Protein AF-A0A9D9U4K0-F1 (afdb_monomer)

Radius of gyration: 32.58 Å; Cα contacts (8 Å, |Δi|>4): 1599; chains: 1; bounding box: 82×49×99 Å

pLDDT: mean 84.3, std 14.45, range [33.25, 98.81]

Solvent-accessible surface area (backbone atoms only — not comparable to full-atom values): 36966 Å² total; per-residue (Å²): 84,36,39,35,40,36,36,92,40,39,92,92,46,39,75,82,34,37,63,43,92,69,39,65,29,32,57,49,49,62,43,44,45,64,38,47,51,74,68,27,52,71,44,82,45,90,53,48,62,76,44,41,47,59,52,28,51,53,31,48,76,71,76,38,56,48,37,35,39,34,28,43,56,54,60,68,57,70,72,58,90,73,36,50,47,34,42,38,36,78,42,38,44,64,47,65,57,79,52,68,55,94,90,38,60,42,53,11,31,57,63,44,48,70,76,28,69,37,39,38,18,41,15,66,48,28,35,50,15,47,27,72,74,69,34,84,83,52,52,64,44,57,48,52,69,39,49,41,70,78,46,44,67,54,38,63,55,56,82,69,65,78,93,83,87,72,54,57,31,60,36,34,34,18,45,37,45,53,84,44,34,52,80,37,79,76,35,75,46,67,79,50,75,71,58,42,51,72,37,49,55,55,86,64,60,77,47,76,32,40,34,28,50,90,47,93,57,49,54,42,66,42,45,40,49,79,49,35,85,73,16,23,41,25,47,40,41,50,33,38,38,40,49,85,35,36,36,55,48,56,36,26,35,39,35,35,33,28,17,38,76,86,25,40,63,33,76,30,38,39,28,45,59,90,33,62,41,74,38,69,37,47,70,51,86,43,81,45,82,47,77,45,65,36,92,57,70,28,34,48,38,32,44,35,70,41,51,18,68,54,56,89,89,50,94,57,76,61,39,38,15,47,32,39,31,38,39,36,39,37,63,44,74,88,73,81,73,98,62,68,50,74,38,56,24,44,70,34,82,36,87,66,40,37,76,43,51,46,47,80,47,36,82,71,16,28,36,19,52,33,39,66,25,38,34,36,43,63,56,64,49,54,43,39,32,40,38,37,36,31,37,27,18,35,70,80,26,36,78,31,70,29,36,37,31,47,57,96,43,74,50,77,44,66,35,39,83,54,83,42,81,44,79,48,79,47,75,31,94,56,74,26,37,48,45,33,39,37,68,40,42,53,61,67,58,88,91,55,92,63,91,63,41,50,12,48,32,40,31,33,43,33,38,41,71,65,68,79,80,82,72,69,84,66,81,81,68,66,54,70,77,68,48,76,41,82,44,76,65,58,63,53,24,36,33,37,74,44,42,76,82,45,74,44,48,31,60,68,58,51,52,54,25,51,45,64,53,33,28,90,32,70,57,33,26,42,38,36,38,41,46,48,66,55,65,81,74,39,54,55,60,52,50,55,49,60,33,71,39,72,71,54,50,38,37,48,33,39,41,38,59,54,59,55,74,66,32,44,37,40,47,52,69,65,36,58,30,37,50,48,57,49,28,46,35,22,63,58,66,66,59,53,56,35,16,47,56,33,24,26,36,41,29,47,75,50,48,26,44,48,80,78,55,47,83,60,24,33,44,68,22,51,63,44,82,41,81,29,50,56,96,85,47,88,82,64,54,75,73,28,40,38,35,48,62,39,58,68,38,42,22,50,36,51,48,48,51,52,45,34,54,76,76,34,53,68,60,42,52,50,19,11,52,42,19,22,54,47,30,50,71,64,18,22,47,69,61,42,31,52,53,52,52,58,49,48,55,68,58,54,62,78,90,85,127

Structure (mmCIF, N/CA/C/O backbone):
data_AF-A0A9D9U4K0-F1
#
_entry.id   AF-A0A9D9U4K0-F1
#
loop_
_atom_site.group_PDB
_atom_site.id
_atom_site.type_symbol
_atom_site.label_atom_id
_atom_site.label_alt_id
_atom_site.label_comp_id
_atom_site.label_asym_id
_atom_site.label_entity_id
_atom_site.label_seq_id
_atom_site.pdbx_PDB_ins_code
_atom_site.Cartn_x
_atom_site.Cartn_y
_atom_site.Cartn_z
_atom_site.occupancy
_atom_site.B_iso_or_equiv
_atom_site.auth_seq_id
_atom_site.auth_comp_id
_atom_site.auth_asym_id
_atom_site.auth_atom_id
_atom_site.pdbx_PDB_model_num
ATOM 1 N N . MET A 1 1 ? -25.470 13.778 26.438 1.00 91.50 1 MET A N 1
ATOM 2 C CA . MET A 1 1 ? -24.058 13.347 26.522 1.00 91.50 1 MET A CA 1
ATOM 3 C C . MET A 1 1 ? -23.257 14.219 25.570 1.00 91.50 1 MET A C 1
ATOM 5 O O . MET A 1 1 ? -23.738 14.447 24.466 1.00 91.50 1 MET A O 1
ATOM 9 N N . ASN A 1 2 ? -22.098 14.721 25.988 1.00 96.44 2 ASN A N 1
ATOM 10 C CA . ASN A 1 2 ? -21.166 15.462 25.140 1.00 96.44 2 ASN A CA 1
ATOM 11 C C . ASN A 1 2 ? -19.949 14.585 24.834 1.00 96.44 2 ASN A C 1
ATOM 13 O O . ASN A 1 2 ? -19.337 14.027 25.746 1.00 96.44 2 ASN A O 1
ATOM 17 N N . PHE A 1 3 ? -19.596 14.481 23.559 1.00 97.88 3 PHE A N 1
ATOM 18 C CA . PHE A 1 3 ? -18.462 13.709 23.071 1.00 97.88 3 PHE A CA 1
ATOM 19 C C . PHE A 1 3 ? -17.417 14.657 22.499 1.00 97.88 3 PHE A C 1
ATOM 21 O O . PHE A 1 3 ? -17.654 15.340 21.501 1.00 97.88 3 PHE A O 1
ATOM 28 N N . LEU A 1 4 ? -16.248 14.687 23.123 1.00 97.94 4 LEU A N 1
ATOM 29 C CA . LEU A 1 4 ? -15.068 15.332 22.570 1.00 97.94 4 LEU A CA 1
ATOM 30 C C . LEU A 1 4 ? -14.355 14.291 21.709 1.00 97.94 4 LEU A C 1
ATOM 32 O O . LEU A 1 4 ? -13.981 13.246 22.229 1.00 97.94 4 LEU A O 1
ATOM 36 N N . LEU A 1 5 ? -14.198 14.518 20.406 1.00 97.88 5 LEU A N 1
ATOM 37 C CA . LEU A 1 5 ? -13.488 13.584 19.528 1.00 97.88 5 LEU A CA 1
ATOM 38 C C . LEU A 1 5 ? -12.106 14.136 19.198 1.00 97.88 5 LEU A C 1
ATOM 40 O O . LEU A 1 5 ? -11.974 15.292 18.792 1.00 97.88 5 LEU A O 1
ATOM 44 N N . TYR A 1 6 ? -11.092 13.287 19.332 1.00 96.56 6 TYR A N 1
ATOM 45 C CA . TYR A 1 6 ? -9.705 13.643 19.062 1.00 96.56 6 TYR A CA 1
ATOM 46 C C . TYR A 1 6 ? -9.009 12.592 18.202 1.00 96.56 6 TYR A C 1
ATOM 48 O O . TYR A 1 6 ? -9.080 11.396 18.486 1.00 96.56 6 TYR A O 1
ATOM 56 N N . SER A 1 7 ? -8.265 13.057 17.203 1.00 94.75 7 SER A N 1
ATOM 57 C CA . SER A 1 7 ? -7.220 12.298 16.522 1.00 94.75 7 SER A CA 1
ATOM 58 C C . SER A 1 7 ? -6.035 13.225 16.260 1.00 94.75 7 SER A C 1
ATOM 60 O O . SER A 1 7 ? -6.212 14.372 15.855 1.00 94.75 7 SER A O 1
ATOM 62 N N . ARG A 1 8 ? -4.809 12.728 16.459 1.00 86.75 8 ARG A N 1
ATOM 63 C CA . ARG A 1 8 ? -3.581 13.518 16.248 1.00 86.75 8 ARG A CA 1
ATOM 64 C C . ARG A 1 8 ? -3.444 14.025 14.808 1.00 86.75 8 ARG A C 1
ATOM 66 O O . ARG A 1 8 ? -3.023 15.155 14.569 1.00 86.75 8 ARG A O 1
ATOM 73 N N . ILE A 1 9 ? -3.785 13.169 13.846 1.00 80.56 9 ILE A N 1
ATOM 74 C CA . ILE A 1 9 ? -3.898 13.540 12.433 1.00 80.56 9 ILE A CA 1
ATOM 75 C C . ILE A 1 9 ? -5.333 14.002 12.188 1.00 80.56 9 ILE A C 1
ATOM 77 O O . ILE A 1 9 ? -6.277 13.357 12.641 1.00 80.56 9 ILE A O 1
ATOM 81 N N . ASN A 1 10 ? -5.495 15.126 11.498 1.00 80.00 10 ASN A N 1
ATOM 82 C CA . ASN A 1 10 ? -6.767 15.803 11.274 1.00 80.00 10 ASN A CA 1
ATOM 83 C C . ASN A 1 10 ? -6.839 16.389 9.851 1.00 80.00 10 ASN A C 1
ATOM 85 O O . ASN A 1 10 ? -5.918 16.238 9.044 1.00 80.00 10 ASN A O 1
ATOM 89 N N . ALA A 1 11 ? -7.942 17.071 9.533 1.00 71.62 11 ALA A N 1
ATOM 90 C CA . ALA A 1 11 ? -8.172 17.632 8.201 1.00 71.62 11 ALA A CA 1
ATOM 91 C C . ALA A 1 11 ? -7.074 18.619 7.748 1.00 71.62 11 ALA A C 1
ATOM 93 O O . ALA A 1 11 ? -6.804 18.714 6.554 1.00 71.62 11 ALA A O 1
ATOM 94 N N . GLY A 1 12 ? -6.421 19.321 8.682 1.00 65.50 12 GLY A N 1
ATOM 95 C CA . GLY A 1 12 ? -5.375 20.299 8.385 1.00 65.50 12 GLY A CA 1
ATOM 96 C C . GLY A 1 12 ? -4.014 19.689 8.039 1.00 65.50 12 GLY A C 1
ATOM 97 O O . GLY A 1 12 ? -3.220 20.344 7.370 1.00 65.50 12 GLY A O 1
ATOM 98 N N . ASN A 1 13 ? -3.728 18.447 8.455 1.00 68.62 13 ASN A N 1
ATOM 99 C CA . ASN A 1 13 ? -2.410 17.821 8.265 1.00 68.62 13 ASN A CA 1
ATOM 100 C C . ASN A 1 13 ? -2.427 16.476 7.509 1.00 68.62 13 ASN A C 1
ATOM 102 O O . ASN A 1 13 ? -1.367 16.008 7.086 1.00 68.62 13 ASN A O 1
ATOM 106 N N . ILE A 1 14 ? -3.599 15.882 7.248 1.00 70.62 14 ILE A N 1
ATOM 107 C CA . ILE A 1 14 ? -3.718 14.574 6.578 1.00 70.62 14 ILE A CA 1
ATOM 108 C C . ILE A 1 14 ? -3.026 14.523 5.209 1.00 70.62 14 ILE A C 1
ATOM 110 O O . ILE A 1 14 ? -2.451 13.493 4.866 1.00 70.62 14 ILE A O 1
ATOM 114 N N . GLY A 1 15 ? -3.009 15.623 4.448 1.00 58.28 15 GLY A N 1
ATOM 115 C CA . GLY A 1 15 ? -2.344 15.674 3.139 1.00 58.28 15 GLY A CA 1
ATOM 116 C C . GLY A 1 15 ? -0.846 15.351 3.217 1.00 58.28 15 GLY A C 1
ATOM 117 O O . GLY A 1 15 ? -0.330 14.582 2.408 1.00 58.28 15 GLY A O 1
ATOM 118 N N . CYS A 1 16 ? -0.160 15.863 4.244 1.00 62.12 16 CYS A N 1
ATOM 119 C CA . CYS A 1 16 ? 1.264 15.608 4.476 1.00 62.12 16 CYS A CA 1
ATOM 120 C C . CYS A 1 16 ? 1.520 14.341 5.305 1.00 62.12 16 CYS A C 1
ATOM 122 O O . CYS A 1 16 ? 2.622 13.800 5.259 1.00 62.12 16 CYS A O 1
ATOM 124 N N . SER A 1 17 ? 0.526 13.862 6.057 1.00 64.00 17 SER A N 1
ATOM 125 C CA . SER A 1 17 ? 0.644 12.700 6.948 1.00 64.00 17 SER A CA 1
ATOM 126 C C . SER A 1 17 ? 0.092 11.395 6.359 1.00 64.00 17 SER A C 1
ATOM 128 O O . SER A 1 17 ? 0.147 10.360 7.024 1.00 64.00 17 SER A O 1
ATOM 130 N N . LEU A 1 18 ? -0.431 11.398 5.126 1.00 67.19 18 LEU A N 1
ATOM 131 C CA . LEU A 1 18 ? -0.964 10.197 4.481 1.00 67.19 18 LEU A CA 1
ATOM 132 C C . LEU A 1 18 ? 0.121 9.117 4.338 1.00 67.19 18 LEU A C 1
ATOM 134 O O . LEU A 1 18 ? 1.091 9.285 3.598 1.00 67.19 18 LEU A O 1
ATOM 138 N N . GLY A 1 19 ? -0.082 7.988 5.019 1.00 59.59 19 GLY A N 1
ATOM 139 C CA . GLY A 1 19 ? 0.857 6.866 5.064 1.00 59.59 19 GLY A CA 1
ATOM 140 C C . GLY A 1 19 ? 1.815 6.872 6.265 1.00 59.59 19 GLY A C 1
ATOM 141 O O . GLY A 1 19 ? 2.506 5.874 6.473 1.00 59.59 19 GLY A O 1
ATOM 142 N N . ALA A 1 20 ? 1.835 7.938 7.075 1.00 64.81 20 ALA A N 1
ATOM 143 C CA . ALA A 1 20 ? 2.587 7.999 8.333 1.00 64.81 20 ALA A CA 1
ATOM 144 C C . ALA A 1 20 ? 1.912 7.158 9.437 1.00 64.81 20 ALA A C 1
ATOM 146 O O . ALA A 1 20 ? 0.714 6.902 9.347 1.00 64.81 20 ALA A O 1
ATOM 147 N N . PRO A 1 21 ? 2.615 6.746 10.508 1.00 74.12 21 PRO A N 1
ATOM 148 C CA . PRO A 1 21 ? 1.977 6.066 11.637 1.00 74.12 21 PRO A CA 1
ATOM 149 C C . PRO A 1 21 ? 0.749 6.831 12.161 1.00 74.12 21 PRO A C 1
ATOM 151 O O . PRO A 1 21 ? 0.771 8.055 12.243 1.00 74.12 21 PRO A O 1
ATOM 154 N N . GLU A 1 22 ? -0.314 6.103 12.520 1.00 80.25 22 GLU A N 1
ATOM 155 C CA . GLU A 1 22 ? -1.591 6.628 13.046 1.00 80.25 22 GLU A CA 1
ATOM 156 C C . GLU A 1 22 ? -2.483 7.431 12.082 1.00 80.25 22 GLU A C 1
ATOM 158 O O . GLU A 1 22 ? -3.582 7.821 12.473 1.00 80.25 22 GLU A O 1
ATOM 163 N N . TYR A 1 23 ? -2.108 7.618 10.811 1.00 78.56 23 TYR A N 1
ATOM 164 C CA . TYR A 1 23 ? -2.949 8.354 9.847 1.00 78.56 23 TYR A CA 1
ATOM 165 C C . TYR A 1 23 ? -4.354 7.760 9.666 1.00 78.56 23 TYR A C 1
ATOM 167 O O . TYR A 1 23 ? -5.314 8.483 9.407 1.00 78.56 23 TYR A O 1
ATOM 175 N N . SER A 1 24 ? -4.490 6.445 9.844 1.00 84.06 24 SER A N 1
ATOM 176 C CA . SER A 1 24 ? -5.761 5.728 9.756 1.00 84.06 24 SER A CA 1
ATOM 177 C C . SER A 1 24 ? -6.768 6.149 10.828 1.00 84.06 24 SER A C 1
ATOM 179 O O . SER A 1 24 ? -7.968 6.038 10.590 1.00 84.06 24 SER A O 1
ATOM 181 N N . TYR A 1 25 ? -6.320 6.668 11.978 1.00 92.31 25 TYR A N 1
ATOM 182 C CA . TYR A 1 25 ? -7.220 7.127 13.041 1.00 92.31 25 TYR A CA 1
ATOM 183 C C . TYR A 1 25 ? -8.054 8.342 12.641 1.00 92.31 25 TYR A C 1
ATOM 185 O O . TYR A 1 25 ? -9.188 8.461 13.095 1.00 92.31 25 TYR A O 1
ATOM 193 N N . TYR A 1 26 ? -7.550 9.193 11.743 1.00 89.81 26 TYR A N 1
ATOM 194 C CA . TYR A 1 26 ? -8.344 10.286 11.181 1.00 89.81 26 TYR A CA 1
ATOM 195 C C . TYR A 1 26 ? -9.562 9.760 10.407 1.00 89.81 26 TYR A C 1
ATOM 197 O O . TYR A 1 26 ? -10.680 10.241 10.588 1.00 89.81 26 TYR A O 1
ATOM 205 N N . PHE A 1 27 ? -9.355 8.732 9.577 1.00 89.31 27 PHE A N 1
ATOM 206 C CA . PHE A 1 27 ? -10.440 8.097 8.833 1.00 89.31 27 PHE A CA 1
ATOM 207 C C . PHE A 1 27 ? -11.416 7.386 9.773 1.00 89.31 27 PHE A C 1
ATOM 209 O O . PHE A 1 27 ? -12.619 7.526 9.596 1.00 89.31 27 PHE A O 1
ATOM 216 N N . LEU A 1 28 ? -10.924 6.709 10.817 1.00 93.44 28 LEU A N 1
ATOM 217 C CA . LEU A 1 28 ? -11.788 6.123 11.848 1.00 93.44 28 LEU A CA 1
ATOM 218 C C . LEU A 1 28 ? -12.664 7.185 12.521 1.00 93.44 28 LEU A C 1
ATOM 220 O O . LEU A 1 28 ? -13.878 7.015 12.574 1.00 93.44 28 LEU A O 1
ATOM 224 N N . LEU A 1 29 ? -12.075 8.294 12.979 1.00 95.44 29 LEU A N 1
ATOM 225 C CA . LEU A 1 29 ? -12.822 9.388 13.599 1.00 95.44 29 LEU A CA 1
ATOM 226 C C . LEU A 1 29 ? -13.917 9.907 12.665 1.00 95.44 29 LEU A C 1
ATOM 228 O O . LEU A 1 29 ? -15.054 10.078 13.105 1.00 95.44 29 LEU A O 1
ATOM 232 N N . LYS A 1 30 ? -13.597 10.124 11.380 1.00 91.56 30 LYS A N 1
ATOM 233 C CA . LYS A 1 30 ? -14.561 10.604 10.379 1.00 91.56 30 LYS A CA 1
ATOM 234 C C . LYS A 1 30 ? -15.784 9.689 10.282 1.00 91.56 30 LYS A C 1
ATOM 236 O O . LYS A 1 30 ? -16.901 10.196 10.273 1.00 91.56 30 LYS A O 1
ATOM 241 N N . GLU A 1 31 ? -15.580 8.376 10.249 1.00 92.00 31 GLU A N 1
ATOM 242 C CA . GLU A 1 31 ? -16.681 7.413 10.144 1.00 92.00 31 GLU A CA 1
ATOM 243 C C . GLU A 1 31 ? -17.473 7.290 11.456 1.00 92.00 31 GLU A C 1
ATOM 245 O O . GLU A 1 31 ? -18.701 7.335 11.461 1.00 92.00 31 GLU A O 1
ATOM 250 N N . PHE A 1 32 ? -16.791 7.208 12.602 1.00 96.12 32 PHE A N 1
ATOM 251 C CA . PHE A 1 32 ? -17.458 7.094 13.904 1.00 96.12 32 PHE A CA 1
ATOM 252 C C . PHE A 1 32 ? -18.201 8.363 14.327 1.00 96.12 32 PHE A C 1
ATOM 254 O O . PHE A 1 32 ? -19.108 8.287 15.158 1.00 96.12 32 PHE A O 1
ATOM 261 N N . ARG A 1 33 ? -17.857 9.525 13.760 1.00 95.56 33 ARG A N 1
ATOM 262 C CA . ARG A 1 33 ? -18.508 10.802 14.066 1.00 95.56 33 ARG A CA 1
ATOM 263 C C . ARG A 1 33 ? -20.031 10.711 13.955 1.00 95.56 33 ARG A C 1
ATOM 265 O O . ARG A 1 33 ? -20.716 11.109 14.892 1.00 95.56 33 ARG A O 1
ATOM 272 N N . ALA A 1 34 ? -20.545 10.126 12.872 1.00 93.19 34 ALA A N 1
ATOM 273 C CA . ALA A 1 34 ? -21.985 9.988 12.658 1.00 93.19 34 ALA A CA 1
ATOM 274 C C . ALA A 1 34 ? -22.660 9.125 13.742 1.00 93.19 34 ALA A C 1
ATOM 276 O O . ALA A 1 34 ? -23.788 9.401 14.150 1.00 93.19 34 ALA A O 1
ATOM 277 N N . ALA A 1 35 ? -21.966 8.099 14.248 1.00 95.94 35 ALA A N 1
ATOM 278 C CA . ALA A 1 35 ? -22.483 7.266 15.328 1.00 95.94 35 ALA A CA 1
ATOM 279 C C . ALA A 1 35 ? -22.539 8.021 16.666 1.00 95.94 35 ALA A C 1
ATOM 281 O O . ALA A 1 35 ? -23.523 7.876 17.392 1.00 95.94 35 ALA A O 1
ATOM 282 N N . PHE A 1 36 ? -21.537 8.851 16.978 1.00 97.31 36 PHE A N 1
ATOM 283 C CA . PHE A 1 36 ? -21.532 9.682 18.188 1.00 97.31 36 PHE A CA 1
ATOM 284 C C . PHE A 1 36 ? -22.534 10.842 18.121 1.00 97.31 36 PHE A C 1
ATOM 286 O O . PHE A 1 36 ? -23.182 11.128 19.125 1.00 97.31 36 PHE A O 1
ATOM 293 N N . GLU A 1 37 ? -22.736 11.454 16.950 1.00 96.88 37 GLU A N 1
ATOM 294 C CA . GLU A 1 37 ? -23.748 12.506 16.739 1.00 96.88 37 GLU A CA 1
ATOM 295 C C . GLU A 1 37 ? -25.180 11.999 16.987 1.00 96.88 37 GLU A C 1
ATOM 297 O O . GLU A 1 37 ? -26.045 12.758 17.419 1.00 96.88 37 GLU A O 1
ATOM 302 N N . ARG A 1 38 ? -25.436 10.700 16.784 1.00 96.25 38 ARG A N 1
ATOM 303 C CA . ARG A 1 38 ? -26.718 10.067 17.144 1.00 96.25 38 ARG A CA 1
ATOM 304 C C . ARG A 1 38 ? -26.892 9.841 18.648 1.00 96.25 38 ARG A C 1
ATOM 306 O O . ARG A 1 38 ? -28.024 9.723 19.106 1.00 96.25 38 ARG A O 1
ATOM 313 N N . LEU A 1 39 ? -25.798 9.767 19.407 1.00 96.31 39 LEU A N 1
ATOM 314 C CA . LEU A 1 39 ? -25.814 9.569 20.862 1.00 96.31 39 LEU A CA 1
ATOM 315 C C . LEU A 1 39 ? -25.817 10.893 21.639 1.00 96.31 39 LEU A C 1
ATOM 317 O O . LEU A 1 39 ? -26.170 10.918 22.821 1.00 96.31 39 LEU A O 1
ATOM 321 N N . GLY A 1 40 ? -25.391 11.994 21.020 1.00 96.25 40 GLY A N 1
ATOM 322 C CA . GLY A 1 40 ? -25.307 13.289 21.682 1.00 96.25 40 GLY A CA 1
ATOM 323 C C . GLY A 1 40 ? -24.519 14.334 20.901 1.00 96.25 40 GLY A C 1
ATOM 324 O O . GLY A 1 40 ? -24.244 14.188 19.714 1.00 96.25 40 GLY A O 1
ATOM 325 N N . THR A 1 41 ? -24.151 15.411 21.589 1.00 97.31 41 THR A N 1
ATOM 326 C CA . THR A 1 41 ? -23.421 16.533 20.991 1.00 97.31 41 THR A CA 1
ATOM 327 C C . THR A 1 41 ? -21.961 16.152 20.768 1.00 97.31 41 THR A C 1
ATOM 329 O O . THR A 1 41 ? -21.310 15.650 21.684 1.00 97.31 41 THR A O 1
ATOM 332 N N . VAL A 1 42 ? -21.432 16.425 19.575 1.00 98.12 42 VAL A N 1
ATOM 333 C CA . VAL A 1 42 ? -20.036 16.150 19.208 1.00 98.12 42 VAL A CA 1
ATOM 334 C C . VAL A 1 42 ? -19.252 17.449 19.043 1.00 98.12 42 VAL A C 1
ATOM 336 O O . VAL A 1 42 ? -19.668 18.344 18.309 1.00 98.12 42 VAL A O 1
ATOM 339 N N . THR A 1 43 ? -18.075 17.507 19.665 1.00 97.38 43 THR A N 1
ATOM 340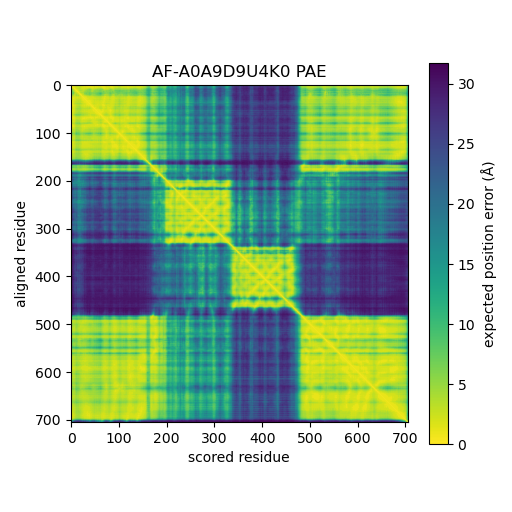 C CA . THR A 1 43 ? -17.092 18.586 19.513 1.00 97.38 43 THR A CA 1
ATOM 341 C C . THR A 1 43 ? -15.758 17.984 19.083 1.00 97.38 43 THR A C 1
ATOM 343 O O . THR A 1 43 ? -15.248 17.080 19.741 1.00 97.38 43 THR A O 1
ATOM 346 N N . LEU A 1 44 ? -15.178 18.473 17.986 1.00 96.25 44 LEU A N 1
ATOM 347 C CA . LEU A 1 44 ? -13.816 18.101 17.592 1.00 96.25 44 LEU A CA 1
ATOM 348 C C . LEU A 1 44 ? -12.814 18.921 18.404 1.00 96.25 44 LEU A C 1
ATOM 350 O O . LEU A 1 44 ? -12.995 20.128 18.546 1.00 96.25 44 LEU A O 1
ATOM 354 N N . VAL A 1 45 ? -11.780 18.264 18.921 1.00 94.88 45 VAL A N 1
ATOM 355 C CA . VAL A 1 45 ? -10.728 18.896 19.727 1.00 94.88 45 VAL A CA 1
ATOM 356 C C . VAL A 1 45 ? -9.389 18.739 19.017 1.00 94.88 45 VAL A C 1
ATOM 358 O O . VAL A 1 45 ? -9.089 17.658 18.503 1.00 94.88 45 VAL A O 1
ATOM 361 N N . GLU A 1 46 ? -8.586 19.802 18.983 1.00 90.56 46 GLU A N 1
ATOM 362 C CA . GLU A 1 46 ? -7.275 19.800 18.324 1.00 90.56 46 GLU A CA 1
ATOM 363 C C . GLU A 1 46 ? -6.147 19.528 19.323 1.00 90.56 46 GLU A C 1
ATOM 365 O O . GLU A 1 46 ? -5.277 18.697 19.052 1.00 90.56 46 GLU A O 1
ATOM 370 N N . ASP A 1 47 ? -6.200 20.164 20.496 1.00 92.12 47 ASP A N 1
ATOM 371 C CA . ASP A 1 47 ? -5.265 19.976 21.603 1.00 92.12 47 ASP A CA 1
ATOM 372 C C . ASP A 1 47 ? -6.003 19.567 22.894 1.00 92.12 47 ASP A C 1
ATOM 374 O O . ASP A 1 47 ? -6.283 20.383 23.780 1.00 92.12 47 ASP A O 1
ATOM 378 N N . PRO A 1 48 ? -6.317 18.272 23.059 1.00 93.88 48 PRO A N 1
ATOM 379 C CA . PRO A 1 48 ? -7.039 17.784 24.231 1.00 93.88 48 PRO A CA 1
ATOM 380 C C . PRO A 1 48 ? -6.317 18.044 25.556 1.00 93.88 48 PRO A C 1
ATOM 382 O O . PRO A 1 48 ? -6.992 18.124 26.581 1.00 93.88 48 PRO A O 1
ATOM 385 N N . ALA A 1 49 ? -4.989 18.210 25.565 1.00 91.50 49 ALA A N 1
ATOM 386 C CA . ALA A 1 49 ? -4.247 18.490 26.793 1.00 91.50 49 ALA A CA 1
ATOM 387 C C . ALA A 1 49 ? -4.580 19.878 27.373 1.00 91.50 49 ALA A C 1
ATOM 389 O O . ALA A 1 49 ? -4.556 20.054 28.592 1.00 91.50 49 ALA A O 1
ATOM 390 N N . SER A 1 50 ? -4.925 20.853 26.524 1.00 92.38 50 SER A N 1
ATOM 391 C CA . SER A 1 50 ? -5.332 22.195 26.955 1.00 92.38 50 SER A CA 1
ATOM 392 C C . SER A 1 50 ? -6.851 22.405 26.950 1.00 92.38 50 SER A C 1
ATOM 394 O O . SER A 1 50 ? -7.368 23.172 27.765 1.00 92.38 50 SER A O 1
ATOM 396 N N . GLU A 1 51 ? -7.588 21.705 26.084 1.00 96.31 51 GLU A N 1
ATOM 397 C CA . GLU A 1 51 ? -9.013 21.965 25.847 1.00 96.31 51 GLU A CA 1
ATOM 398 C C . GLU A 1 51 ? -9.967 21.037 26.617 1.00 96.31 51 GLU A C 1
ATOM 400 O O . GLU A 1 51 ? -11.023 21.485 27.082 1.00 96.31 51 GLU A O 1
ATOM 405 N N . ALA A 1 52 ? -9.632 19.747 26.757 1.00 96.00 52 ALA A N 1
ATOM 406 C CA . ALA A 1 52 ? -10.604 18.723 27.158 1.00 96.00 52 ALA A CA 1
ATOM 407 C C . ALA A 1 52 ? -11.144 18.949 28.575 1.00 96.00 52 ALA A C 1
ATOM 409 O O . ALA A 1 52 ? -12.352 18.896 28.805 1.00 96.00 52 ALA A O 1
ATOM 410 N N . ASP A 1 53 ? -10.260 19.274 29.516 1.00 96.25 53 ASP A N 1
ATOM 411 C CA . ASP A 1 53 ? -10.624 19.530 30.908 1.00 96.25 53 ASP A CA 1
ATOM 412 C C . ASP A 1 53 ? -11.483 20.800 31.066 1.00 96.25 53 ASP A C 1
ATOM 414 O O . ASP A 1 53 ? -12.403 20.826 31.882 1.00 96.25 53 ASP A O 1
ATOM 418 N N . ALA A 1 54 ? -11.236 21.842 30.265 1.00 95.62 54 ALA A N 1
ATOM 419 C CA . ALA A 1 54 ? -12.041 23.066 30.284 1.00 95.62 54 ALA A CA 1
ATOM 420 C C . ALA A 1 54 ? -13.440 22.846 29.680 1.00 95.62 54 ALA A C 1
ATOM 422 O O . ALA A 1 54 ? -14.439 23.377 30.170 1.00 95.62 54 ALA A O 1
ATOM 423 N N . LEU A 1 55 ? -13.533 22.049 28.613 1.00 96.25 55 LEU A N 1
ATOM 424 C CA . LEU A 1 55 ? -14.805 21.625 28.023 1.00 96.25 55 LEU A CA 1
ATOM 425 C C . LEU A 1 55 ? -15.603 20.739 28.983 1.00 96.25 55 LEU A C 1
ATOM 427 O O . LEU A 1 55 ? -16.807 20.944 29.148 1.00 96.25 55 LEU A O 1
ATOM 431 N N . PHE A 1 56 ? -14.929 19.803 29.646 1.00 96.12 56 PHE A N 1
ATOM 432 C CA . PHE A 1 56 ? -15.521 18.935 30.654 1.00 96.12 56 PHE A CA 1
ATOM 433 C C . PHE A 1 56 ? -16.113 19.729 31.822 1.00 96.12 56 PHE A C 1
ATOM 435 O O . PHE A 1 56 ? -17.273 19.515 32.170 1.00 96.12 56 PHE A O 1
ATOM 442 N N . ASP A 1 57 ? -15.371 20.696 32.370 1.00 95.12 57 ASP A N 1
ATOM 443 C CA . ASP A 1 57 ? -15.868 21.561 33.446 1.00 95.12 57 ASP A CA 1
ATOM 444 C C . ASP A 1 57 ? -17.120 22.340 33.045 1.00 95.12 57 ASP A C 1
ATOM 446 O O . ASP A 1 57 ? -18.053 22.459 33.839 1.00 95.12 57 ASP A O 1
ATOM 450 N N . ARG A 1 58 ? -17.156 22.862 31.810 1.00 95.62 58 ARG A N 1
ATOM 451 C CA . ARG A 1 58 ? -18.321 23.593 31.292 1.00 95.62 58 ARG A CA 1
ATOM 452 C C . ARG A 1 58 ? -19.555 22.702 31.211 1.00 95.62 58 ARG A C 1
ATOM 454 O O . ARG A 1 58 ? -20.604 23.101 31.707 1.00 95.62 58 ARG A O 1
ATOM 461 N N . CYS A 1 59 ? -19.414 21.500 30.654 1.00 94.62 59 CYS A N 1
ATOM 462 C CA . CYS A 1 59 ? -20.514 20.536 30.573 1.00 94.62 59 CYS A CA 1
ATOM 463 C C . CYS A 1 59 ? -20.994 20.141 31.976 1.00 94.62 59 CYS A C 1
ATOM 465 O O . CYS A 1 59 ? -22.190 20.158 32.263 1.00 94.62 59 CYS A O 1
ATOM 467 N N . ARG A 1 60 ? -20.056 19.874 32.894 1.00 92.88 60 ARG A N 1
ATOM 468 C CA . ARG A 1 60 ? -20.372 19.517 34.280 1.00 92.88 60 ARG A CA 1
ATOM 469 C C . ARG A 1 60 ? -21.113 20.639 35.008 1.00 92.88 60 ARG A C 1
ATOM 471 O O . ARG A 1 60 ? -22.070 20.358 35.724 1.00 92.88 60 ARG A O 1
ATOM 478 N N . ALA A 1 61 ? -20.723 21.898 34.805 1.00 94.00 61 ALA A N 1
ATOM 479 C CA . ALA A 1 61 ? -21.422 23.058 35.364 1.00 94.00 61 ALA A CA 1
ATOM 480 C C . ALA A 1 61 ? -22.866 23.203 34.843 1.00 94.00 61 ALA A C 1
ATOM 482 O O . ALA A 1 61 ? -23.692 23.834 35.499 1.00 94.00 61 ALA A O 1
ATOM 483 N N . GLN A 1 62 ? -23.175 22.605 33.690 1.00 93.56 62 GLN A N 1
ATOM 484 C CA . GLN A 1 62 ? -24.508 22.560 33.083 1.00 93.56 62 GLN A CA 1
ATOM 485 C C . GLN A 1 62 ? -25.294 21.284 33.442 1.00 93.56 62 GLN A C 1
ATOM 487 O O . GLN A 1 62 ? -26.423 21.120 32.990 1.00 93.56 62 GLN A O 1
ATOM 492 N N . GLY A 1 63 ? -24.732 20.386 34.263 1.00 92.25 63 GLY A N 1
ATOM 493 C CA . GLY A 1 63 ? -25.348 19.095 34.592 1.00 92.25 63 GLY A CA 1
ATOM 494 C C . GLY A 1 63 ? -25.259 18.062 33.463 1.00 92.25 63 GLY A C 1
ATOM 495 O O . GLY A 1 63 ? -25.985 17.071 33.468 1.00 92.25 63 GLY A O 1
ATOM 496 N N . GLU A 1 64 ? -24.381 18.274 32.483 1.00 92.69 64 GLU A N 1
ATOM 497 C CA . GLU A 1 64 ? -24.234 17.409 31.319 1.00 92.69 64 GLU A CA 1
ATOM 498 C C . GLU A 1 64 ? -23.003 16.499 31.444 1.00 92.69 64 GLU A C 1
ATOM 500 O O . GLU A 1 64 ? -21.905 16.935 31.796 1.00 92.69 64 GLU A O 1
ATOM 505 N N . ARG A 1 65 ? -23.159 15.216 31.093 1.00 92.81 65 ARG A N 1
ATOM 506 C CA . ARG A 1 65 ? -22.032 14.271 30.990 1.00 92.81 65 ARG A CA 1
ATOM 507 C C . ARG A 1 65 ? -21.139 14.635 29.799 1.00 92.81 65 ARG A C 1
ATOM 509 O O . ARG A 1 65 ? -21.651 14.989 28.735 1.00 92.81 65 ARG A O 1
ATOM 516 N N . CYS A 1 66 ? -19.824 14.502 29.966 1.00 95.25 66 CYS A N 1
ATOM 517 C CA . CYS A 1 66 ? -18.824 14.785 28.937 1.00 95.25 66 CYS A CA 1
ATOM 518 C C . CYS A 1 66 ? -17.697 13.743 28.972 1.00 95.25 66 CYS A C 1
ATOM 520 O O . CYS A 1 66 ? -17.227 13.388 30.054 1.00 95.25 66 CYS A O 1
ATOM 522 N N . VAL A 1 67 ? -17.288 13.251 27.802 1.00 96.50 67 VAL A N 1
ATOM 523 C CA . VAL A 1 67 ? -16.232 12.241 27.631 1.00 96.50 67 VAL A CA 1
ATOM 524 C C . VAL A 1 67 ? -15.346 12.587 26.436 1.00 96.50 67 VAL A C 1
ATOM 526 O O . VAL A 1 67 ? -15.841 13.062 25.412 1.00 96.50 67 VAL A O 1
ATOM 529 N N . LEU A 1 68 ? -14.047 12.311 26.547 1.00 97.50 68 LEU A N 1
ATOM 530 C CA . LEU A 1 68 ? -13.095 12.371 25.443 1.00 97.50 68 LEU A CA 1
ATOM 531 C C . LEU A 1 68 ? -12.951 10.997 24.787 1.00 97.50 68 LEU A C 1
ATOM 533 O O . LEU A 1 68 ? -12.444 10.060 25.396 1.00 97.50 68 LEU A O 1
ATOM 537 N N . ILE A 1 69 ? -13.344 10.894 23.522 1.00 97.94 69 ILE A N 1
ATOM 538 C CA . ILE A 1 69 ? -13.095 9.736 22.667 1.00 97.94 69 ILE A CA 1
ATOM 539 C C . ILE A 1 69 ? -11.807 9.988 21.876 1.00 97.94 69 ILE A C 1
ATOM 541 O O . ILE A 1 69 ? -11.758 10.843 20.985 1.00 97.94 69 ILE A O 1
ATOM 545 N N . ALA A 1 70 ? -10.753 9.247 22.208 1.00 97.31 70 ALA A N 1
ATOM 546 C CA . ALA A 1 70 ? -9.425 9.440 21.634 1.00 97.31 70 ALA A CA 1
ATOM 547 C C . ALA A 1 70 ? -9.100 8.345 20.607 1.00 97.31 70 ALA A C 1
ATOM 549 O O . ALA A 1 70 ? -8.843 7.197 20.965 1.00 97.31 70 ALA A O 1
ATOM 550 N N . PHE A 1 71 ? -9.066 8.709 19.327 1.00 97.12 71 PHE A N 1
ATOM 551 C CA . PHE A 1 71 ? -8.637 7.851 18.222 1.00 97.12 71 PHE A CA 1
ATOM 552 C C . PHE A 1 71 ? -7.115 7.927 18.093 1.00 97.12 71 PHE A C 1
ATOM 554 O O . PHE A 1 71 ? -6.570 8.744 17.346 1.00 97.12 71 PHE A O 1
ATOM 561 N N . THR A 1 72 ? -6.420 7.126 18.895 1.00 94.62 72 THR A N 1
ATOM 562 C CA . THR A 1 72 ? -4.956 7.126 18.983 1.00 94.62 72 THR A CA 1
ATOM 563 C C . THR A 1 72 ? -4.466 5.848 19.658 1.00 94.62 72 THR A C 1
ATOM 565 O O . THR A 1 72 ? -5.213 5.207 20.401 1.00 94.62 72 THR A O 1
ATOM 568 N N . ALA A 1 73 ? -3.212 5.460 19.429 1.00 92.94 73 ALA A N 1
ATOM 569 C CA . ALA A 1 73 ? -2.619 4.348 20.158 1.00 92.94 73 ALA A CA 1
ATOM 570 C C . ALA A 1 73 ? -2.393 4.722 21.646 1.00 92.94 73 ALA A C 1
ATOM 572 O O . ALA A 1 73 ? -2.088 5.882 21.941 1.00 92.94 73 ALA A O 1
ATOM 573 N N . PRO A 1 74 ? -2.508 3.780 22.606 1.00 94.75 74 PRO A N 1
ATOM 574 C CA . PRO A 1 74 ? -2.425 4.068 24.043 1.00 94.75 74 PRO A CA 1
ATOM 575 C C . PRO A 1 74 ? -1.184 4.849 24.490 1.00 94.75 74 PRO A C 1
ATOM 577 O O . PRO A 1 74 ? -1.294 5.769 25.302 1.00 94.75 74 PRO A O 1
ATOM 580 N N . GLN A 1 75 ? -0.012 4.570 23.916 1.00 92.06 75 GLN A N 1
ATOM 581 C CA . GLN A 1 75 ? 1.218 5.304 24.223 1.00 92.06 75 GLN A CA 1
ATOM 582 C C . GLN A 1 75 ? 1.132 6.798 23.872 1.00 92.06 75 GLN A C 1
ATOM 584 O O . GLN A 1 75 ? 1.846 7.603 24.464 1.00 92.06 75 GLN A O 1
ATOM 589 N N . ASN A 1 76 ? 0.207 7.191 22.994 1.00 92.56 76 ASN A N 1
ATOM 590 C CA . ASN A 1 76 ? -0.019 8.560 22.532 1.00 92.56 76 ASN A CA 1
ATOM 591 C C . ASN A 1 76 ? -1.289 9.202 23.118 1.00 92.56 76 ASN A C 1
ATOM 593 O O . ASN A 1 76 ? -1.704 10.258 22.643 1.00 92.56 76 ASN A O 1
ATOM 597 N N . LEU A 1 77 ? -1.932 8.591 24.123 1.00 93.94 77 LEU A N 1
ATOM 598 C CA . LEU A 1 77 ? -3.103 9.198 24.762 1.00 93.94 77 LEU A CA 1
ATOM 599 C C . LEU A 1 77 ? -2.783 10.572 25.370 1.00 93.94 77 LEU A C 1
ATOM 601 O O . LEU A 1 77 ? -1.744 10.724 26.019 1.00 93.94 77 LEU A O 1
ATOM 605 N N . PRO A 1 78 ? -3.657 11.572 25.199 1.00 92.12 78 PRO A N 1
ATOM 606 C CA . PRO A 1 78 ? -3.390 12.905 25.711 1.00 92.12 78 PRO A CA 1
ATOM 607 C C . PRO A 1 78 ? -3.378 12.930 27.241 1.00 92.12 78 PRO A C 1
ATOM 609 O O . PRO A 1 78 ? -4.079 12.162 27.901 1.00 92.12 78 PRO A O 1
ATOM 612 N N . GLU A 1 79 ? -2.574 13.825 27.811 1.00 90.06 79 GLU A N 1
ATOM 613 C CA . GLU A 1 79 ? -2.517 14.029 29.258 1.00 90.06 79 GLU A CA 1
ATOM 614 C C . GLU A 1 79 ? -3.712 14.866 29.717 1.00 90.06 79 GLU A C 1
ATOM 616 O O . GLU A 1 79 ? -3.674 16.093 29.732 1.00 90.06 79 GLU A O 1
ATOM 621 N N . VAL A 1 80 ? -4.789 14.178 30.084 1.00 91.69 80 VAL A N 1
ATOM 622 C CA . VAL A 1 80 ? -6.056 14.769 30.526 1.00 91.69 80 VAL A CA 1
ATOM 623 C C . VAL A 1 80 ? -6.309 14.339 31.966 1.00 91.69 80 VAL A C 1
ATOM 625 O O . VAL A 1 80 ? -6.153 13.164 32.294 1.00 91.69 80 VAL A O 1
ATOM 628 N N . ARG A 1 81 ? -6.639 15.286 32.856 1.00 89.19 81 ARG A N 1
ATOM 629 C CA . ARG A 1 81 ? -6.683 15.013 34.305 1.00 89.19 81 ARG A CA 1
ATOM 630 C C . ARG A 1 81 ? -8.085 14.749 34.832 1.00 89.19 81 ARG A C 1
ATOM 632 O O . ARG A 1 81 ? -8.216 14.036 35.823 1.00 89.19 81 ARG A O 1
ATOM 639 N N . ARG A 1 82 ? -9.112 15.372 34.249 1.00 91.38 82 ARG A N 1
ATOM 640 C CA . ARG A 1 82 ? -10.478 15.372 34.797 1.00 91.38 82 ARG A CA 1
ATOM 641 C C . ARG A 1 82 ? -11.502 14.800 33.834 1.00 91.38 82 ARG A C 1
ATOM 643 O O . ARG A 1 82 ? -12.371 14.057 34.278 1.00 91.38 82 ARG A O 1
ATOM 650 N N . CYS A 1 83 ? -11.418 15.140 32.550 1.00 94.38 83 CYS A N 1
ATOM 651 C CA . CYS A 1 83 ? -12.308 14.569 31.544 1.00 94.38 83 CYS A CA 1
ATOM 652 C C . CYS A 1 83 ? -12.024 13.060 31.389 1.00 94.38 83 CYS A C 1
ATOM 654 O O . CYS A 1 83 ? -10.875 12.695 31.130 1.00 94.38 83 CYS A O 1
ATOM 656 N N . PRO A 1 84 ? -13.030 12.174 31.528 1.00 95.12 84 PRO A N 1
ATOM 657 C CA . PRO A 1 84 ? -12.854 10.750 31.271 1.00 95.12 84 PRO A CA 1
ATOM 658 C C . PRO A 1 84 ? -12.404 10.504 29.829 1.00 95.12 84 PRO A C 1
ATOM 660 O O . PRO A 1 84 ? -12.987 11.057 28.895 1.00 95.12 84 PRO A O 1
ATOM 663 N N . VAL A 1 85 ? -11.395 9.651 29.651 1.00 96.00 85 VAL A N 1
ATOM 664 C CA . VAL A 1 85 ? -10.844 9.306 28.336 1.00 96.00 85 VAL A CA 1
ATOM 665 C C . VAL A 1 85 ? -11.231 7.877 27.971 1.00 96.00 85 VAL A C 1
ATOM 667 O O . VAL A 1 85 ? -10.987 6.944 28.737 1.00 96.00 85 VAL A O 1
ATOM 670 N N . VAL A 1 86 ? -11.814 7.708 26.786 1.00 97.50 86 VAL A N 1
ATOM 671 C CA . VAL A 1 86 ? -12.116 6.413 26.172 1.00 97.50 86 VAL A CA 1
ATOM 672 C C . VAL A 1 86 ? -11.300 6.292 24.886 1.00 97.50 86 VAL A C 1
ATOM 674 O O . VAL A 1 86 ? -11.634 6.918 23.875 1.00 97.50 86 VAL A O 1
ATOM 677 N N . PRO A 1 87 ? -10.205 5.518 24.896 1.00 97.44 87 PRO A N 1
ATOM 678 C CA . PRO A 1 87 ? -9.451 5.253 23.685 1.00 97.44 87 PRO A CA 1
ATOM 679 C C . PRO A 1 87 ? -10.256 4.390 22.704 1.00 97.44 87 PRO A C 1
ATOM 681 O O . PRO A 1 87 ? -10.900 3.415 23.095 1.00 97.44 87 PRO A O 1
ATOM 684 N N . VAL A 1 88 ? -10.171 4.724 21.418 1.00 97.69 88 VAL A N 1
ATOM 685 C CA . VAL A 1 88 ? -10.557 3.856 20.299 1.00 97.69 88 VAL A CA 1
ATOM 686 C C . VAL A 1 88 ? -9.266 3.378 19.654 1.00 97.69 88 VAL A C 1
ATOM 688 O O . VAL A 1 88 ? -8.541 4.189 19.080 1.00 97.69 88 VAL A O 1
ATOM 691 N N . ILE A 1 89 ? -8.968 2.081 19.751 1.00 95.38 89 ILE A N 1
ATOM 692 C CA . ILE A 1 89 ? -7.686 1.521 19.304 1.00 95.38 89 ILE A CA 1
ATOM 693 C C . ILE A 1 89 ? -7.853 0.515 18.164 1.00 95.38 89 ILE A C 1
ATOM 695 O O . ILE A 1 89 ? -8.716 -0.367 18.186 1.00 95.38 89 ILE A O 1
ATOM 699 N N . ALA A 1 90 ? -6.969 0.625 17.178 1.00 92.69 90 ALA A N 1
ATOM 700 C CA . ALA A 1 90 ? -6.739 -0.390 16.163 1.00 92.69 90 ALA A CA 1
ATOM 701 C C . ALA A 1 90 ? -5.547 -1.254 16.593 1.00 92.69 90 ALA A C 1
ATOM 703 O O . ALA A 1 90 ? -4.473 -0.727 16.891 1.00 92.69 90 ALA A O 1
ATOM 704 N N . TRP A 1 91 ? -5.746 -2.572 16.649 1.00 95.38 91 TRP A N 1
ATOM 705 C CA . TRP A 1 91 ? -4.688 -3.515 16.993 1.00 95.38 91 TRP A CA 1
ATOM 706 C C . TRP A 1 91 ? -4.856 -4.839 16.254 1.00 95.38 91 TRP A C 1
ATOM 708 O O . TRP A 1 91 ? -5.955 -5.384 16.171 1.00 95.38 91 TRP A O 1
ATOM 718 N N . GLU A 1 92 ? -3.754 -5.362 15.734 1.00 94.56 92 GLU A N 1
ATOM 719 C CA . GLU A 1 92 ? -3.749 -6.500 14.816 1.00 94.56 92 GLU A CA 1
ATOM 720 C C . GLU A 1 92 ? -2.883 -7.674 15.275 1.00 94.56 92 GLU A C 1
ATOM 722 O O . GLU A 1 92 ? -2.829 -8.695 14.594 1.00 94.56 92 GLU A O 1
ATOM 727 N N . PHE A 1 93 ? -2.226 -7.556 16.429 1.00 95.81 93 PHE A N 1
ATOM 728 C CA . PHE A 1 93 ? -1.304 -8.573 16.929 1.00 95.81 93 PHE A CA 1
ATOM 729 C C . PHE A 1 93 ? -1.846 -9.295 18.158 1.00 95.81 93 PHE A C 1
ATOM 731 O O . PHE A 1 93 ? -2.701 -8.803 18.889 1.00 95.81 93 PHE A O 1
ATOM 738 N N . GLU A 1 94 ? -1.295 -10.470 18.416 1.00 95.44 94 GLU A N 1
ATOM 739 C CA . GLU A 1 94 ? -1.772 -11.388 19.450 1.00 95.44 94 GLU A CA 1
ATOM 740 C C . GLU A 1 94 ? -1.718 -10.824 20.886 1.00 95.44 94 GLU A C 1
ATOM 742 O O . GLU A 1 94 ? -2.557 -11.149 21.728 1.00 95.44 94 GLU A O 1
ATOM 747 N N . ARG A 1 95 ? -0.731 -9.971 21.175 1.00 94.69 95 ARG A N 1
ATOM 748 C CA . ARG A 1 95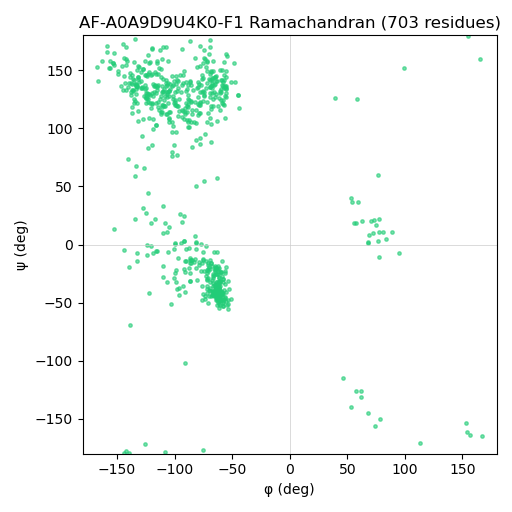 ? -0.551 -9.266 22.453 1.00 94.69 95 ARG A CA 1
ATOM 749 C C . ARG A 1 95 ? -0.271 -7.794 22.224 1.00 94.69 95 ARG A C 1
ATOM 751 O O . ARG A 1 95 ? 0.569 -7.485 21.379 1.00 94.69 95 ARG A O 1
ATOM 758 N N . ILE A 1 96 ? -0.909 -6.928 23.009 1.00 96.56 96 ILE A N 1
ATOM 759 C CA . ILE A 1 96 ? -0.535 -5.512 23.116 1.00 96.56 96 ILE A CA 1
ATOM 760 C C . ILE A 1 96 ? 0.787 -5.358 23.896 1.00 96.56 96 ILE A C 1
ATOM 762 O O . ILE A 1 96 ? 1.122 -6.259 24.670 1.00 96.56 96 ILE A O 1
ATOM 766 N N . PRO A 1 97 ? 1.527 -4.251 23.714 1.00 96.56 97 PRO A N 1
ATOM 767 C CA . PRO A 1 97 ? 2.722 -3.946 24.495 1.00 96.56 97 PRO A CA 1
ATOM 768 C C . PRO A 1 97 ? 2.479 -3.938 26.002 1.00 96.56 97 PRO A C 1
ATOM 770 O O . PRO A 1 97 ? 1.595 -3.238 26.494 1.00 96.56 97 PRO A O 1
ATOM 773 N N . ASP A 1 98 ? 3.292 -4.698 26.730 1.00 95.31 98 ASP A N 1
ATOM 774 C CA . ASP A 1 98 ? 3.213 -4.861 28.185 1.00 95.31 98 ASP A CA 1
ATOM 775 C C . ASP A 1 98 ? 4.585 -4.750 28.876 1.00 95.31 98 ASP A C 1
ATOM 777 O O . ASP A 1 98 ? 4.785 -5.224 29.997 1.00 95.31 98 ASP A O 1
ATOM 781 N N . GLU A 1 99 ? 5.539 -4.094 28.215 1.00 94.00 99 GLU A N 1
ATOM 782 C CA . GLU A 1 99 ? 6.878 -3.824 28.732 1.00 94.00 99 GLU A CA 1
ATOM 783 C C . GLU A 1 99 ? 7.250 -2.352 28.542 1.00 94.00 99 GLU A C 1
ATOM 785 O O . GLU A 1 99 ? 6.825 -1.696 27.597 1.00 94.00 99 GLU A O 1
ATOM 790 N N . THR A 1 100 ? 8.120 -1.842 29.410 1.00 93.00 100 THR A N 1
ATOM 791 C CA . THR A 1 100 ? 8.749 -0.529 29.235 1.00 93.00 100 THR A CA 1
ATOM 792 C C . THR A 1 100 ? 10.061 -0.666 28.461 1.00 93.00 100 THR A C 1
ATOM 794 O O . THR A 1 100 ? 10.861 -1.565 28.723 1.00 93.00 100 THR A O 1
ATOM 797 N N . TRP A 1 101 ? 10.332 0.273 27.553 1.00 91.94 101 TRP A N 1
ATOM 798 C CA . TRP A 1 101 ? 11.634 0.432 26.899 1.00 91.94 101 TRP A CA 1
ATOM 799 C C . TRP A 1 101 ? 11.980 1.905 26.691 1.00 91.94 101 TRP A C 1
ATOM 801 O O . TRP A 1 101 ? 11.106 2.769 26.751 1.00 91.94 101 TRP A O 1
ATOM 811 N N . GLY A 1 102 ? 13.272 2.203 26.508 1.00 85.50 102 GLY A N 1
ATOM 812 C CA . GLY A 1 102 ? 13.760 3.572 26.293 1.00 85.50 102 GLY A CA 1
ATOM 813 C C . GLY A 1 102 ? 13.513 4.532 27.465 1.00 85.50 102 GLY A C 1
ATOM 814 O O . GLY A 1 102 ? 13.480 5.738 27.263 1.00 85.50 102 GLY A O 1
ATOM 815 N N . GLY A 1 103 ? 13.276 4.015 28.679 1.00 88.19 103 GLY A N 1
ATOM 816 C CA . GLY A 1 103 ? 12.908 4.831 29.844 1.00 88.19 103 GLY A CA 1
ATOM 817 C C . GLY A 1 103 ? 11.512 5.463 29.766 1.00 88.19 103 GLY A C 1
ATOM 818 O O . GLY A 1 103 ? 11.171 6.268 30.627 1.00 88.19 103 GLY A O 1
ATOM 819 N N . ASN A 1 104 ? 10.700 5.104 28.765 1.00 90.38 104 ASN A N 1
ATOM 820 C CA . ASN A 1 104 ? 9.363 5.652 28.570 1.00 90.38 104 ASN A CA 1
ATOM 821 C C . ASN A 1 104 ? 8.290 4.650 29.046 1.00 90.38 104 ASN A C 1
ATOM 823 O O . ASN A 1 104 ? 8.026 3.674 28.339 1.00 90.38 104 ASN A O 1
ATOM 827 N N . PRO A 1 105 ? 7.633 4.878 30.201 1.00 91.88 105 PRO A N 1
ATOM 828 C CA . PRO A 1 105 ? 6.624 3.961 30.735 1.00 91.88 105 PRO A CA 1
ATOM 829 C C . PRO A 1 105 ? 5.379 3.848 29.846 1.00 91.88 105 PRO A C 1
ATOM 831 O O . PRO A 1 105 ? 4.670 2.853 29.925 1.00 91.88 105 PRO A O 1
ATOM 834 N N . ARG A 1 106 ? 5.124 4.822 28.962 1.00 90.69 106 ARG A N 1
ATOM 835 C CA . ARG A 1 106 ? 3.960 4.820 28.060 1.00 90.69 106 ARG A CA 1
ATOM 836 C C . ARG A 1 106 ? 4.038 3.737 26.982 1.00 90.69 106 ARG A C 1
ATOM 838 O O . ARG A 1 106 ? 3.026 3.419 26.369 1.00 90.69 106 ARG A O 1
ATOM 845 N N . ASN A 1 107 ? 5.224 3.171 26.769 1.00 92.19 107 ASN A N 1
ATOM 846 C CA . ASN A 1 107 ? 5.428 2.015 25.903 1.00 92.19 107 ASN A CA 1
ATOM 847 C C . ASN A 1 107 ? 4.766 0.741 26.457 1.00 92.19 107 ASN A C 1
ATOM 849 O O . ASN A 1 107 ? 4.337 -0.108 25.680 1.00 92.19 107 ASN A O 1
ATOM 853 N N . ASP A 1 108 ? 4.603 0.641 27.779 1.00 95.12 108 ASP A N 1
ATOM 854 C CA . ASP A 1 108 ? 3.742 -0.364 28.395 1.00 95.12 108 ASP A CA 1
ATOM 855 C C . ASP A 1 108 ? 2.295 0.136 28.332 1.00 95.12 108 ASP A C 1
ATOM 857 O O . ASP A 1 108 ? 1.890 1.028 29.085 1.00 95.12 108 ASP A O 1
ATOM 861 N N . TRP A 1 109 ? 1.491 -0.427 27.429 1.00 96.25 109 TRP A N 1
ATOM 862 C CA . TRP A 1 109 ? 0.126 0.055 27.208 1.00 96.25 109 TRP A CA 1
ATOM 863 C C . TRP A 1 109 ? -0.769 -0.145 28.429 1.00 96.25 109 TRP A C 1
ATOM 865 O O . TRP A 1 109 ? -1.776 0.554 28.553 1.00 96.25 109 TRP A O 1
ATOM 875 N N . ARG A 1 110 ? -0.397 -1.023 29.372 1.00 95.69 110 ARG A N 1
ATOM 876 C CA . ARG A 1 110 ? -1.131 -1.174 30.635 1.00 95.69 110 ARG A CA 1
ATOM 877 C C . ARG A 1 110 ? -1.130 0.110 31.440 1.00 95.69 110 ARG A C 1
ATOM 879 O O . ARG A 1 110 ? -2.143 0.431 32.047 1.00 95.69 110 ARG A O 1
ATOM 886 N N . PHE A 1 111 ? -0.026 0.854 31.422 1.00 93.56 111 PHE A N 1
ATOM 887 C CA . PHE A 1 111 ? 0.081 2.116 32.147 1.00 93.56 111 PHE A CA 1
ATOM 888 C C . PHE A 1 111 ? -0.936 3.138 31.629 1.00 93.56 111 PHE A C 1
ATOM 890 O O . PHE A 1 111 ? -1.659 3.751 32.409 1.00 93.56 111 PHE A O 1
ATOM 897 N N . ALA A 1 112 ? -1.031 3.273 30.305 1.00 92.44 112 ALA A N 1
ATOM 898 C CA . ALA A 1 112 ? -1.964 4.191 29.664 1.00 92.44 112 ALA A CA 1
ATOM 899 C C . ALA A 1 112 ? -3.430 3.751 29.847 1.00 92.44 112 ALA A C 1
ATOM 901 O O . ALA A 1 112 ? -4.291 4.561 30.189 1.00 92.44 112 ALA A O 1
ATOM 902 N N . LEU A 1 113 ? -3.714 2.457 29.668 1.00 95.69 113 LEU A N 1
ATOM 903 C CA . LEU A 1 113 ? -5.070 1.914 29.775 1.00 95.69 113 LEU A CA 1
ATOM 904 C C . LEU A 1 113 ? -5.580 1.840 31.220 1.00 95.69 113 LEU A C 1
ATOM 906 O O . LEU A 1 113 ? -6.782 1.951 31.423 1.00 95.69 113 LEU A O 1
ATOM 910 N N . ALA A 1 114 ? -4.706 1.709 32.223 1.00 92.50 114 ALA A N 1
ATOM 911 C CA . ALA A 1 114 ? -5.105 1.716 33.634 1.00 92.50 114 ALA A CA 1
ATOM 912 C C . ALA A 1 114 ? -5.731 3.051 34.078 1.00 92.50 114 ALA A C 1
ATOM 914 O O . ALA A 1 114 ? -6.515 3.071 35.023 1.00 92.50 114 ALA A O 1
ATOM 915 N N . GLY A 1 115 ? -5.403 4.156 33.398 1.00 88.75 115 GLY A N 1
ATOM 916 C CA . GLY A 1 115 ? -6.035 5.462 33.612 1.00 88.75 115 GLY A CA 1
ATOM 917 C C . GLY A 1 115 ? -7.378 5.640 32.893 1.00 88.75 115 GLY A C 1
ATOM 918 O O . GLY A 1 115 ? -8.016 6.676 33.059 1.00 88.75 115 GLY A O 1
ATOM 919 N N . CYS A 1 116 ? -7.807 4.663 32.091 1.00 93.12 116 CYS A N 1
ATOM 920 C CA . CYS A 1 116 ? -9.046 4.708 31.321 1.00 93.12 116 CYS A CA 1
ATOM 921 C C . CYS A 1 116 ? -10.097 3.789 31.962 1.00 93.12 116 CYS A C 1
ATOM 923 O O . CYS A 1 116 ? -9.791 2.665 32.354 1.00 93.12 116 CYS A O 1
ATOM 925 N N . ALA A 1 117 ? -11.354 4.235 32.025 1.00 87.06 117 ALA A N 1
ATOM 926 C CA . ALA A 1 117 ? -12.447 3.413 32.560 1.00 87.06 117 ALA A CA 1
ATOM 927 C C . ALA A 1 117 ? -12.792 2.228 31.642 1.00 87.06 117 ALA A C 1
ATOM 929 O O . ALA A 1 117 ? -13.211 1.166 32.096 1.00 87.06 117 ALA A O 1
ATOM 930 N N . CYS A 1 118 ? -12.624 2.420 30.336 1.00 96.19 118 CYS A N 1
ATOM 931 C CA . CYS A 1 118 ? -12.912 1.426 29.320 1.00 96.19 118 CYS A CA 1
ATOM 932 C C . CYS A 1 118 ? -12.148 1.731 28.030 1.00 96.19 118 CYS A C 1
ATOM 934 O O . CYS A 1 118 ? -11.557 2.801 27.887 1.00 96.19 118 CYS A O 1
ATOM 936 N N . VAL A 1 119 ? -12.168 0.797 27.081 1.00 98.12 119 VAL A N 1
ATOM 937 C CA . VAL A 1 119 ? -11.588 0.975 25.742 1.00 98.12 119 VAL A CA 1
ATOM 938 C C . VAL A 1 119 ? -12.512 0.412 24.672 1.00 98.12 119 VAL A C 1
ATOM 940 O O . VAL A 1 119 ? -13.185 -0.603 24.868 1.00 98.12 119 VAL A O 1
ATOM 943 N N . ILE A 1 120 ? -12.514 1.062 23.515 1.00 98.38 120 ILE A N 1
ATOM 944 C CA . ILE A 1 120 ? -13.180 0.589 22.309 1.00 98.38 120 ILE A CA 1
ATOM 945 C C . ILE A 1 120 ? -12.108 0.053 21.353 1.00 98.38 120 ILE A C 1
ATOM 947 O O . ILE A 1 120 ? -11.083 0.682 21.105 1.00 98.38 120 ILE A O 1
ATOM 951 N N . THR A 1 121 ? -12.345 -1.131 20.809 1.00 98.00 121 THR A N 1
ATOM 952 C CA . THR A 1 121 ? -11.493 -1.806 19.827 1.00 98.00 121 THR A CA 1
ATOM 953 C C . THR A 1 121 ? -12.286 -2.070 18.552 1.00 98.00 121 THR A C 1
ATOM 955 O O . THR A 1 121 ? -13.513 -2.151 18.58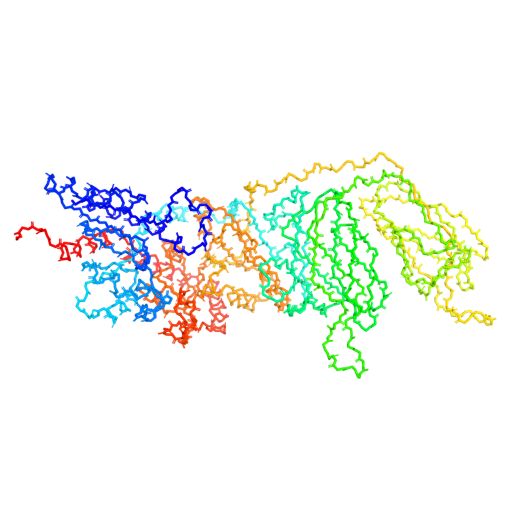1 1.00 98.00 121 THR A O 1
ATOM 958 N N . LEU A 1 122 ? -11.589 -2.239 17.429 1.00 96.81 122 LEU A N 1
ATOM 959 C CA . LEU A 1 122 ? -12.231 -2.417 16.119 1.00 96.81 122 LEU A CA 1
ATOM 960 C C . LEU A 1 122 ? -12.526 -3.875 15.747 1.00 96.81 122 LEU A C 1
ATOM 962 O O . LEU A 1 122 ? -13.095 -4.128 14.691 1.00 96.81 122 LEU A O 1
ATOM 966 N N . SER A 1 123 ? -12.107 -4.832 16.578 1.00 97.12 123 SER A N 1
ATOM 967 C CA . SER A 1 123 ? -12.306 -6.259 16.316 1.00 97.12 123 SER A CA 1
ATOM 968 C C . SER A 1 123 ? -12.283 -7.096 17.586 1.00 97.12 123 SER A C 1
ATOM 970 O O . SER A 1 123 ? -11.694 -6.703 18.600 1.00 97.12 123 SER A O 1
ATOM 972 N N . GLN A 1 124 ? -12.891 -8.280 17.527 1.00 97.19 124 GLN A N 1
ATOM 973 C CA . GLN A 1 124 ? -12.880 -9.223 18.644 1.00 97.19 124 GLN A CA 1
ATOM 974 C C . GLN A 1 124 ? -11.458 -9.705 18.943 1.00 97.19 124 GLN A C 1
ATOM 976 O O . GLN A 1 124 ? -11.101 -9.919 20.102 1.00 97.19 124 GLN A O 1
ATOM 981 N N . TYR A 1 125 ? -10.620 -9.808 17.908 1.00 97.44 125 TYR A N 1
ATOM 982 C CA . TYR A 1 125 ? -9.205 -10.144 18.044 1.00 97.44 125 TYR A CA 1
ATOM 983 C C . TYR A 1 125 ? -8.444 -9.108 18.888 1.00 97.44 125 TYR A C 1
ATOM 985 O O . TYR A 1 125 ? -7.752 -9.471 19.842 1.00 97.44 125 TYR A O 1
ATOM 993 N N . ALA A 1 126 ? -8.626 -7.815 18.598 1.00 97.56 126 ALA A N 1
ATOM 994 C CA . ALA A 1 126 ? -8.049 -6.730 19.389 1.00 97.56 126 ALA A CA 1
ATOM 995 C C . ALA A 1 126 ? -8.592 -6.720 20.827 1.00 97.56 126 ALA A C 1
ATOM 997 O O . ALA A 1 126 ? -7.819 -6.602 21.780 1.00 97.56 126 ALA A O 1
ATOM 998 N N . ALA A 1 127 ? -9.905 -6.912 21.003 1.00 98.06 127 ALA A N 1
ATOM 999 C CA . ALA A 1 127 ? -10.519 -6.988 22.326 1.00 98.06 127 ALA A CA 1
ATOM 1000 C C . ALA A 1 127 ? -9.930 -8.124 23.176 1.00 98.06 127 ALA A C 1
ATOM 1002 O O . ALA A 1 127 ? -9.646 -7.938 24.362 1.00 98.06 127 ALA A O 1
ATOM 1003 N N . ALA A 1 128 ? -9.704 -9.291 22.568 1.00 97.94 128 ALA A N 1
ATOM 1004 C CA . ALA A 1 128 ? -9.075 -10.428 23.225 1.00 97.94 128 ALA A CA 1
ATOM 1005 C C . ALA A 1 128 ? -7.618 -10.134 23.618 1.00 97.94 128 ALA A C 1
ATOM 1007 O O . ALA A 1 128 ? -7.214 -10.488 24.727 1.00 97.94 128 ALA A O 1
ATOM 1008 N N . ALA A 1 129 ? -6.848 -9.458 22.757 1.00 97.62 129 ALA A N 1
ATOM 1009 C CA . ALA A 1 129 ? -5.477 -9.048 23.062 1.00 97.62 129 ALA A CA 1
ATOM 1010 C C . ALA A 1 129 ? -5.424 -8.088 24.264 1.00 97.62 129 ALA A C 1
ATOM 1012 O O . ALA A 1 129 ? -4.615 -8.285 25.169 1.00 97.62 129 ALA A O 1
ATOM 1013 N N . VAL A 1 130 ? -6.333 -7.108 24.328 1.00 98.00 130 VAL A N 1
ATOM 1014 C CA . VAL A 1 130 ? -6.437 -6.195 25.478 1.00 98.00 130 VAL A CA 1
ATOM 1015 C C . VAL A 1 130 ? -6.813 -6.951 26.749 1.00 98.00 130 VAL A C 1
ATOM 1017 O O . VAL A 1 130 ? -6.111 -6.832 27.749 1.00 98.00 130 VAL A O 1
ATOM 1020 N N . LYS A 1 131 ? -7.882 -7.759 26.730 1.00 97.75 131 LYS A N 1
ATOM 1021 C CA . LYS A 1 131 ? -8.340 -8.507 27.918 1.00 97.75 131 LYS A CA 1
ATOM 1022 C C . LYS A 1 131 ? -7.296 -9.492 28.435 1.00 97.75 131 LYS A C 1
ATOM 1024 O O . LYS A 1 131 ? -7.225 -9.740 29.635 1.00 97.75 131 LYS A O 1
ATOM 1029 N N . ARG A 1 132 ? -6.472 -10.054 27.551 1.00 96.69 132 ARG A N 1
ATOM 1030 C CA . ARG A 1 132 ? -5.369 -10.939 27.938 1.00 96.69 132 ARG A CA 1
ATOM 1031 C C . ARG A 1 132 ? -4.315 -10.216 28.772 1.00 96.69 132 ARG A C 1
ATOM 1033 O O . ARG A 1 132 ? -3.787 -10.811 29.705 1.00 96.69 132 ARG A O 1
ATOM 1040 N N . THR A 1 133 ? -4.032 -8.959 28.444 1.00 95.81 133 THR A N 1
ATOM 1041 C CA . THR A 1 133 ? -2.998 -8.158 29.108 1.00 95.81 133 THR A CA 1
ATOM 1042 C C . THR A 1 133 ? -3.542 -7.364 30.304 1.00 95.81 133 THR A C 1
ATOM 1044 O O . THR A 1 133 ? -2.890 -7.310 31.342 1.00 95.81 133 THR A O 1
ATOM 1047 N N . MET A 1 134 ? -4.736 -6.775 30.187 1.00 96.94 134 MET A N 1
ATOM 1048 C CA . MET A 1 134 ? -5.379 -5.959 31.233 1.00 96.94 134 MET A CA 1
ATOM 1049 C C . MET A 1 134 ? -6.190 -6.781 32.245 1.00 96.94 134 MET A C 1
ATOM 1051 O O . MET A 1 134 ? -6.537 -6.282 33.312 1.00 96.94 134 MET A O 1
ATOM 1055 N N . GLY A 1 135 ? -6.499 -8.038 31.921 1.00 95.75 135 GLY A N 1
ATOM 1056 C CA . GLY A 1 135 ? -7.396 -8.894 32.691 1.00 95.75 135 GLY A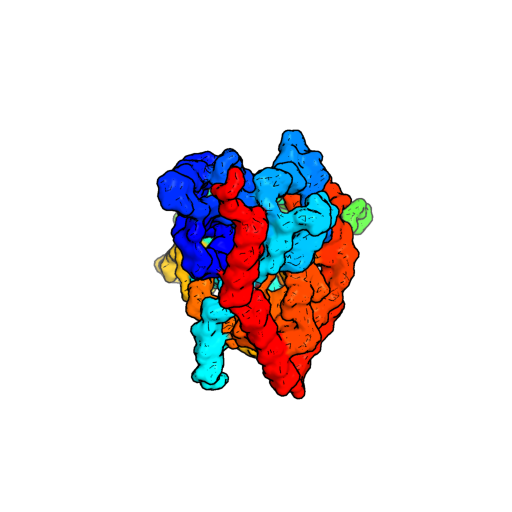 CA 1
ATOM 1057 C C . GLY A 1 135 ? -8.809 -8.948 32.103 1.00 95.75 135 GLY A C 1
ATOM 1058 O O . GLY A 1 135 ? -9.295 -8.015 31.466 1.00 95.75 135 GLY A O 1
ATOM 1059 N N . SER A 1 136 ? -9.494 -10.071 32.333 1.00 94.69 136 SER A N 1
ATOM 1060 C CA . SER A 1 136 ? -10.811 -10.366 31.743 1.00 94.69 136 SER A CA 1
ATOM 1061 C C . SER A 1 136 ? -11.937 -9.422 32.185 1.00 94.69 136 SER A C 1
ATOM 1063 O O . SER A 1 136 ? -12.937 -9.312 31.476 1.00 94.69 136 SER A O 1
ATOM 1065 N N . GLN A 1 137 ? -11.764 -8.748 33.327 1.00 94.50 137 GLN A N 1
ATOM 1066 C CA . GLN A 1 137 ? -12.714 -7.787 33.894 1.00 94.50 137 GLN A CA 1
ATOM 1067 C C . GLN A 1 137 ? -12.553 -6.365 33.343 1.00 94.50 137 GLN A C 1
ATOM 1069 O O . GLN A 1 137 ? -13.439 -5.545 33.561 1.00 94.50 137 GLN A O 1
ATOM 1074 N N . PHE A 1 138 ? -11.455 -6.054 32.644 1.00 96.31 138 PHE A N 1
ATOM 1075 C CA . PHE A 1 138 ? -11.275 -4.724 32.065 1.00 96.31 138 PHE A CA 1
ATOM 1076 C C . PHE A 1 138 ? -12.349 -4.476 30.984 1.00 96.31 138 PHE A C 1
ATOM 1078 O O . PHE A 1 138 ? -12.487 -5.317 30.082 1.00 96.31 138 PHE A O 1
ATOM 1085 N N . PRO A 1 139 ? -13.124 -3.374 31.046 1.00 97.38 139 PRO A N 1
ATOM 1086 C CA . PRO A 1 139 ? -14.199 -3.127 30.089 1.00 97.38 139 PRO A CA 1
ATOM 1087 C C . PRO A 1 139 ? -13.657 -2.837 28.686 1.00 97.38 139 PRO A C 1
ATOM 1089 O O . PRO A 1 139 ? -12.976 -1.839 28.445 1.00 97.38 139 PRO A O 1
ATOM 1092 N N . VAL A 1 140 ? -13.987 -3.717 27.740 1.00 98.19 140 VAL A N 1
ATOM 1093 C CA . VAL A 1 140 ? -13.583 -3.600 26.334 1.00 98.19 140 VAL A CA 1
ATOM 1094 C C . VAL A 1 140 ? -14.786 -3.834 25.434 1.00 98.19 140 VAL A C 1
ATOM 1096 O O . VAL A 1 140 ? -15.366 -4.924 25.465 1.00 98.19 140 VAL A O 1
ATOM 1099 N N . LEU A 1 141 ? -15.110 -2.849 24.598 1.00 98.06 141 LEU A N 1
ATOM 1100 C CA . LEU A 1 141 ? -16.064 -2.994 23.503 1.00 98.06 141 LEU A CA 1
ATOM 1101 C C . LEU A 1 141 ? -15.313 -3.343 22.218 1.00 98.06 141 LEU A C 1
ATOM 1103 O O . LEU A 1 141 ? -14.284 -2.745 21.910 1.00 98.06 141 LEU A O 1
ATOM 1107 N N . SER A 1 142 ? -15.842 -4.289 21.450 1.00 97.44 142 SER A N 1
ATOM 1108 C CA . SER A 1 142 ? -15.472 -4.465 20.048 1.00 97.44 142 SER A CA 1
ATOM 1109 C C . SER A 1 142 ? -16.617 -3.953 19.190 1.00 97.44 142 SER A C 1
ATOM 1111 O O . SER A 1 142 ? -17.744 -4.427 19.330 1.00 97.44 142 SER A O 1
ATOM 1113 N N . VAL A 1 143 ? -16.337 -2.976 18.334 1.00 96.12 143 VAL A N 1
ATOM 1114 C CA . VAL A 1 143 ? -17.328 -2.415 17.418 1.00 96.12 143 VAL A CA 1
ATOM 1115 C C . VAL A 1 143 ? -16.658 -2.044 16.093 1.00 96.12 143 VAL A C 1
ATOM 1117 O O . VAL A 1 143 ? -15.585 -1.433 16.103 1.00 96.12 143 VAL A O 1
ATOM 1120 N N . PRO A 1 144 ? -17.242 -2.419 14.944 1.00 95.00 144 PRO A N 1
ATOM 1121 C CA . PRO A 1 144 ? -16.678 -2.062 13.654 1.00 95.00 144 PRO A CA 1
ATOM 1122 C C . PRO A 1 144 ? -16.977 -0.610 13.289 1.00 95.00 144 PRO A C 1
ATOM 1124 O O . PRO A 1 144 ? -17.779 0.078 13.920 1.00 95.00 144 PRO A O 1
ATOM 1127 N N . VAL A 1 145 ? -16.330 -0.153 12.222 1.00 94.50 145 VAL A N 1
ATOM 1128 C CA . VAL A 1 145 ? -16.569 1.169 11.637 1.00 94.50 145 VAL A CA 1
ATOM 1129 C C . VAL A 1 145 ? -17.955 1.212 10.976 1.00 94.50 145 VAL A C 1
ATOM 1131 O O . VAL A 1 145 ? -18.204 0.361 10.122 1.00 94.50 145 VAL A O 1
ATOM 1134 N N . PRO A 1 146 ? -18.832 2.183 11.302 1.00 95.50 146 PRO A N 1
ATOM 1135 C CA . PRO A 1 146 ? -20.179 2.287 10.736 1.00 95.50 146 PRO A CA 1
ATOM 1136 C C . PRO A 1 146 ? -20.146 2.888 9.322 1.00 95.50 146 PRO A C 1
ATOM 1138 O O . PRO A 1 146 ? -20.265 4.098 9.156 1.00 95.50 146 PRO A O 1
ATOM 1141 N N . LEU A 1 147 ? -19.951 2.052 8.298 1.00 94.44 147 LEU A N 1
ATOM 1142 C CA . LEU A 1 147 ? -19.768 2.510 6.909 1.00 94.44 147 LEU A CA 1
ATOM 1143 C C . LEU A 1 147 ? -20.856 2.060 5.930 1.00 94.44 147 LEU A C 1
ATOM 1145 O O . LEU A 1 147 ? -20.827 2.468 4.767 1.00 94.44 147 LEU A O 1
ATOM 1149 N N . TRP A 1 148 ? -21.802 1.218 6.360 1.00 96.12 148 TRP A N 1
ATOM 1150 C CA . TRP A 1 148 ? -22.806 0.639 5.463 1.00 96.12 148 TRP A CA 1
ATOM 1151 C C . TRP A 1 148 ? -23.620 1.711 4.727 1.00 96.12 148 TRP A C 1
ATOM 1153 O O . TRP A 1 148 ? -23.786 1.632 3.505 1.00 96.12 148 TRP A O 1
ATOM 1163 N N . GLU A 1 149 ? -24.108 2.721 5.445 1.00 94.31 149 GLU A N 1
ATOM 1164 C CA . GLU A 1 149 ? -24.964 3.787 4.917 1.00 94.31 149 GLU A CA 1
ATOM 1165 C C . GLU A 1 149 ? -24.216 4.665 3.913 1.00 94.31 149 GLU A C 1
ATOM 1167 O O . GLU A 1 149 ? -24.759 4.981 2.857 1.00 94.31 149 GLU A O 1
ATOM 1172 N N . ARG A 1 150 ? -22.943 4.977 4.185 1.00 91.88 150 ARG A N 1
ATOM 1173 C CA . ARG A 1 150 ? -22.089 5.779 3.295 1.00 91.88 150 ARG A CA 1
ATOM 1174 C C . ARG A 1 150 ? -21.912 5.126 1.921 1.00 91.88 150 ARG A C 1
ATOM 1176 O O . ARG A 1 150 ? -21.816 5.814 0.915 1.00 91.88 150 ARG A O 1
ATOM 1183 N N . MET A 1 151 ? -21.921 3.794 1.860 1.00 95.00 151 MET A N 1
ATOM 1184 C CA . MET A 1 151 ? -21.805 3.054 0.598 1.00 95.00 151 MET A CA 1
ATOM 1185 C C . MET A 1 151 ? -23.130 2.936 -0.187 1.00 95.00 151 MET A C 1
ATOM 1187 O O . MET A 1 151 ? -23.154 2.288 -1.236 1.00 95.00 151 MET A O 1
ATOM 1191 N N . GLY A 1 152 ? -24.227 3.539 0.295 1.00 93.44 152 GLY A N 1
ATOM 1192 C CA . GLY A 1 152 ? -25.556 3.491 -0.331 1.00 93.44 152 GLY A CA 1
ATOM 1193 C C . GLY A 1 152 ? -25.565 3.944 -1.786 1.00 93.44 152 GLY A C 1
ATOM 1194 O O . GLY A 1 152 ? -25.972 3.178 -2.660 1.00 93.44 152 GLY A O 1
ATOM 1195 N N . ASP A 1 153 ? -25.018 5.126 -2.062 1.00 90.00 153 ASP A N 1
ATOM 1196 C CA . ASP A 1 153 ? -25.008 5.706 -3.409 1.00 90.00 153 ASP A CA 1
ATOM 1197 C C . ASP A 1 153 ? -24.238 4.838 -4.416 1.00 90.00 153 ASP A C 1
ATOM 1199 O O . ASP A 1 153 ? -24.662 4.660 -5.562 1.00 90.00 153 ASP A O 1
ATOM 1203 N N . VAL A 1 154 ? -23.114 4.252 -3.989 1.00 91.62 154 VAL A N 1
ATOM 1204 C CA . VAL A 1 154 ? -22.291 3.376 -4.836 1.00 91.62 154 VAL A CA 1
ATOM 1205 C C . VAL A 1 154 ? -23.038 2.082 -5.167 1.00 91.62 154 VAL A C 1
ATOM 1207 O O . VAL A 1 154 ? -22.993 1.635 -6.318 1.00 91.62 154 VAL A O 1
ATOM 1210 N N . ARG A 1 155 ? -23.764 1.505 -4.193 1.00 91.00 155 ARG A N 1
ATOM 1211 C CA . ARG A 1 155 ? -24.627 0.329 -4.406 1.00 91.00 155 ARG A CA 1
ATOM 1212 C C . ARG A 1 155 ? -25.745 0.626 -5.406 1.00 91.00 155 ARG A C 1
ATOM 1214 O O . ARG A 1 155 ? -25.848 -0.061 -6.417 1.00 91.00 155 ARG A O 1
ATOM 1221 N N . GLU A 1 156 ? -26.536 1.673 -5.169 1.00 84.75 156 GLU A N 1
ATOM 1222 C CA . GLU A 1 156 ? -27.722 1.988 -5.982 1.00 84.75 156 GLU A CA 1
ATOM 1223 C C . GLU A 1 156 ? -27.387 2.318 -7.444 1.00 84.75 156 GLU A C 1
ATOM 1225 O O . GLU A 1 156 ? -28.137 1.979 -8.363 1.00 84.75 156 GLU A O 1
ATOM 1230 N N . ARG A 1 157 ? -26.243 2.971 -7.688 1.00 77.69 157 ARG A N 1
ATOM 1231 C CA . ARG A 1 157 ? -25.744 3.237 -9.048 1.00 77.69 157 ARG A CA 1
ATOM 1232 C C . ARG A 1 157 ? -25.234 1.973 -9.748 1.00 77.69 157 ARG A C 1
ATOM 1234 O O . ARG A 1 157 ? -25.191 1.948 -10.979 1.00 77.69 157 ARG A O 1
ATOM 1241 N N . GLY A 1 158 ? -24.813 0.952 -9.002 1.00 64.88 158 GLY A N 1
ATOM 1242 C CA . GLY A 1 158 ? -24.400 -0.347 -9.542 1.00 64.88 158 GLY A CA 1
ATOM 1243 C C . GLY A 1 158 ? -25.548 -1.070 -10.246 1.00 64.88 158 GLY A C 1
ATOM 1244 O O . GLY A 1 158 ? -25.374 -1.540 -11.367 1.00 64.88 158 GLY A O 1
ATOM 1245 N N . ASP A 1 159 ? -26.740 -1.039 -9.649 1.00 56.91 159 ASP A N 1
ATOM 1246 C CA . ASP A 1 159 ? -27.936 -1.726 -10.155 1.00 56.91 159 ASP A CA 1
ATOM 1247 C C . ASP A 1 159 ? -28.509 -1.117 -11.455 1.00 56.91 159 ASP A C 1
ATOM 1249 O O . ASP A 1 159 ? -29.349 -1.729 -12.113 1.00 56.91 159 ASP A O 1
ATOM 1253 N N . ARG A 1 160 ? -28.069 0.091 -11.849 1.00 52.84 160 ARG A N 1
ATOM 1254 C CA . ARG A 1 160 ? -28.628 0.865 -12.980 1.00 52.84 160 ARG A CA 1
ATOM 1255 C C . ARG A 1 160 ? -27.758 0.900 -14.247 1.00 52.84 160 ARG A C 1
ATOM 1257 O O . ARG A 1 160 ? -28.198 1.456 -15.253 1.00 52.84 160 ARG A O 1
ATOM 1264 N N . ALA A 1 161 ? -26.532 0.373 -14.234 1.00 48.88 161 ALA A N 1
ATOM 1265 C CA . ALA A 1 161 ? -25.587 0.547 -15.345 1.00 48.88 161 ALA A CA 1
ATOM 1266 C C . ALA A 1 161 ? -25.710 -0.550 -16.428 1.00 48.88 161 ALA A C 1
ATOM 1268 O O . ALA A 1 161 ? -25.480 -1.723 -16.156 1.00 48.88 161 ALA A O 1
ATOM 1269 N N . GLY A 1 162 ? -26.026 -0.155 -17.671 1.00 49.28 162 GLY A N 1
ATOM 1270 C CA . GLY A 1 162 ? -25.984 -1.018 -18.864 1.00 49.28 162 GLY A CA 1
ATOM 1271 C C . GLY A 1 162 ? -24.559 -1.316 -19.367 1.00 49.28 162 GLY A C 1
ATOM 1272 O O . GLY A 1 162 ? -23.607 -0.603 -19.053 1.00 49.28 162 GLY A O 1
ATOM 1273 N N . GLU A 1 163 ? -24.413 -2.381 -20.160 1.00 50.72 163 GLU A N 1
ATOM 1274 C CA . GLU A 1 163 ? -23.192 -3.203 -20.218 1.00 50.72 163 GLU A CA 1
ATOM 1275 C C . GLU A 1 163 ? -22.102 -2.837 -21.258 1.00 50.72 163 GLU A C 1
ATOM 1277 O O . GLU A 1 163 ? -21.105 -3.546 -21.322 1.00 50.72 163 GLU A O 1
ATOM 1282 N N . ALA A 1 164 ? -22.194 -1.767 -22.061 1.00 45.09 164 ALA A N 1
ATOM 1283 C CA . ALA A 1 164 ? -21.411 -1.737 -23.318 1.00 45.09 164 ALA A CA 1
ATOM 1284 C C . ALA A 1 164 ? -20.366 -0.621 -23.579 1.00 45.09 164 ALA A C 1
ATOM 1286 O O . ALA A 1 164 ? -19.707 -0.725 -24.606 1.00 45.09 164 ALA A O 1
ATOM 1287 N N . ASP A 1 165 ? -20.119 0.395 -22.727 1.00 45.66 165 ASP A N 1
ATOM 1288 C CA . ASP A 1 165 ? -19.071 1.407 -23.070 1.00 45.66 165 ASP A CA 1
ATOM 1289 C C . ASP A 1 165 ? -18.352 2.127 -21.895 1.00 45.66 165 ASP A C 1
ATOM 1291 O O . ASP A 1 165 ? -17.659 3.124 -22.083 1.00 45.66 165 ASP A O 1
ATOM 1295 N N . ALA A 1 166 ? -18.483 1.658 -20.645 1.00 54.41 166 ALA A N 1
ATOM 1296 C CA . ALA A 1 166 ? -18.229 2.514 -19.469 1.00 54.41 166 ALA A CA 1
ATOM 1297 C C . ALA A 1 166 ? -17.120 2.073 -18.486 1.00 54.41 166 ALA A C 1
ATOM 1299 O O . ALA A 1 166 ? -17.100 2.547 -17.353 1.00 54.41 166 ALA A O 1
ATOM 1300 N N . ARG A 1 167 ? -16.178 1.186 -18.839 1.00 70.06 167 ARG A N 1
ATOM 1301 C CA . ARG A 1 167 ? -15.146 0.721 -17.878 1.00 70.06 167 ARG A CA 1
ATOM 1302 C C . ARG A 1 167 ? -13.957 1.679 -17.707 1.00 70.06 167 ARG A C 1
ATOM 1304 O O . ARG A 1 167 ? -12.806 1.260 -17.806 1.00 70.06 167 ARG A O 1
ATOM 1311 N N . ARG A 1 168 ? -14.214 2.965 -17.468 1.00 82.75 168 ARG A N 1
ATOM 1312 C CA . ARG A 1 168 ? -13.174 3.963 -17.172 1.00 82.75 168 ARG A CA 1
ATOM 1313 C C . ARG A 1 168 ? -13.320 4.490 -15.751 1.00 82.75 168 ARG A C 1
ATOM 1315 O O . ARG A 1 168 ? -14.436 4.593 -15.255 1.00 82.75 168 ARG A O 1
ATOM 1322 N N . ILE A 1 169 ? -12.191 4.813 -15.132 1.00 87.50 169 ILE A N 1
ATOM 1323 C CA . ILE A 1 169 ? -12.119 5.612 -13.906 1.00 87.50 169 ILE A CA 1
ATOM 1324 C C . ILE A 1 169 ? -11.291 6.864 -14.197 1.00 87.50 169 ILE A C 1
ATOM 1326 O O . ILE A 1 169 ? -10.351 6.793 -15.000 1.00 87.50 169 ILE A O 1
ATOM 1330 N N . CYS A 1 170 ? -11.622 7.998 -13.581 1.00 87.06 170 CYS A N 1
ATOM 1331 C CA . CYS A 1 170 ? -10.725 9.143 -13.591 1.00 87.06 170 CYS A CA 1
ATOM 1332 C C . CYS A 1 170 ? -9.746 9.000 -12.422 1.00 87.06 170 CYS A C 1
ATOM 1334 O O . CYS A 1 170 ? -10.077 8.511 -11.345 1.00 87.06 170 CYS A O 1
ATOM 1336 N N . VAL A 1 171 ? -8.489 9.340 -12.673 1.00 84.00 171 VAL A N 1
ATOM 1337 C CA . VAL A 1 171 ? -7.432 9.334 -11.669 1.00 84.00 171 VAL A CA 1
ATOM 1338 C C . VAL A 1 171 ? -6.822 10.708 -11.651 1.00 84.00 171 VAL A C 1
ATOM 1340 O O . VAL A 1 171 ? -6.379 11.184 -12.692 1.00 84.00 171 VAL A O 1
ATOM 1343 N N . ASP A 1 172 ? -6.743 11.309 -10.472 1.00 76.88 172 ASP A N 1
ATOM 1344 C CA . ASP A 1 172 ? -6.037 12.560 -10.285 1.00 76.88 172 ASP A CA 1
ATOM 1345 C C . ASP A 1 172 ? -4.647 12.309 -9.682 1.00 76.88 172 ASP A C 1
ATOM 1347 O O . ASP A 1 172 ? -4.449 12.277 -8.461 1.00 76.88 172 ASP A O 1
ATOM 1351 N N . GLY A 1 173 ? -3.675 12.028 -10.554 1.00 73.94 173 GLY A N 1
ATOM 1352 C CA . GLY A 1 173 ? -2.327 11.636 -10.151 1.00 73.94 173 GLY A CA 1
ATOM 1353 C C . GLY A 1 173 ? -1.590 10.766 -11.168 1.00 73.94 173 GLY A C 1
ATOM 1354 O O . GLY A 1 173 ? -1.831 10.834 -12.371 1.00 73.94 173 GLY A O 1
ATOM 1355 N N . ALA A 1 174 ? -0.649 9.959 -10.677 1.00 75.06 174 ALA A N 1
ATOM 1356 C CA . ALA A 1 174 ? 0.200 9.105 -11.501 1.00 75.06 174 ALA A CA 1
ATOM 1357 C C . ALA A 1 174 ? -0.321 7.671 -11.587 1.00 75.06 174 ALA A C 1
ATOM 1359 O O . ALA A 1 174 ? -0.741 7.077 -10.591 1.00 75.06 174 ALA A O 1
ATOM 1360 N N . VAL A 1 175 ? -0.218 7.090 -12.780 1.00 80.38 175 VAL A N 1
ATOM 1361 C CA . VAL A 1 175 ? -0.678 5.730 -13.060 1.00 80.38 175 VAL A CA 1
ATOM 1362 C C . VAL A 1 175 ? 0.449 4.936 -13.695 1.00 80.38 175 VAL A C 1
ATOM 1364 O O . VAL A 1 175 ? 0.768 5.127 -14.860 1.00 80.38 175 VAL A O 1
ATOM 1367 N N . PHE A 1 176 ? 1.025 3.998 -12.953 1.00 82.25 176 PHE A N 1
ATOM 1368 C CA . PHE A 1 176 ? 1.917 3.000 -13.533 1.00 82.25 176 PHE A CA 1
ATOM 1369 C C . PHE A 1 176 ? 1.063 1.890 -14.152 1.00 82.25 176 PHE A C 1
ATOM 1371 O O . PHE A 1 176 ? 0.361 1.189 -13.428 1.00 82.25 176 PHE A O 1
ATOM 1378 N N . ASP A 1 177 ? 1.114 1.708 -15.468 1.00 86.19 177 ASP A N 1
ATOM 1379 C CA . ASP A 1 177 ? 0.419 0.628 -16.175 1.00 86.19 177 ASP A CA 1
ATOM 1380 C C . ASP A 1 177 ? 1.447 -0.241 -16.900 1.00 86.19 177 ASP A C 1
ATOM 1382 O O . ASP A 1 177 ? 2.187 0.233 -17.754 1.00 86.19 177 ASP A O 1
ATOM 1386 N N . THR A 1 178 ? 1.492 -1.535 -16.584 1.00 85.44 178 THR A N 1
ATOM 1387 C CA . THR A 1 178 ? 2.428 -2.488 -17.217 1.00 85.44 178 THR A CA 1
ATOM 1388 C C . THR A 1 178 ? 2.300 -2.600 -18.739 1.00 85.44 178 THR A C 1
ATOM 1390 O O . THR A 1 178 ? 3.203 -3.143 -19.370 1.00 85.44 178 THR A O 1
ATOM 1393 N N . ARG A 1 179 ? 1.223 -2.093 -19.354 1.00 82.31 179 ARG A N 1
ATOM 1394 C CA . ARG A 1 179 ? 1.106 -1.992 -20.822 1.00 82.31 179 ARG A CA 1
ATOM 1395 C C . ARG A 1 179 ? 2.012 -0.926 -21.434 1.00 82.31 179 ARG A C 1
ATOM 1397 O O . ARG A 1 179 ? 2.324 -1.015 -22.616 1.00 82.31 179 ARG A O 1
ATOM 1404 N N . ASP A 1 180 ? 2.456 0.045 -20.643 1.00 73.44 180 ASP A N 1
ATOM 1405 C CA . ASP A 1 180 ? 3.393 1.077 -21.085 1.00 73.44 180 ASP A CA 1
ATOM 1406 C C . ASP A 1 180 ? 4.855 0.599 -21.036 1.00 73.44 180 ASP A C 1
ATOM 1408 O O . ASP A 1 180 ? 5.765 1.402 -21.238 1.00 73.44 180 ASP A O 1
ATOM 1412 N N . PHE A 1 181 ? 5.106 -0.688 -20.767 1.00 70.00 181 PHE A N 1
ATOM 1413 C CA . PHE A 1 181 ? 6.449 -1.248 -20.626 1.00 70.00 181 PHE A CA 1
ATOM 1414 C C . PHE A 1 181 ? 6.669 -2.453 -21.548 1.00 70.00 181 PHE A C 1
ATOM 1416 O O . PHE A 1 181 ? 5.826 -3.346 -21.632 1.00 70.00 181 PHE A O 1
ATOM 1423 N N . GLU A 1 182 ? 7.841 -2.520 -22.184 1.00 65.00 182 GLU A N 1
ATOM 1424 C CA . GLU A 1 182 ? 8.354 -3.767 -22.758 1.00 65.00 182 GLU A CA 1
ATOM 1425 C C . GLU A 1 182 ? 8.784 -4.684 -21.612 1.00 65.00 182 GLU A C 1
ATOM 1427 O O . GLU A 1 182 ? 9.616 -4.306 -20.780 1.00 65.00 182 GLU A O 1
ATOM 1432 N N . LYS A 1 183 ? 8.194 -5.880 -21.565 1.00 65.50 183 LYS A N 1
ATOM 1433 C CA . LYS A 1 183 ? 8.411 -6.880 -20.516 1.00 65.50 183 LYS A CA 1
ATOM 1434 C C . LYS A 1 183 ? 9.371 -7.952 -21.040 1.00 65.50 183 LYS A C 1
ATOM 1436 O O . LYS A 1 183 ? 9.123 -8.537 -22.092 1.00 65.50 183 LYS A O 1
ATOM 1441 N N . GLY A 1 184 ? 10.441 -8.240 -20.309 1.00 55.19 184 GLY A N 1
ATOM 1442 C CA . GLY A 1 184 ? 11.358 -9.341 -20.600 1.00 55.19 184 GLY A CA 1
ATOM 1443 C C . GLY A 1 184 ? 12.167 -9.753 -19.366 1.00 55.19 184 GLY A C 1
ATOM 1444 O O . GLY A 1 184 ? 12.197 -9.008 -18.385 1.00 55.19 184 GLY A O 1
ATOM 1445 N N . PRO A 1 185 ? 12.831 -10.924 -19.390 1.00 49.56 185 PRO A N 1
ATOM 1446 C CA . PRO A 1 185 ? 13.721 -11.323 -18.306 1.00 49.56 185 PRO A CA 1
ATOM 1447 C C . PRO A 1 185 ? 14.817 -10.266 -18.141 1.00 49.56 185 PRO A C 1
ATOM 1449 O O . PRO A 1 185 ? 15.515 -9.946 -19.102 1.00 49.56 185 PRO A O 1
ATOM 1452 N N . ASP A 1 186 ? 14.903 -9.679 -16.945 1.00 50.41 186 ASP A N 1
ATOM 1453 C CA . ASP A 1 186 ? 15.817 -8.583 -16.603 1.00 50.41 186 ASP A CA 1
ATOM 1454 C C . ASP A 1 186 ? 15.675 -7.308 -17.475 1.00 50.41 186 ASP A C 1
ATOM 1456 O O . ASP A 1 186 ? 16.564 -6.455 -17.481 1.00 50.41 186 ASP A O 1
ATOM 1460 N N . ARG A 1 187 ? 14.549 -7.129 -18.189 1.00 52.69 187 ARG A N 1
ATOM 1461 C CA . ARG A 1 187 ? 14.266 -5.950 -19.030 1.00 52.69 187 ARG A CA 1
ATOM 1462 C C . ARG A 1 187 ? 12.869 -5.401 -18.756 1.00 52.69 187 ARG A C 1
ATOM 1464 O O . ARG A 1 187 ? 11.867 -6.041 -19.059 1.00 52.69 187 ARG A O 1
ATOM 1471 N N . LEU A 1 188 ? 12.812 -4.185 -18.216 1.00 56.69 188 LEU A N 1
ATOM 1472 C CA . LEU A 1 188 ? 11.581 -3.405 -18.098 1.00 56.69 188 LEU A CA 1
ATOM 1473 C C . LEU A 1 188 ? 11.832 -2.014 -18.686 1.00 56.69 188 LEU A C 1
ATOM 1475 O O . LEU A 1 188 ? 12.336 -1.128 -17.994 1.00 56.69 188 LEU A O 1
ATOM 1479 N N . ARG A 1 189 ? 11.523 -1.836 -19.973 1.00 57.88 189 ARG A N 1
ATOM 1480 C CA . ARG A 1 189 ? 11.720 -0.561 -20.680 1.00 57.88 189 ARG A CA 1
ATOM 1481 C C . ARG A 1 189 ? 10.395 0.179 -20.772 1.00 57.88 189 ARG A C 1
ATOM 1483 O O . ARG A 1 189 ? 9.436 -0.358 -21.307 1.00 57.88 189 AR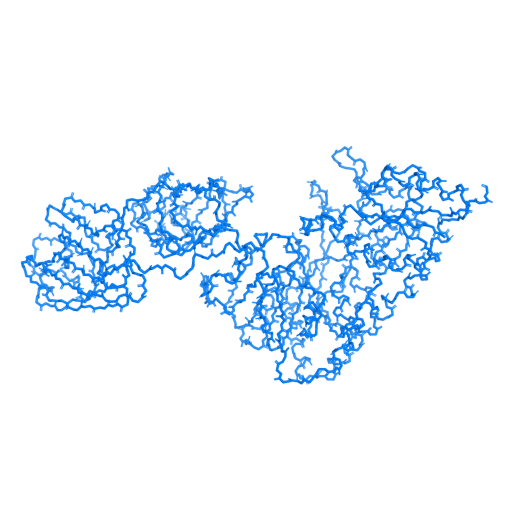G A O 1
ATOM 1490 N N . CYS A 1 190 ? 10.329 1.398 -20.243 1.00 57.62 190 CYS A N 1
ATOM 1491 C CA . CYS A 1 190 ? 9.129 2.225 -20.344 1.00 57.62 190 CYS A CA 1
ATOM 1492 C C . CYS A 1 190 ? 9.036 2.859 -21.737 1.00 57.62 190 CYS A C 1
ATOM 1494 O O . CYS A 1 190 ? 9.931 3.601 -22.137 1.00 57.62 190 CYS A O 1
ATOM 1496 N N . ASN A 1 191 ? 7.936 2.611 -22.440 1.00 54.75 191 ASN A N 1
ATOM 1497 C CA . ASN A 1 191 ? 7.635 3.188 -23.750 1.00 54.75 191 ASN A CA 1
ATOM 1498 C C . ASN A 1 191 ? 6.934 4.553 -23.640 1.00 54.75 191 ASN A C 1
ATOM 1500 O O . ASN A 1 191 ? 6.806 5.261 -24.636 1.00 54.75 191 ASN A O 1
ATOM 1504 N N . ARG A 1 192 ? 6.467 4.932 -22.439 1.00 53.22 192 ARG A N 1
ATOM 1505 C CA . ARG A 1 192 ? 5.798 6.213 -22.146 1.00 53.22 192 ARG A CA 1
ATOM 1506 C C . ARG A 1 192 ? 6.244 6.779 -20.786 1.00 53.22 192 ARG A C 1
ATOM 1508 O O . ARG A 1 192 ? 5.476 6.751 -19.824 1.00 53.22 192 ARG A O 1
ATOM 1515 N N . PRO A 1 193 ? 7.476 7.309 -20.675 1.00 47.56 193 PRO A N 1
ATOM 1516 C CA . PRO A 1 193 ? 8.101 7.635 -19.388 1.00 47.56 193 PRO A CA 1
ATOM 1517 C C . PRO A 1 193 ? 7.394 8.728 -18.569 1.00 47.56 193 PRO A C 1
ATOM 1519 O O . PRO A 1 193 ? 7.609 8.793 -17.362 1.00 47.56 193 PRO A O 1
ATOM 1522 N N . TYR A 1 194 ? 6.547 9.563 -19.181 1.00 46.28 194 TYR A N 1
ATOM 1523 C CA . TYR A 1 194 ? 5.975 10.747 -18.525 1.00 46.28 194 TYR A CA 1
ATOM 1524 C C . TYR A 1 194 ? 4.631 10.518 -17.804 1.00 46.28 194 TYR A C 1
ATOM 1526 O O . TYR A 1 194 ? 4.324 11.260 -16.880 1.00 46.28 194 TYR A O 1
ATOM 1534 N N . ALA A 1 195 ? 3.837 9.499 -18.164 1.00 49.47 195 ALA A N 1
ATOM 1535 C CA . ALA A 1 195 ? 2.503 9.286 -17.567 1.00 49.47 195 ALA A CA 1
ATOM 1536 C C . ALA A 1 195 ? 2.528 8.455 -16.264 1.00 49.47 195 ALA A C 1
ATOM 1538 O O . ALA A 1 195 ? 1.643 8.580 -15.410 1.00 49.47 195 ALA A O 1
ATOM 1539 N N . ALA A 1 196 ? 3.565 7.624 -16.097 1.00 48.31 196 ALA A N 1
ATOM 1540 C CA . ALA A 1 196 ? 3.653 6.647 -15.012 1.00 48.31 196 ALA A CA 1
ATOM 1541 C C . ALA A 1 196 ? 4.162 7.202 -13.673 1.00 48.31 196 ALA A C 1
ATOM 1543 O O . ALA A 1 196 ? 4.008 6.556 -12.629 1.00 48.31 196 ALA A O 1
ATOM 1544 N N . TYR A 1 197 ? 4.752 8.398 -13.674 1.00 53.50 197 TYR A N 1
ATOM 1545 C CA . TYR A 1 197 ? 5.406 8.964 -12.499 1.00 53.50 197 TYR A CA 1
ATOM 1546 C C . TYR A 1 197 ? 5.018 10.430 -12.302 1.00 53.50 197 TYR A C 1
ATOM 1548 O O . TYR A 1 197 ? 5.235 11.255 -13.182 1.00 53.50 197 TYR A O 1
ATOM 1556 N N . ALA A 1 198 ? 4.480 10.759 -11.129 1.00 53.47 198 ALA A N 1
ATOM 1557 C CA . ALA A 1 198 ? 4.312 12.134 -10.676 1.00 53.47 198 ALA A CA 1
ATOM 1558 C C . ALA A 1 198 ? 5.663 12.565 -10.107 1.00 53.47 198 ALA A C 1
ATOM 1560 O O . ALA A 1 198 ? 5.968 12.289 -8.946 1.00 53.47 198 ALA A O 1
ATOM 1561 N N . LEU A 1 199 ? 6.517 13.124 -10.961 1.00 57.47 199 LEU A N 1
ATOM 1562 C CA . LEU A 1 199 ? 7.871 13.516 -10.583 1.00 57.47 199 LEU A CA 1
ATOM 1563 C C . LEU A 1 199 ? 7.988 15.021 -10.497 1.00 57.47 199 LEU A C 1
ATOM 1565 O O . LEU A 1 199 ? 7.546 15.747 -11.386 1.00 57.47 199 LEU A O 1
ATOM 1569 N N . GLU A 1 200 ? 8.662 15.453 -9.442 1.00 62.03 200 GLU A N 1
ATOM 1570 C CA . GLU A 1 200 ? 9.121 16.822 -9.301 1.00 62.03 200 GLU A CA 1
ATOM 1571 C C . GLU A 1 200 ? 10.183 17.105 -10.372 1.00 62.03 200 GLU A C 1
ATOM 1573 O O . GLU A 1 200 ? 11.058 16.272 -10.646 1.00 62.03 200 GLU A O 1
ATOM 1578 N N . LEU A 1 201 ? 10.099 18.284 -10.993 1.00 68.94 201 LEU A N 1
ATOM 1579 C CA . LEU A 1 201 ? 11.215 18.800 -11.778 1.00 68.94 201 LEU A CA 1
ATOM 1580 C C . LEU A 1 201 ? 12.385 19.058 -10.837 1.00 68.94 201 LEU A C 1
ATOM 1582 O O . LEU A 1 201 ? 12.196 19.506 -9.706 1.00 68.94 201 LEU A O 1
ATOM 1586 N N . TRP A 1 202 ? 13.592 18.803 -11.325 1.00 80.50 202 TRP A N 1
ATOM 1587 C CA . TRP A 1 202 ? 14.788 19.259 -10.639 1.00 80.50 202 TRP A CA 1
ATOM 1588 C C . TRP A 1 202 ? 14.765 20.786 -10.521 1.00 80.50 202 TRP A C 1
ATOM 1590 O O . TRP A 1 202 ? 14.502 21.499 -11.493 1.00 80.50 202 TRP A O 1
ATOM 1600 N N . ASP A 1 203 ? 15.023 21.272 -9.314 1.00 75.62 203 ASP A N 1
ATOM 1601 C CA . ASP A 1 203 ? 15.008 22.686 -8.927 1.00 75.62 203 ASP A CA 1
ATOM 1602 C C . ASP A 1 203 ? 16.256 23.459 -9.393 1.00 75.62 203 ASP A C 1
ATOM 1604 O O . ASP A 1 203 ? 16.385 24.655 -9.127 1.00 75.62 203 ASP A O 1
ATOM 1608 N N . GLY A 1 204 ? 17.182 22.780 -10.078 1.00 78.81 204 GLY A N 1
ATOM 1609 C CA . GLY A 1 204 ? 18.461 23.344 -10.500 1.00 78.81 204 GLY A CA 1
ATOM 1610 C C . GLY A 1 204 ? 19.450 23.544 -9.349 1.00 78.81 204 GLY A C 1
ATOM 1611 O O . GLY A 1 204 ? 20.460 24.216 -9.542 1.00 78.81 204 GLY A O 1
ATOM 1612 N N . GLN A 1 205 ? 19.167 23.016 -8.154 1.00 82.31 205 GLN A N 1
ATOM 1613 C CA . GLN A 1 205 ? 20.073 23.057 -7.006 1.00 82.31 205 GLN A CA 1
ATOM 1614 C C . GLN A 1 205 ? 20.936 21.798 -6.929 1.00 82.31 205 GLN A C 1
ATOM 1616 O O . GLN A 1 205 ? 20.702 20.806 -7.620 1.00 82.31 205 GLN A O 1
ATOM 1621 N N . GLU A 1 206 ? 21.955 21.838 -6.075 1.00 88.19 206 GLU A N 1
ATOM 1622 C CA . GLU A 1 206 ? 22.769 20.660 -5.805 1.00 88.19 206 GLU A CA 1
ATOM 1623 C C . GLU A 1 206 ? 21.954 19.585 -5.074 1.00 88.19 206 GLU A C 1
ATOM 1625 O O . GLU A 1 206 ? 21.322 19.855 -4.053 1.00 88.19 206 GLU A O 1
ATOM 1630 N N . HIS A 1 207 ? 22.015 18.350 -5.576 1.00 86.19 207 HIS A N 1
ATOM 1631 C CA . HIS A 1 207 ? 21.455 17.176 -4.901 1.00 86.19 207 HIS A CA 1
ATOM 1632 C C . HIS A 1 207 ? 22.456 16.028 -4.924 1.00 86.19 207 HIS A C 1
ATOM 1634 O O . HIS A 1 207 ? 23.050 15.744 -5.962 1.00 86.19 207 HIS A O 1
ATOM 1640 N N . ALA A 1 208 ? 22.603 15.327 -3.802 1.00 88.06 208 ALA A N 1
ATOM 1641 C CA . ALA A 1 208 ? 23.494 14.179 -3.673 1.00 88.06 208 ALA A CA 1
ATOM 1642 C C . ALA A 1 208 ? 22.700 12.892 -3.421 1.00 88.06 208 ALA A C 1
ATOM 1644 O O . ALA A 1 208 ? 21.771 12.869 -2.615 1.00 88.06 208 ALA A O 1
ATOM 1645 N N . LEU A 1 209 ? 23.093 11.813 -4.093 1.00 86.44 209 LEU A N 1
ATOM 1646 C CA . LEU A 1 209 ? 22.614 10.456 -3.873 1.00 86.44 209 LEU A CA 1
ATOM 1647 C C . LEU A 1 209 ? 23.786 9.594 -3.407 1.00 86.44 209 LEU A C 1
ATOM 1649 O O . LEU A 1 209 ? 24.847 9.569 -4.034 1.00 86.44 209 LEU A O 1
ATOM 1653 N N . ASP A 1 210 ? 23.574 8.867 -2.317 1.00 86.12 210 ASP A N 1
ATOM 1654 C CA . ASP A 1 210 ? 24.555 7.957 -1.736 1.00 86.12 210 ASP A CA 1
ATOM 1655 C C . ASP A 1 210 ? 24.071 6.515 -1.891 1.00 86.12 210 ASP A C 1
ATOM 1657 O O . ASP A 1 210 ? 22.959 6.165 -1.488 1.00 86.12 210 ASP A O 1
ATOM 1661 N N . PHE A 1 211 ? 24.915 5.683 -2.494 1.00 87.69 211 PHE A N 1
ATOM 1662 C CA . PHE A 1 211 ? 24.599 4.307 -2.851 1.00 87.69 211 PHE A CA 1
ATOM 1663 C C . PHE A 1 211 ? 25.241 3.275 -1.926 1.00 87.69 211 PHE A C 1
ATOM 1665 O O . PHE A 1 211 ? 25.273 2.088 -2.258 1.00 87.69 211 PHE A O 1
ATOM 1672 N N . ARG A 1 212 ? 25.739 3.696 -0.763 1.00 87.25 212 ARG A N 1
ATOM 1673 C CA . ARG A 1 212 ? 26.233 2.799 0.283 1.00 87.25 212 ARG A CA 1
ATOM 1674 C C . ARG A 1 212 ? 25.092 2.130 1.043 1.00 87.25 212 ARG A C 1
ATOM 1676 O O . ARG A 1 212 ? 23.958 2.607 1.115 1.00 87.25 212 ARG A O 1
ATOM 1683 N N . LEU A 1 213 ? 25.400 0.979 1.631 1.00 78.62 213 LEU A N 1
ATOM 1684 C CA . LEU A 1 213 ? 24.479 0.269 2.513 1.00 78.62 213 LEU A CA 1
ATOM 1685 C C . LEU A 1 213 ? 24.054 1.176 3.688 1.00 78.62 213 LEU A C 1
ATOM 1687 O O . LEU A 1 213 ? 24.903 1.776 4.336 1.00 78.62 213 LEU A O 1
ATOM 1691 N N . LEU A 1 214 ? 22.748 1.196 3.991 1.00 65.50 214 LEU A N 1
ATOM 1692 C CA . LEU A 1 214 ? 22.082 2.017 5.026 1.00 65.50 214 LEU A CA 1
ATOM 1693 C C . LEU A 1 214 ? 21.868 3.505 4.693 1.00 65.50 214 LEU A C 1
ATOM 1695 O O . LEU A 1 214 ? 21.304 4.213 5.528 1.00 65.50 214 LEU A O 1
ATOM 1699 N N . SER A 1 215 ? 22.224 3.980 3.497 1.00 69.56 215 SER A N 1
ATOM 1700 C CA . SER A 1 215 ? 21.937 5.367 3.109 1.00 69.56 215 SER A CA 1
ATOM 1701 C C . SER A 1 215 ? 20.441 5.561 2.779 1.00 69.56 215 SER A C 1
ATOM 1703 O O . SER A 1 215 ? 19.876 4.783 2.003 1.00 69.56 215 SER A O 1
ATOM 1705 N N . PRO A 1 216 ? 19.762 6.565 3.372 1.00 52.88 216 PRO A N 1
ATOM 1706 C CA . PRO A 1 216 ? 18.313 6.763 3.235 1.00 52.88 216 PRO A CA 1
ATOM 1707 C C . PRO A 1 216 ? 17.884 7.261 1.843 1.00 52.88 216 PRO A C 1
ATOM 1709 O O . PRO A 1 216 ? 16.742 7.024 1.444 1.00 52.88 216 PRO A O 1
ATOM 1712 N N . ASP A 1 217 ? 18.807 7.879 1.097 1.00 53.22 217 ASP A N 1
ATOM 1713 C CA . ASP A 1 217 ? 18.568 8.567 -0.182 1.00 53.22 217 ASP A CA 1
ATOM 1714 C C . ASP A 1 217 ? 19.163 7.828 -1.392 1.00 53.22 217 ASP A C 1
ATOM 1716 O O . ASP A 1 217 ? 19.594 8.430 -2.376 1.00 53.22 217 ASP A O 1
ATOM 1720 N N . ALA A 1 218 ? 19.194 6.497 -1.344 1.00 53.34 218 ALA A N 1
ATOM 1721 C CA . ALA A 1 218 ? 19.631 5.706 -2.484 1.00 53.34 218 ALA A CA 1
ATOM 1722 C C . ALA A 1 218 ? 18.590 5.823 -3.615 1.00 53.34 218 ALA A C 1
ATOM 1724 O O . ALA A 1 218 ? 17.530 5.189 -3.574 1.00 53.34 218 ALA A O 1
ATOM 1725 N N . GLY A 1 219 ? 18.884 6.617 -4.650 1.00 54.84 219 GLY A N 1
ATOM 1726 C CA . GLY A 1 219 ? 18.199 6.495 -5.942 1.00 54.84 219 GLY A CA 1
ATOM 1727 C C . GLY A 1 219 ? 18.161 5.026 -6.395 1.00 54.84 219 GLY A C 1
ATOM 1728 O O . GLY A 1 219 ? 18.970 4.203 -5.954 1.00 54.84 219 GLY A O 1
ATOM 1729 N N . ALA A 1 220 ? 17.209 4.634 -7.245 1.00 66.94 220 ALA A N 1
ATOM 1730 C CA . ALA A 1 220 ? 17.113 3.214 -7.576 1.00 66.94 220 ALA A CA 1
ATOM 1731 C C . ALA A 1 220 ? 18.170 2.779 -8.577 1.00 66.94 220 ALA A C 1
ATOM 1733 O O . ALA A 1 220 ? 18.116 3.111 -9.759 1.00 66.94 220 ALA A O 1
ATOM 1734 N N . LEU A 1 221 ? 19.067 1.942 -8.075 1.00 75.75 221 LEU A N 1
ATOM 1735 C CA . LEU A 1 221 ? 20.008 1.168 -8.857 1.00 75.75 221 LEU A CA 1
ATOM 1736 C C . LEU A 1 221 ? 19.298 -0.057 -9.447 1.00 75.75 221 LEU A C 1
ATOM 1738 O O . LEU A 1 221 ? 18.873 -0.959 -8.721 1.00 75.75 221 LEU A O 1
ATOM 1742 N N . LEU A 1 222 ? 19.162 -0.084 -10.769 1.00 67.50 222 LEU A N 1
ATOM 1743 C CA . LEU A 1 222 ? 18.606 -1.188 -11.547 1.00 67.50 222 LEU A CA 1
ATOM 1744 C C . LEU A 1 222 ? 19.738 -1.854 -12.335 1.00 67.50 222 LEU A C 1
ATOM 1746 O O . LEU A 1 222 ? 20.560 -1.180 -12.952 1.00 67.50 222 LEU A O 1
ATOM 1750 N N . GLY A 1 223 ? 19.792 -3.184 -12.308 1.00 70.69 223 GLY A N 1
ATOM 1751 C CA . GLY A 1 223 ? 20.924 -3.929 -12.870 1.00 70.69 223 GLY A CA 1
ATOM 1752 C C . GLY A 1 223 ? 22.171 -3.935 -11.976 1.00 70.69 223 GLY A C 1
ATOM 1753 O O . GLY A 1 223 ? 23.221 -4.389 -12.417 1.00 70.69 223 GLY A O 1
ATOM 1754 N N . PHE A 1 224 ? 22.067 -3.483 -10.721 1.00 85.44 224 PHE A N 1
ATOM 1755 C CA . PHE A 1 224 ? 23.112 -3.592 -9.697 1.00 85.44 224 PHE A CA 1
ATOM 1756 C C . PHE A 1 224 ? 22.761 -4.669 -8.657 1.00 85.44 224 PHE A C 1
ATOM 1758 O O . PHE A 1 224 ? 21.593 -5.020 -8.461 1.00 85.44 224 PHE A O 1
ATOM 1765 N N . TYR A 1 225 ? 23.769 -5.189 -7.959 1.00 83.12 225 TYR A N 1
ATOM 1766 C CA . TYR A 1 225 ? 23.575 -5.951 -6.727 1.00 83.12 225 TYR A CA 1
ATOM 1767 C C . TYR A 1 225 ? 23.088 -5.048 -5.588 1.00 83.12 225 TYR A C 1
ATOM 1769 O O . TYR A 1 225 ? 23.070 -3.820 -5.690 1.00 83.12 225 TYR A O 1
ATOM 1777 N N . ARG A 1 226 ? 22.684 -5.670 -4.473 1.00 78.44 226 ARG A N 1
ATOM 1778 C CA . ARG A 1 226 ? 22.374 -4.930 -3.246 1.00 78.44 226 ARG A CA 1
ATOM 1779 C C . ARG A 1 226 ? 23.606 -4.096 -2.837 1.00 78.44 226 ARG A C 1
ATOM 1781 O O . ARG A 1 226 ? 24.701 -4.659 -2.845 1.00 78.44 226 ARG A O 1
ATOM 1788 N N . PRO A 1 227 ? 23.420 -2.819 -2.453 1.00 84.19 227 PRO A N 1
ATOM 1789 C CA . PRO A 1 227 ? 24.477 -1.990 -1.889 1.00 84.19 227 PRO A CA 1
ATOM 1790 C C . PRO A 1 227 ? 25.280 -2.677 -0.784 1.00 84.19 227 PRO A C 1
ATOM 1792 O O . PRO A 1 227 ? 24.730 -3.362 0.079 1.00 84.19 227 PRO A O 1
ATOM 1795 N N . GLU A 1 228 ? 26.581 -2.445 -0.812 1.00 88.00 228 GLU A N 1
ATOM 1796 C CA . GLU A 1 228 ? 27.586 -2.826 0.174 1.00 88.00 228 GLU A CA 1
ATOM 1797 C C . GLU A 1 228 ? 28.040 -1.567 0.946 1.00 88.00 228 GLU A C 1
ATOM 1799 O O . GLU A 1 228 ? 27.695 -0.448 0.554 1.00 88.00 228 GLU A O 1
ATOM 1804 N N . PRO A 1 229 ? 28.816 -1.686 2.042 1.00 87.38 229 PRO A N 1
ATOM 1805 C CA . PRO A 1 229 ? 29.252 -0.520 2.822 1.00 87.38 229 PRO A CA 1
ATOM 1806 C C . PRO A 1 229 ? 30.009 0.558 2.029 1.00 87.38 229 PRO A C 1
ATOM 1808 O O . PRO A 1 229 ? 30.050 1.706 2.460 1.00 87.38 229 PRO A O 1
ATOM 1811 N N . TRP A 1 230 ? 30.613 0.201 0.891 1.00 87.69 230 TRP A N 1
ATOM 1812 C CA . TRP A 1 230 ? 31.346 1.133 0.031 1.00 87.69 230 TRP A CA 1
ATOM 1813 C C . TRP A 1 230 ? 30.534 1.629 -1.179 1.00 87.69 230 TRP A C 1
ATOM 1815 O O . TRP A 1 230 ? 30.868 2.680 -1.701 1.00 87.69 230 TRP A O 1
ATOM 1825 N N . GLY A 1 231 ? 29.488 0.920 -1.621 1.00 90.25 231 GLY A N 1
ATOM 1826 C CA . GLY A 1 231 ? 28.765 1.219 -2.864 1.00 90.25 231 GLY A CA 1
ATOM 1827 C C . GLY A 1 231 ? 28.088 -0.020 -3.454 1.00 90.25 231 GLY A C 1
ATOM 1828 O O . GLY A 1 231 ? 27.897 -1.015 -2.757 1.00 90.25 231 GLY A O 1
ATOM 1829 N N . ALA A 1 232 ? 27.727 -0.000 -4.736 1.00 91.00 232 ALA A N 1
ATOM 1830 C CA . ALA A 1 232 ? 27.058 -1.121 -5.400 1.00 91.00 232 ALA A CA 1
ATOM 1831 C C . ALA A 1 232 ? 27.749 -1.529 -6.705 1.00 91.00 232 ALA A C 1
ATOM 1833 O O . ALA A 1 232 ? 28.067 -0.688 -7.545 1.00 91.00 232 ALA A O 1
ATOM 1834 N N . TRP A 1 233 ? 27.920 -2.838 -6.911 1.00 93.44 233 TRP A N 1
ATOM 1835 C CA . TRP A 1 233 ? 28.407 -3.398 -8.172 1.00 93.44 233 TRP A CA 1
ATOM 1836 C C . TRP A 1 233 ? 27.272 -3.614 -9.170 1.00 93.44 233 TRP A C 1
ATOM 1838 O O . TRP A 1 233 ? 26.220 -4.150 -8.824 1.00 93.44 233 TRP A O 1
ATOM 1848 N N . SER A 1 234 ? 27.509 -3.256 -10.428 1.00 91.38 234 SER A N 1
ATOM 1849 C CA . SER A 1 234 ? 26.709 -3.713 -11.568 1.00 91.38 234 SER A CA 1
ATOM 1850 C C . SER A 1 234 ? 26.699 -5.238 -11.636 1.00 91.38 234 SER A C 1
ATOM 1852 O O . SER A 1 234 ? 27.674 -5.902 -11.290 1.00 91.38 234 SER A O 1
ATOM 1854 N N . ARG A 1 235 ? 25.571 -5.780 -12.079 1.00 83.12 235 ARG A N 1
ATOM 1855 C CA . ARG A 1 235 ? 25.325 -7.204 -12.318 1.00 83.12 235 ARG A CA 1
ATOM 1856 C C . ARG A 1 235 ? 25.196 -7.524 -13.808 1.00 83.12 235 ARG A C 1
ATOM 1858 O O . ARG A 1 235 ? 25.490 -8.644 -14.218 1.00 83.12 235 ARG A O 1
ATOM 1865 N N . ASN A 1 236 ? 24.754 -6.542 -14.589 1.00 76.50 236 ASN A N 1
ATOM 1866 C CA . ASN A 1 236 ? 24.402 -6.685 -15.997 1.00 76.50 236 ASN A CA 1
ATOM 1867 C C . ASN A 1 236 ? 25.384 -5.904 -16.894 1.00 76.50 236 ASN A C 1
ATOM 1869 O O . ASN A 1 236 ? 26.176 -5.094 -16.412 1.00 76.50 236 ASN A O 1
ATOM 1873 N N . ASP A 1 237 ? 25.326 -6.155 -18.202 1.00 72.44 237 ASP A N 1
ATOM 1874 C CA . ASP A 1 237 ? 26.072 -5.433 -19.249 1.00 72.44 237 ASP A CA 1
ATOM 1875 C C . ASP A 1 237 ? 25.544 -4.005 -19.512 1.00 72.44 237 ASP A C 1
ATOM 1877 O O . ASP A 1 237 ? 26.217 -3.160 -20.116 1.00 72.44 237 ASP A O 1
ATOM 1881 N N . GLU A 1 238 ? 24.352 -3.734 -18.991 1.00 75.06 238 GLU A N 1
ATOM 1882 C CA . GLU A 1 238 ? 23.677 -2.449 -18.963 1.00 75.06 238 GLU A CA 1
ATOM 1883 C C . GLU A 1 238 ? 23.037 -2.229 -17.588 1.00 75.06 238 GLU A C 1
ATOM 1885 O O . GLU A 1 238 ? 22.348 -3.102 -17.049 1.00 75.06 238 GLU A O 1
ATOM 1890 N N . VAL A 1 239 ? 23.249 -1.044 -17.020 1.00 79.00 239 VAL A N 1
ATOM 1891 C CA . VAL A 1 239 ? 22.701 -0.667 -15.715 1.00 79.00 239 VAL A CA 1
ATOM 1892 C C . VAL A 1 239 ? 22.052 0.701 -15.757 1.00 79.00 239 VAL A C 1
ATOM 1894 O O . VAL A 1 239 ? 22.429 1.555 -16.555 1.00 79.00 239 VAL A O 1
ATOM 1897 N N . TRP A 1 240 ? 21.094 0.918 -14.862 1.00 77.81 240 TRP A N 1
ATOM 1898 C CA . TRP A 1 240 ? 20.314 2.145 -14.803 1.00 77.81 240 TRP A CA 1
ATOM 1899 C C . TRP A 1 240 ? 20.257 2.689 -13.379 1.00 77.81 240 TRP A C 1
ATOM 1901 O O . TRP A 1 240 ? 20.159 1.944 -12.407 1.00 77.81 240 TRP A O 1
ATOM 1911 N N . ILE A 1 241 ? 20.272 4.007 -13.266 1.00 82.12 241 ILE A N 1
ATOM 1912 C CA . ILE A 1 241 ? 20.141 4.769 -12.034 1.00 82.12 241 ILE A CA 1
ATOM 1913 C C . ILE A 1 241 ? 18.933 5.678 -12.234 1.00 82.12 241 ILE A C 1
ATOM 1915 O O . ILE A 1 241 ? 18.957 6.610 -13.041 1.00 82.12 241 ILE A O 1
ATOM 1919 N N . ALA A 1 242 ? 17.847 5.366 -11.533 1.00 73.25 242 ALA A N 1
ATOM 1920 C CA . ALA A 1 242 ? 16.641 6.176 -11.555 1.00 73.25 242 ALA A CA 1
ATOM 1921 C C . ALA A 1 242 ? 16.762 7.304 -10.528 1.00 73.25 242 ALA A C 1
ATOM 1923 O O . ALA A 1 242 ? 16.748 7.068 -9.315 1.00 73.25 242 ALA A O 1
ATOM 1924 N N . LEU A 1 243 ? 16.854 8.528 -11.034 1.00 78.31 243 LEU A N 1
ATOM 1925 C CA . LEU A 1 243 ? 16.894 9.740 -10.232 1.00 78.31 243 LEU A CA 1
ATOM 1926 C C . LEU A 1 243 ? 15.487 10.077 -9.712 1.00 78.31 243 LEU A C 1
ATOM 1928 O O . LEU A 1 243 ? 14.489 9.815 -10.399 1.00 78.31 243 LEU A O 1
ATOM 1932 N N . PRO A 1 244 ? 15.379 10.651 -8.503 1.00 70.44 244 PRO A N 1
ATOM 1933 C CA . PRO A 1 244 ? 14.087 11.002 -7.924 1.00 70.44 244 PRO A CA 1
ATOM 1934 C C . PRO A 1 244 ? 13.474 12.261 -8.559 1.00 70.44 244 PRO A C 1
ATOM 1936 O O . PRO A 1 244 ? 12.277 12.482 -8.390 1.00 70.44 244 PRO A O 1
ATOM 1939 N N . TRP A 1 245 ? 14.258 13.023 -9.329 1.00 76.50 245 TRP A N 1
ATOM 1940 C CA . TRP A 1 245 ? 13.822 14.215 -10.056 1.00 76.50 245 TRP A CA 1
ATOM 1941 C C . TRP A 1 245 ? 13.834 14.000 -11.561 1.00 76.50 245 TRP A C 1
ATOM 1943 O O . TRP A 1 245 ? 14.646 13.243 -12.101 1.00 76.50 245 TRP A O 1
ATOM 1953 N N . LEU A 1 246 ? 12.952 14.721 -12.244 1.00 72.38 246 LEU A N 1
ATOM 1954 C CA . LEU A 1 246 ? 12.996 14.866 -13.686 1.00 72.38 246 LEU A CA 1
ATOM 1955 C C . LEU A 1 246 ? 13.953 16.018 -14.029 1.00 72.38 246 LEU A C 1
ATOM 1957 O O . LEU A 1 246 ? 13.642 17.190 -13.812 1.00 72.38 246 LEU A O 1
ATOM 1961 N N . LEU A 1 247 ? 15.143 15.671 -14.514 1.00 81.44 247 LEU A N 1
ATOM 1962 C CA . LEU A 1 247 ? 16.177 16.631 -14.886 1.00 81.44 247 LEU A CA 1
ATOM 1963 C C . LEU A 1 247 ? 15.829 17.283 -16.220 1.00 81.44 247 LEU A C 1
ATOM 1965 O O . LEU A 1 247 ? 15.338 16.604 -17.117 1.00 81.44 247 LEU A O 1
ATOM 1969 N N . HIS A 1 248 ? 16.113 18.571 -16.373 1.00 78.12 248 HIS A N 1
ATOM 1970 C CA . HIS A 1 248 ? 15.843 19.343 -17.587 1.00 78.12 248 HIS A CA 1
ATOM 1971 C C . HIS A 1 248 ? 16.955 20.370 -17.819 1.00 78.12 248 HIS A C 1
ATOM 1973 O O . HIS A 1 248 ? 17.701 20.690 -16.895 1.00 78.12 248 HIS A O 1
ATOM 1979 N N . GLY A 1 249 ? 17.075 20.859 -19.055 1.00 77.12 249 GLY A N 1
ATOM 1980 C CA . GLY A 1 249 ? 18.085 21.853 -19.412 1.00 77.12 249 GLY A CA 1
ATOM 1981 C C . GLY A 1 249 ? 19.513 21.305 -19.366 1.00 77.12 249 GLY A C 1
ATOM 1982 O O . GLY A 1 249 ? 19.763 20.155 -19.737 1.00 77.12 249 GLY A O 1
ATOM 1983 N N . ASP A 1 250 ? 20.454 22.153 -18.956 1.00 82.31 250 ASP A N 1
ATOM 1984 C CA . ASP A 1 250 ? 21.853 21.775 -18.777 1.00 82.31 250 ASP A CA 1
ATOM 1985 C C . ASP A 1 250 ? 22.076 21.241 -17.352 1.00 82.31 250 ASP A C 1
ATOM 1987 O O . ASP A 1 250 ? 21.768 21.901 -16.360 1.00 82.31 250 ASP A O 1
ATOM 1991 N N . VAL A 1 251 ? 22.630 20.035 -17.258 1.00 85.88 251 VAL A N 1
ATOM 1992 C CA . VAL A 1 251 ? 22.876 19.323 -16.001 1.00 85.88 251 VAL A CA 1
ATOM 1993 C C . VAL A 1 251 ? 24.338 18.915 -15.947 1.00 85.88 251 VAL A C 1
ATOM 1995 O O . VAL A 1 251 ? 24.833 18.250 -16.859 1.00 85.88 251 VAL A O 1
ATOM 1998 N N . GLU A 1 252 ? 25.027 19.250 -14.863 1.00 91.44 252 GLU A N 1
ATOM 1999 C CA . GLU A 1 252 ? 26.314 18.648 -14.536 1.00 91.44 252 GLU A CA 1
ATOM 2000 C C . GLU A 1 252 ? 26.101 17.545 -13.495 1.00 91.44 252 GLU A C 1
ATOM 2002 O O . GLU A 1 252 ? 25.291 17.669 -12.579 1.00 91.44 252 GLU A O 1
ATOM 2007 N N . MET A 1 253 ? 26.782 16.421 -13.678 1.00 92.44 253 MET A N 1
ATOM 2008 C CA . MET A 1 253 ? 26.637 15.241 -12.844 1.00 92.44 253 MET A CA 1
ATOM 2009 C C . MET A 1 253 ? 28.010 14.688 -12.500 1.00 92.44 253 MET A C 1
ATOM 2011 O O . MET A 1 253 ? 28.773 14.317 -13.389 1.00 92.44 253 MET A O 1
ATOM 2015 N N . GLU A 1 254 ? 28.308 14.597 -11.214 1.00 95.12 254 GLU A N 1
ATOM 2016 C CA . GLU A 1 254 ? 29.505 13.935 -10.716 1.00 95.12 254 GLU A CA 1
ATOM 2017 C C . GLU A 1 254 ? 29.165 12.516 -10.265 1.00 95.12 254 GLU A C 1
ATOM 2019 O O . GLU A 1 254 ? 28.195 12.304 -9.539 1.00 95.12 254 GLU A O 1
ATOM 2024 N N . LEU A 1 255 ? 29.960 11.542 -10.694 1.00 95.19 255 LEU A N 1
ATOM 2025 C CA . LEU A 1 255 ? 29.791 10.126 -10.385 1.00 95.19 255 LEU A CA 1
ATOM 2026 C C . LEU A 1 255 ? 31.078 9.594 -9.761 1.00 95.19 255 LEU A C 1
ATOM 2028 O O . LEU A 1 255 ? 32.128 9.636 -10.399 1.00 95.19 255 LEU A O 1
ATOM 2032 N N . GLU A 1 256 ? 30.998 9.052 -8.549 1.00 96.25 256 GLU A N 1
ATOM 2033 C CA . GLU A 1 256 ? 32.109 8.308 -7.948 1.00 96.25 256 GLU A CA 1
ATOM 2034 C C . GLU A 1 256 ? 32.011 6.844 -8.380 1.00 96.25 256 GLU A C 1
ATOM 2036 O O . GLU A 1 256 ? 31.118 6.107 -7.943 1.00 96.25 256 GLU A O 1
ATOM 2041 N N . LEU A 1 257 ? 32.906 6.434 -9.283 1.00 96.56 257 LEU A N 1
ATOM 2042 C CA . LEU A 1 257 ? 32.867 5.136 -9.951 1.00 96.56 257 LEU A CA 1
ATOM 2043 C C . LEU A 1 257 ? 34.181 4.372 -9.799 1.00 96.56 257 LEU A C 1
ATOM 2045 O O . LEU A 1 257 ? 35.244 4.943 -9.579 1.00 96.56 257 LEU A O 1
ATOM 2049 N N . ARG A 1 258 ? 34.100 3.052 -9.966 1.00 96.25 258 ARG A N 1
ATOM 2050 C CA . ARG A 1 258 ? 35.254 2.148 -10.069 1.00 96.25 258 ARG A CA 1
ATOM 2051 C C . ARG A 1 258 ? 34.972 1.019 -11.052 1.00 96.25 258 ARG A C 1
ATOM 2053 O O . ARG A 1 258 ? 33.840 0.545 -11.125 1.00 96.25 258 ARG A O 1
ATOM 2060 N N . ALA A 1 259 ? 35.969 0.551 -11.795 1.00 93.56 259 ALA A N 1
ATOM 2061 C CA . ALA A 1 259 ? 35.817 -0.576 -12.715 1.00 93.56 259 ALA A CA 1
ATOM 2062 C C . ALA A 1 259 ? 36.592 -1.817 -12.265 1.00 93.56 259 ALA A C 1
ATOM 2064 O O . ALA A 1 259 ? 37.709 -1.764 -11.750 1.00 93.56 259 ALA A O 1
ATOM 2065 N N . TYR A 1 260 ? 36.001 -2.977 -12.527 1.00 91.75 260 TYR A N 1
ATOM 2066 C CA . TYR A 1 260 ? 36.56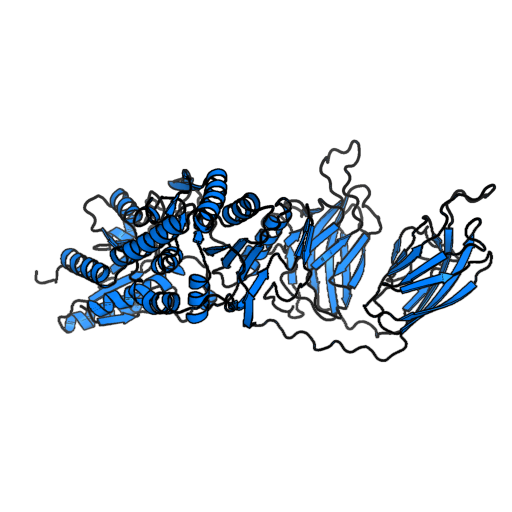1 -4.280 -12.219 1.00 91.75 260 TYR A CA 1
ATOM 2067 C C . TYR A 1 260 ? 36.946 -5.042 -13.492 1.00 91.75 260 TYR A C 1
ATOM 2069 O O . TYR A 1 260 ? 36.206 -5.087 -14.481 1.00 91.75 260 TYR A O 1
ATOM 2077 N N . GLY A 1 261 ? 38.122 -5.670 -13.459 1.00 87.75 261 GLY A N 1
ATOM 2078 C CA . GLY A 1 261 ? 38.588 -6.579 -14.501 1.00 87.75 261 GLY A CA 1
ATOM 2079 C C . GLY A 1 261 ? 38.659 -5.950 -15.892 1.00 87.75 261 GLY A C 1
ATOM 2080 O O . GLY A 1 261 ? 39.283 -4.912 -16.088 1.00 87.75 261 GLY A O 1
ATOM 2081 N N . ARG A 1 262 ? 38.000 -6.584 -16.873 1.00 84.81 262 ARG A N 1
ATOM 2082 C CA . ARG A 1 262 ? 38.006 -6.169 -18.293 1.00 84.81 262 ARG A CA 1
ATOM 2083 C C . ARG A 1 262 ? 37.326 -4.823 -18.560 1.00 84.81 262 ARG A C 1
ATOM 2085 O O . ARG A 1 262 ? 37.372 -4.342 -19.690 1.00 84.81 262 ARG A O 1
ATOM 2092 N N . ASN A 1 263 ? 36.688 -4.238 -17.548 1.00 88.00 263 ASN A N 1
ATOM 2093 C CA . ASN A 1 263 ? 36.045 -2.931 -17.635 1.00 88.00 263 ASN A CA 1
ATOM 2094 C C . ASN A 1 263 ? 37.011 -1.775 -17.343 1.00 88.00 263 ASN A C 1
ATOM 2096 O O . ASN A 1 263 ? 36.687 -0.632 -17.649 1.00 88.00 263 ASN A O 1
ATOM 2100 N N . GLN A 1 264 ? 38.201 -2.046 -16.794 1.00 90.50 264 GLN A N 1
ATOM 2101 C CA . GLN A 1 264 ? 39.190 -1.010 -16.482 1.00 90.50 264 GLN A CA 1
ATOM 2102 C C . GLN A 1 264 ? 39.724 -0.360 -17.762 1.00 90.50 264 GLN A C 1
ATOM 2104 O O . GLN A 1 264 ? 40.277 -1.032 -18.633 1.00 90.50 264 GLN A O 1
ATOM 2109 N N . GLY A 1 265 ? 39.515 0.951 -17.897 1.00 78.81 265 GLY A N 1
ATOM 2110 C CA . GLY A 1 265 ? 39.879 1.725 -19.088 1.00 78.81 265 GLY A CA 1
ATOM 2111 C C . GLY A 1 265 ? 39.064 1.390 -20.345 1.00 78.81 265 GLY A C 1
ATOM 2112 O O . GLY A 1 265 ? 39.306 1.981 -21.406 1.00 78.81 265 GLY A O 1
ATOM 2113 N N . ARG A 1 266 ? 38.090 0.474 -20.244 1.00 82.81 266 ARG A N 1
ATOM 2114 C CA . ARG A 1 266 ? 37.194 0.091 -21.339 1.00 82.81 266 ARG A CA 1
ATOM 2115 C C . ARG A 1 266 ? 36.329 1.298 -21.732 1.00 82.81 266 ARG A C 1
ATOM 2117 O O . ARG A 1 266 ? 35.855 2.004 -20.844 1.00 82.81 266 ARG A O 1
ATOM 2124 N N . PRO A 1 267 ? 36.114 1.555 -23.033 1.00 73.38 267 PRO A N 1
ATOM 2125 C CA . PRO A 1 267 ? 35.120 2.527 -23.467 1.00 73.38 267 PRO A CA 1
ATOM 2126 C C . PRO A 1 267 ? 33.722 2.079 -23.026 1.00 73.38 267 PRO A C 1
ATOM 2128 O O . PRO A 1 267 ? 33.265 1.007 -23.421 1.00 73.38 267 PRO A O 1
ATOM 2131 N N . LEU A 1 268 ? 33.067 2.898 -22.212 1.00 81.38 268 LEU A N 1
ATOM 2132 C CA . LEU A 1 268 ? 31.675 2.762 -21.799 1.00 81.38 268 LEU A CA 1
ATOM 2133 C C . LEU A 1 268 ? 30.895 3.998 -22.257 1.00 81.38 268 LEU A C 1
ATOM 2135 O O . LEU A 1 268 ? 31.476 5.018 -22.646 1.00 81.38 268 LEU A O 1
ATOM 2139 N N . VAL A 1 269 ? 29.572 3.918 -22.180 1.00 76.50 269 VAL A N 1
ATOM 2140 C CA . VAL A 1 269 ? 28.686 5.045 -22.479 1.00 76.50 269 VAL A CA 1
ATOM 2141 C C . VAL A 1 269 ? 27.776 5.292 -21.290 1.00 76.50 269 VAL A C 1
ATOM 2143 O O . VAL A 1 269 ? 27.080 4.379 -20.855 1.00 76.50 269 VAL A O 1
ATOM 2146 N N . ALA A 1 270 ? 27.766 6.529 -20.799 1.00 83.12 270 ALA A N 1
ATOM 2147 C CA . ALA A 1 270 ? 26.782 7.018 -19.846 1.00 83.12 270 ALA A CA 1
ATOM 2148 C C . ALA A 1 270 ? 25.732 7.855 -20.584 1.00 83.12 270 ALA A C 1
ATOM 2150 O O . ALA A 1 270 ? 26.090 8.808 -21.273 1.00 83.12 270 ALA A O 1
ATOM 2151 N N . GLY A 1 271 ? 24.451 7.532 -20.454 1.00 75.44 271 GLY A N 1
ATOM 2152 C CA . GLY A 1 271 ? 23.372 8.280 -21.094 1.00 75.44 271 GLY A CA 1
ATOM 2153 C C . GLY A 1 271 ? 22.309 8.745 -20.110 1.00 75.44 271 GLY A C 1
ATOM 2154 O O . GLY A 1 271 ? 22.002 8.057 -19.144 1.00 75.44 271 GLY A O 1
ATOM 2155 N N . LEU A 1 272 ? 21.731 9.913 -20.359 1.00 77.38 272 LEU A N 1
ATOM 2156 C CA . LEU A 1 272 ? 20.642 10.498 -19.588 1.00 77.38 272 LEU A CA 1
ATOM 2157 C C . LEU A 1 272 ? 19.557 10.960 -20.564 1.00 77.38 272 LEU A C 1
ATOM 2159 O O . LEU A 1 272 ? 19.731 11.947 -21.278 1.00 77.38 272 LEU A O 1
ATOM 2163 N N . GLY A 1 273 ? 18.449 10.218 -20.619 1.00 67.56 273 GLY A N 1
ATOM 2164 C CA . GLY A 1 273 ? 17.469 10.385 -21.698 1.00 67.56 273 GLY A CA 1
ATOM 2165 C C . GLY A 1 273 ? 18.107 10.080 -23.053 1.00 67.56 273 GLY A C 1
ATOM 2166 O O . GLY A 1 273 ? 18.733 9.032 -23.202 1.00 67.56 273 GLY A O 1
ATOM 2167 N N . ASP A 1 274 ? 17.999 11.023 -23.988 1.00 61.66 274 ASP A N 1
ATOM 2168 C CA . ASP A 1 274 ? 18.574 10.920 -25.338 1.00 61.66 274 ASP A CA 1
ATOM 2169 C C . ASP A 1 274 ? 19.998 11.511 -25.438 1.00 61.66 274 ASP A C 1
ATOM 2171 O O . ASP A 1 274 ? 20.583 11.560 -26.521 1.00 61.66 274 ASP A O 1
ATOM 2175 N N . ALA A 1 275 ? 20.569 11.987 -24.323 1.00 65.12 275 ALA A N 1
ATOM 2176 C CA . ALA A 1 275 ? 21.902 12.580 -24.285 1.00 65.12 275 ALA A CA 1
ATOM 2177 C C . ALA A 1 275 ? 22.942 11.579 -23.771 1.00 65.12 275 ALA A C 1
ATOM 2179 O O . ALA A 1 275 ? 22.838 11.091 -22.649 1.00 65.12 275 ALA A O 1
ATOM 2180 N N . TYR A 1 276 ? 23.995 11.333 -24.551 1.00 69.81 276 TYR A N 1
ATOM 2181 C CA . TYR A 1 276 ? 25.017 10.332 -24.233 1.00 69.81 276 TYR A CA 1
ATOM 2182 C C . TYR A 1 276 ? 26.415 10.941 -24.097 1.00 69.81 276 TYR A C 1
ATOM 2184 O O . TYR A 1 276 ? 26.765 11.904 -24.791 1.00 69.81 276 TYR A O 1
ATOM 2192 N N . ARG A 1 277 ? 27.231 10.373 -23.204 1.00 76.81 277 ARG A N 1
ATOM 2193 C CA . ARG A 1 277 ? 28.609 10.779 -22.918 1.00 76.81 277 ARG A CA 1
ATOM 2194 C C . ARG A 1 277 ? 29.553 9.578 -22.867 1.00 76.81 277 ARG A C 1
ATOM 2196 O O . ARG A 1 277 ? 29.197 8.548 -22.290 1.00 76.81 277 ARG A O 1
ATOM 2203 N N . PRO A 1 278 ? 30.759 9.693 -23.456 1.00 74.81 278 PRO A N 1
ATOM 2204 C CA . PRO A 1 278 ? 31.799 8.697 -23.248 1.00 74.81 278 PRO A CA 1
ATOM 2205 C C . PRO A 1 278 ? 32.153 8.611 -21.768 1.00 74.81 278 PRO A C 1
ATOM 2207 O O . PRO A 1 278 ? 32.249 9.630 -21.086 1.00 74.81 278 PRO A O 1
ATOM 2210 N N . LEU A 1 279 ? 32.409 7.398 -21.297 1.00 84.00 279 LEU A N 1
ATOM 2211 C CA . LEU A 1 279 ? 32.857 7.141 -19.939 1.00 84.00 279 LEU A CA 1
ATOM 2212 C C . LEU A 1 279 ? 33.998 6.122 -19.971 1.00 84.00 279 LEU A C 1
ATOM 2214 O O . LEU A 1 279 ? 33.926 5.104 -20.657 1.00 84.00 279 LEU A O 1
ATOM 2218 N N . ARG A 1 280 ? 35.076 6.400 -19.241 1.00 87.69 280 ARG A N 1
ATOM 2219 C CA . ARG A 1 280 ? 36.192 5.473 -19.029 1.00 87.69 280 ARG A CA 1
ATOM 2220 C C . ARG A 1 280 ? 36.546 5.518 -17.559 1.00 87.69 280 ARG A C 1
ATOM 2222 O O . ARG A 1 280 ? 36.806 6.600 -17.051 1.00 87.69 280 ARG A O 1
ATOM 2229 N N . ILE A 1 281 ? 36.543 4.359 -16.917 1.00 91.38 281 ILE A N 1
ATOM 2230 C CA . ILE A 1 281 ? 36.682 4.236 -15.466 1.00 91.38 281 ILE A CA 1
ATOM 2231 C C . ILE A 1 281 ? 37.930 3.401 -15.184 1.00 91.38 281 ILE A C 1
ATOM 2233 O O . ILE A 1 281 ? 38.117 2.339 -15.795 1.00 91.38 281 ILE A O 1
ATOM 2237 N N . GLY A 1 282 ? 38.805 3.879 -14.304 1.00 90.00 282 GLY A N 1
ATOM 2238 C CA . GLY A 1 282 ? 39.967 3.130 -13.844 1.00 90.00 282 GLY A CA 1
ATOM 2239 C C . GLY A 1 282 ? 39.625 2.025 -12.840 1.00 90.00 282 GLY A C 1
ATOM 2240 O O . GLY A 1 282 ? 38.469 1.739 -12.536 1.00 90.00 282 GLY A O 1
ATOM 2241 N N . GLY A 1 283 ? 40.661 1.353 -12.333 1.00 86.12 283 GLY A N 1
ATOM 2242 C CA . GLY A 1 283 ? 40.508 0.328 -11.292 1.00 86.12 283 GLY A CA 1
ATOM 2243 C C . GLY A 1 283 ? 40.315 0.889 -9.879 1.00 86.12 283 GLY A C 1
ATOM 2244 O O . GLY A 1 283 ? 39.888 0.155 -8.988 1.00 86.12 283 GLY A O 1
ATOM 2245 N N . GLY A 1 284 ? 40.656 2.164 -9.670 1.00 88.88 284 GLY A N 1
ATOM 2246 C CA . GLY A 1 284 ? 40.449 2.881 -8.415 1.00 88.88 284 GLY A CA 1
ATOM 2247 C C . GLY A 1 284 ? 39.060 3.505 -8.324 1.00 88.88 284 GLY A C 1
ATOM 2248 O O . GLY A 1 284 ? 38.280 3.450 -9.270 1.00 88.88 284 GLY A O 1
ATOM 2249 N N . GLU A 1 285 ? 38.762 4.092 -7.167 1.00 90.69 285 GLU A N 1
ATOM 2250 C CA . GLU A 1 285 ? 37.622 4.997 -7.031 1.00 90.69 285 GLU A CA 1
ATOM 2251 C C . GLU A 1 285 ? 37.991 6.358 -7.613 1.00 90.69 285 GLU A C 1
ATOM 2253 O O . GLU A 1 285 ? 38.958 6.987 -7.181 1.00 90.69 285 GLU A O 1
ATOM 2258 N N . GLU A 1 286 ? 37.238 6.779 -8.620 1.00 92.81 286 GLU A N 1
ATOM 2259 C CA . GLU A 1 286 ? 37.498 7.971 -9.412 1.00 92.81 286 GLU A CA 1
ATOM 2260 C C . GLU A 1 286 ? 36.219 8.805 -9.520 1.00 92.81 286 GLU A C 1
ATOM 2262 O O . GLU A 1 286 ? 35.115 8.276 -9.677 1.00 92.81 286 GLU A O 1
ATOM 2267 N N . LEU A 1 287 ? 36.374 10.126 -9.433 1.00 94.25 287 LEU A N 1
ATOM 2268 C CA . LEU A 1 287 ? 35.290 11.074 -9.662 1.00 94.25 287 LEU A CA 1
ATOM 2269 C C . LEU A 1 287 ? 35.215 11.397 -11.156 1.00 94.25 287 LEU A C 1
ATOM 2271 O O . LEU A 1 287 ? 36.191 11.856 -11.751 1.00 94.25 287 LEU A O 1
ATOM 2275 N N . HIS A 1 288 ? 34.046 11.195 -11.752 1.00 92.88 288 HIS A N 1
ATOM 2276 C CA . HIS A 1 288 ? 33.778 11.500 -13.152 1.00 92.88 288 HIS A CA 1
ATOM 2277 C C . HIS A 1 288 ? 32.711 12.582 -13.268 1.00 92.88 288 HIS A C 1
ATOM 2279 O O . HIS A 1 288 ? 31.582 12.382 -12.833 1.00 92.88 288 HIS A O 1
ATOM 2285 N N . THR A 1 289 ? 33.044 13.693 -13.920 1.00 92.00 289 THR A N 1
ATOM 2286 C CA . THR A 1 289 ? 32.095 14.779 -14.196 1.00 92.00 289 THR A CA 1
ATOM 2287 C C . THR A 1 289 ? 31.549 14.652 -15.616 1.00 92.00 289 THR A C 1
ATOM 2289 O O . THR A 1 289 ? 32.294 14.718 -16.596 1.00 92.00 289 THR A O 1
ATOM 2292 N N . LEU A 1 290 ? 30.235 14.480 -15.739 1.00 89.06 290 LEU A N 1
ATOM 2293 C CA . LEU A 1 290 ? 29.499 14.389 -16.996 1.00 89.06 290 LEU A CA 1
ATOM 2294 C C . LEU A 1 290 ? 28.544 15.576 -17.122 1.00 89.06 290 LEU A C 1
ATOM 2296 O O . LEU A 1 290 ? 27.789 15.875 -16.206 1.00 89.06 290 LEU A O 1
ATOM 2300 N N . ARG A 1 291 ? 28.535 16.235 -18.282 1.00 86.00 291 ARG A N 1
ATOM 2301 C CA . ARG A 1 291 ? 27.619 17.350 -18.569 1.00 86.00 291 ARG A CA 1
ATOM 2302 C C . ARG A 1 291 ? 26.596 16.945 -19.604 1.00 86.00 291 ARG A C 1
ATOM 2304 O O . ARG A 1 291 ? 26.985 16.663 -20.733 1.00 86.00 291 ARG A O 1
ATOM 2311 N N . PHE A 1 292 ? 25.317 16.962 -19.274 1.00 82.62 292 PHE A N 1
ATOM 2312 C CA . PHE A 1 292 ? 24.223 16.651 -20.187 1.00 82.62 292 PHE A CA 1
ATOM 2313 C C . PHE A 1 292 ? 23.465 17.922 -20.558 1.00 82.62 292 PHE A C 1
ATOM 2315 O O . PHE A 1 292 ? 23.244 18.780 -19.714 1.00 82.62 292 PHE A O 1
ATOM 2322 N N . ARG A 1 293 ? 23.042 18.012 -21.819 1.00 76.06 293 ARG A N 1
ATOM 2323 C CA . ARG A 1 293 ? 22.051 18.990 -22.268 1.00 76.06 293 ARG A CA 1
ATOM 2324 C C . ARG A 1 293 ? 20.822 18.220 -22.701 1.00 76.06 293 ARG A C 1
ATOM 2326 O O . ARG A 1 293 ? 20.917 17.389 -23.603 1.00 76.06 293 ARG A O 1
ATOM 2333 N N . LEU A 1 294 ? 19.713 18.463 -22.026 1.00 73.25 294 LEU A N 1
ATOM 2334 C CA . LEU A 1 294 ? 18.482 17.711 -22.185 1.00 73.25 294 LEU A CA 1
ATOM 2335 C C . LEU A 1 294 ? 17.479 18.541 -22.983 1.00 73.25 294 LEU A C 1
ATOM 2337 O O . LEU A 1 294 ? 16.890 19.482 -22.456 1.00 73.25 294 LEU A O 1
ATOM 2341 N N . ASP A 1 295 ? 17.272 18.176 -24.250 1.00 61.94 295 ASP A N 1
ATOM 2342 C CA . ASP A 1 295 ? 16.212 18.769 -25.080 1.00 61.94 295 ASP A CA 1
ATOM 2343 C C . ASP A 1 295 ? 14.811 18.309 -24.618 1.00 61.94 295 ASP A C 1
ATOM 2345 O O . ASP A 1 295 ? 13.815 18.992 -24.844 1.00 61.94 295 ASP A O 1
ATOM 2349 N N . ARG A 1 296 ? 14.738 17.163 -23.924 1.00 62.09 296 ARG A N 1
ATOM 2350 C CA . ARG A 1 296 ? 13.556 16.654 -23.217 1.00 62.09 296 ARG A CA 1
ATOM 2351 C C . ARG A 1 296 ? 13.959 16.215 -21.812 1.00 62.09 296 ARG A C 1
ATOM 2353 O O . ARG A 1 296 ? 15.034 15.629 -21.668 1.00 62.09 296 ARG A O 1
ATOM 2360 N N . PRO A 1 297 ? 13.133 16.433 -20.775 1.00 67.06 297 PRO A N 1
ATOM 2361 C CA . PRO A 1 297 ? 13.531 16.049 -19.437 1.00 67.06 297 PRO A CA 1
ATOM 2362 C C . PRO A 1 297 ? 13.692 14.544 -19.271 1.00 67.06 297 PRO A C 1
ATOM 2364 O O . PRO A 1 297 ? 12.909 13.756 -19.806 1.00 67.06 297 PRO A O 1
ATOM 2367 N N . ALA A 1 298 ? 14.669 14.155 -18.466 1.00 71.25 298 ALA A N 1
ATOM 2368 C CA . ALA A 1 298 ? 15.047 12.772 -18.244 1.00 71.25 298 ALA A CA 1
ATOM 2369 C C . ALA A 1 298 ? 15.435 12.538 -16.783 1.00 71.25 298 ALA A C 1
ATOM 2371 O O . ALA A 1 298 ? 15.861 13.443 -16.079 1.00 71.25 298 ALA A O 1
ATOM 2372 N N . ARG A 1 299 ? 15.304 11.297 -16.317 1.00 75.56 299 ARG A N 1
ATOM 2373 C CA . ARG A 1 299 ? 15.686 10.900 -14.945 1.00 75.56 299 ARG A CA 1
ATOM 2374 C C . ARG A 1 299 ? 16.509 9.621 -14.878 1.00 75.56 299 ARG A C 1
ATOM 2376 O O . ARG A 1 299 ? 16.883 9.176 -13.802 1.00 75.56 299 ARG A O 1
ATOM 2383 N N . MET A 1 300 ? 16.657 8.953 -16.014 1.00 71.88 300 MET A N 1
ATOM 2384 C CA . MET A 1 300 ? 17.263 7.636 -16.095 1.00 71.88 300 MET A CA 1
ATOM 2385 C C . MET A 1 300 ? 18.680 7.822 -16.611 1.00 71.88 300 MET A C 1
ATOM 2387 O O . MET A 1 300 ? 18.874 7.963 -17.820 1.00 71.88 300 MET A O 1
ATOM 2391 N N . LEU A 1 301 ? 19.645 7.857 -15.692 1.00 84.56 301 LEU A N 1
ATOM 2392 C CA . LEU A 1 301 ? 21.045 7.706 -16.064 1.00 84.56 301 LEU A CA 1
ATOM 2393 C C . LEU A 1 301 ? 21.277 6.219 -16.338 1.00 84.56 301 LEU A C 1
ATOM 2395 O O . LEU A 1 301 ? 20.892 5.380 -15.531 1.00 84.56 301 LEU A O 1
ATOM 2399 N N . HIS A 1 302 ? 21.900 5.872 -17.448 1.00 76.50 302 HIS A N 1
ATOM 2400 C CA . HIS A 1 302 ? 22.260 4.498 -17.765 1.00 76.50 302 HIS A CA 1
ATOM 2401 C C . HIS A 1 302 ? 23.716 4.401 -18.158 1.00 76.50 302 HIS A C 1
ATOM 2403 O O . HIS A 1 302 ? 24.268 5.338 -18.724 1.00 76.50 302 HIS A O 1
ATOM 2409 N N . ILE A 1 303 ? 24.336 3.268 -17.846 1.00 85.12 303 ILE A N 1
ATOM 2410 C CA . ILE A 1 303 ? 25.709 2.958 -18.231 1.00 85.12 303 ILE A CA 1
ATOM 2411 C C . ILE A 1 303 ? 25.681 1.650 -19.016 1.00 85.12 303 ILE A C 1
ATOM 2413 O O . ILE A 1 303 ? 25.205 0.630 -18.517 1.00 85.12 303 ILE A O 1
ATOM 2417 N N . THR A 1 304 ? 26.182 1.688 -20.249 1.00 76.19 304 THR A N 1
ATOM 2418 C CA . THR A 1 304 ? 26.188 0.560 -21.192 1.00 76.19 304 THR A CA 1
ATOM 2419 C C . THR A 1 304 ? 27.602 0.224 -21.657 1.00 76.19 304 THR A C 1
ATOM 2421 O O . THR A 1 304 ? 28.539 1.019 -21.517 1.00 76.19 304 THR A O 1
ATOM 2424 N N . GLY A 1 305 ? 27.756 -0.979 -22.217 1.00 70.81 305 GLY A N 1
ATOM 2425 C CA . GLY A 1 305 ? 29.038 -1.498 -22.700 1.00 70.81 305 GLY A CA 1
ATOM 2426 C C . GLY A 1 305 ? 29.842 -2.243 -21.632 1.00 70.81 305 GLY A C 1
ATOM 2427 O O . GLY A 1 305 ? 31.014 -2.560 -21.868 1.00 70.81 305 GLY A O 1
ATOM 2428 N N . ILE A 1 306 ? 29.219 -2.528 -20.484 1.00 84.81 306 ILE A N 1
ATOM 2429 C CA . ILE A 1 306 ? 29.823 -3.250 -19.365 1.00 84.81 306 ILE A CA 1
ATOM 2430 C C . ILE A 1 306 ? 30.028 -4.711 -19.788 1.00 84.81 306 ILE A C 1
ATOM 2432 O O . ILE A 1 306 ? 29.161 -5.329 -20.396 1.00 84.81 306 ILE A O 1
ATOM 2436 N N . ASP A 1 307 ? 31.190 -5.277 -19.482 1.00 84.19 307 ASP A N 1
ATOM 2437 C CA . ASP A 1 307 ? 31.462 -6.710 -19.585 1.00 84.19 307 ASP A CA 1
ATOM 2438 C C . ASP A 1 307 ? 31.311 -7.336 -18.189 1.00 84.19 307 ASP A C 1
ATOM 2440 O O . ASP A 1 307 ? 32.252 -7.258 -17.394 1.00 84.19 307 ASP A O 1
ATOM 2444 N N . PRO A 1 308 ? 30.155 -7.937 -17.852 1.00 81.44 308 PRO A N 1
ATOM 2445 C CA . PRO A 1 308 ? 29.910 -8.469 -16.516 1.00 81.44 308 PRO A CA 1
ATOM 2446 C C . PRO A 1 308 ? 30.538 -9.856 -16.312 1.00 81.44 308 PRO A C 1
ATOM 2448 O O . PRO A 1 308 ? 30.345 -10.461 -15.262 1.00 81.44 308 PRO A O 1
ATOM 2451 N N . ARG A 1 309 ? 31.243 -10.424 -17.303 1.00 82.75 309 ARG A N 1
ATOM 2452 C CA . ARG A 1 309 ? 31.731 -11.810 -17.224 1.00 82.75 309 ARG A CA 1
ATOM 2453 C C . ARG A 1 309 ? 32.789 -11.959 -16.121 1.00 82.75 309 ARG A C 1
ATOM 2455 O O . ARG A 1 309 ? 33.767 -11.207 -16.133 1.00 82.75 309 ARG A O 1
ATOM 2462 N N . PRO A 1 310 ? 32.668 -12.973 -15.242 1.00 81.44 310 PRO A N 1
ATOM 2463 C CA . PRO A 1 310 ? 33.677 -13.248 -14.224 1.00 81.44 310 PRO A CA 1
ATOM 2464 C C . PRO A 1 310 ? 35.074 -13.455 -14.825 1.00 81.44 310 PRO A C 1
ATOM 2466 O O . PRO A 1 310 ? 35.237 -14.035 -15.906 1.00 81.44 310 PRO A O 1
ATOM 2469 N N . LEU A 1 311 ? 36.100 -12.995 -14.109 1.00 80.44 311 LEU A N 1
ATOM 2470 C CA . LEU A 1 311 ? 37.497 -13.226 -14.470 1.00 80.44 311 LEU A CA 1
ATOM 2471 C C . LEU A 1 311 ? 37.903 -14.649 -14.069 1.00 80.44 311 LEU A C 1
ATOM 2473 O O . LEU A 1 311 ? 37.841 -15.015 -12.898 1.00 80.44 311 LEU A O 1
ATOM 2477 N N . ALA A 1 312 ? 38.355 -15.447 -15.037 1.00 74.25 312 ALA A N 1
ATOM 2478 C CA . ALA A 1 312 ? 38.816 -16.808 -14.773 1.00 74.25 312 ALA A CA 1
ATOM 2479 C C . ALA A 1 312 ? 39.976 -16.810 -13.756 1.00 74.25 312 ALA A C 1
ATOM 2481 O O . ALA A 1 312 ? 41.013 -16.195 -14.000 1.00 74.25 312 ALA A O 1
ATOM 2482 N N . GLY A 1 313 ? 39.794 -17.509 -12.631 1.00 73.44 313 GLY A N 1
ATOM 2483 C CA . GLY A 1 313 ? 40.793 -17.625 -11.562 1.00 73.44 313 GLY A CA 1
ATOM 2484 C C . GLY A 1 313 ? 40.821 -16.472 -10.549 1.00 73.44 313 GLY A C 1
ATOM 2485 O O . GLY A 1 313 ? 41.697 -16.466 -9.687 1.00 73.44 313 GLY A O 1
ATOM 2486 N N . ALA A 1 314 ? 39.898 -15.506 -10.626 1.00 78.44 314 ALA A N 1
ATOM 2487 C CA . ALA A 1 314 ? 39.740 -14.474 -9.601 1.00 78.44 314 ALA A CA 1
ATOM 2488 C C . ALA A 1 314 ? 38.937 -14.991 -8.393 1.00 78.44 314 ALA A C 1
ATOM 2490 O O . ALA A 1 314 ? 38.091 -15.868 -8.534 1.00 78.44 314 ALA A O 1
ATOM 2491 N N . ALA A 1 315 ? 39.179 -14.415 -7.210 1.00 75.62 315 ALA A N 1
ATOM 2492 C CA . ALA A 1 315 ? 38.422 -14.728 -5.990 1.00 75.62 315 ALA A CA 1
ATOM 2493 C C . ALA A 1 315 ? 36.976 -14.191 -6.010 1.00 75.62 315 ALA A C 1
ATOM 2495 O O . ALA A 1 315 ? 36.146 -14.616 -5.214 1.00 75.62 315 ALA A O 1
ATOM 2496 N N . GLU A 1 316 ? 36.687 -13.235 -6.894 1.00 82.50 316 GLU A N 1
ATOM 2497 C CA . GLU A 1 316 ? 35.349 -12.692 -7.098 1.00 82.50 316 GLU A CA 1
ATOM 2498 C C . GLU A 1 316 ? 34.647 -13.479 -8.209 1.00 82.50 316 GLU A C 1
ATOM 2500 O O . GLU A 1 316 ? 34.995 -13.372 -9.386 1.00 82.50 316 GLU A O 1
ATOM 2505 N N . GLU A 1 317 ? 33.669 -14.290 -7.811 1.00 82.12 317 GLU A N 1
ATOM 2506 C CA . GLU A 1 317 ? 32.913 -15.171 -8.708 1.00 82.12 317 GLU A CA 1
ATOM 2507 C C . GLU A 1 317 ? 31.649 -14.502 -9.267 1.00 82.12 317 GLU A C 1
ATOM 2509 O O . GLU A 1 317 ? 31.046 -15.002 -10.223 1.00 82.12 317 GLU A O 1
ATOM 2514 N N . ARG A 1 318 ? 31.223 -13.366 -8.693 1.00 86.38 318 ARG A N 1
ATOM 2515 C CA . ARG A 1 318 ? 30.039 -12.644 -9.166 1.00 86.38 318 ARG A CA 1
ATOM 2516 C C . ARG A 1 318 ? 30.296 -12.033 -10.537 1.00 86.38 318 ARG A C 1
ATOM 2518 O O . ARG A 1 318 ? 31.391 -11.584 -10.864 1.00 86.38 318 ARG A O 1
ATOM 2525 N N . SER A 1 319 ? 29.233 -11.953 -11.332 1.00 84.75 319 SER A N 1
ATOM 2526 C CA . SER A 1 319 ? 29.251 -11.188 -12.577 1.00 84.75 319 SER A CA 1
ATOM 2527 C C . SER A 1 319 ? 29.215 -9.694 -12.250 1.00 84.75 319 SER A C 1
ATOM 2529 O O . SER A 1 319 ? 28.130 -9.189 -11.971 1.00 84.75 319 SER A O 1
ATOM 2531 N N . ILE A 1 320 ? 30.375 -9.028 -12.191 1.00 89.25 320 ILE A N 1
ATOM 2532 C CA . ILE A 1 320 ? 30.518 -7.600 -11.855 1.00 89.25 320 ILE A CA 1
ATOM 2533 C C . ILE A 1 320 ? 31.334 -6.847 -12.907 1.00 89.25 320 ILE A C 1
ATOM 2535 O O . ILE A 1 320 ? 32.230 -7.419 -13.528 1.00 89.25 320 ILE A O 1
ATOM 2539 N N . GLY A 1 321 ? 31.060 -5.550 -13.083 1.00 90.69 321 GLY A N 1
ATOM 2540 C CA . GLY A 1 321 ? 31.821 -4.718 -14.019 1.00 90.69 321 GLY A CA 1
ATOM 2541 C C . GLY A 1 321 ? 32.157 -3.319 -13.515 1.00 90.69 321 GLY A C 1
ATOM 2542 O O . GLY A 1 321 ? 33.315 -3.018 -13.252 1.00 90.69 321 GLY A O 1
ATOM 2543 N N . VAL A 1 322 ? 31.158 -2.455 -13.383 1.00 94.12 322 VAL A N 1
ATOM 2544 C CA . VAL A 1 322 ? 31.266 -1.092 -12.834 1.00 94.12 322 VAL A CA 1
ATOM 2545 C C . VAL A 1 322 ? 30.658 -1.030 -11.437 1.00 94.12 322 VAL A C 1
ATOM 2547 O O . VAL A 1 322 ? 29.598 -1.609 -11.206 1.00 94.12 322 VAL A O 1
ATOM 2550 N N . GLY A 1 323 ? 31.322 -0.346 -10.516 1.00 94.25 323 GLY A N 1
ATOM 2551 C CA . GLY A 1 323 ? 30.863 -0.043 -9.169 1.00 94.25 323 GLY A CA 1
ATOM 2552 C C . GLY A 1 323 ? 30.567 1.444 -9.028 1.00 94.25 323 GLY A C 1
ATOM 2553 O O . GLY A 1 323 ? 31.294 2.259 -9.595 1.00 94.25 323 GLY A O 1
ATOM 2554 N N . ILE A 1 324 ? 29.518 1.784 -8.282 1.00 94.56 324 ILE A N 1
ATOM 2555 C CA . ILE A 1 324 ? 29.129 3.167 -7.989 1.00 94.56 324 ILE A CA 1
ATOM 2556 C C . ILE A 1 324 ? 29.025 3.400 -6.484 1.00 94.56 324 ILE A C 1
ATOM 2558 O O . ILE A 1 324 ? 28.427 2.593 -5.769 1.00 94.56 324 ILE A O 1
ATOM 2562 N N . THR A 1 325 ? 29.588 4.516 -6.029 1.00 94.06 325 THR A N 1
ATOM 2563 C CA . THR A 1 325 ? 29.593 4.938 -4.623 1.00 94.06 325 THR A CA 1
ATOM 2564 C C . THR A 1 325 ? 28.571 6.044 -4.383 1.00 94.06 325 THR A C 1
ATOM 2566 O O . THR A 1 325 ? 27.715 5.925 -3.506 1.00 94.06 325 THR A O 1
ATOM 2569 N N . SER A 1 326 ? 28.612 7.100 -5.194 1.00 92.12 326 SER A N 1
ATOM 2570 C CA . SER A 1 326 ? 27.735 8.262 -5.053 1.00 92.12 326 SER A CA 1
ATOM 2571 C C . SER A 1 326 ? 27.506 8.975 -6.390 1.00 92.12 326 SER A C 1
ATOM 2573 O O . SER A 1 326 ? 28.203 8.727 -7.381 1.00 92.12 326 SER A O 1
ATOM 2575 N N . LEU A 1 327 ? 26.493 9.841 -6.415 1.00 93.31 327 LEU A N 1
ATOM 2576 C CA . LEU A 1 327 ? 26.170 10.731 -7.528 1.00 93.31 327 LEU A CA 1
ATOM 2577 C C . LEU A 1 327 ? 25.812 12.114 -6.978 1.00 93.31 327 LEU A C 1
ATOM 2579 O O . LEU A 1 327 ? 24.970 12.210 -6.089 1.00 93.31 327 LEU A O 1
ATOM 2583 N N . ARG A 1 328 ? 26.390 13.183 -7.530 1.00 92.31 328 ARG A N 1
ATOM 2584 C CA . ARG A 1 328 ? 25.957 14.569 -7.285 1.00 92.31 328 ARG A CA 1
ATOM 2585 C C . ARG A 1 328 ? 25.429 15.209 -8.560 1.00 92.31 328 ARG A C 1
ATOM 2587 O O . ARG A 1 328 ? 26.021 15.059 -9.623 1.00 92.31 328 ARG A O 1
ATOM 2594 N N . LEU A 1 329 ? 24.315 15.919 -8.444 1.00 91.12 329 LEU A N 1
ATOM 2595 C CA . LEU A 1 329 ? 23.769 16.807 -9.463 1.00 91.12 329 LEU A CA 1
ATOM 2596 C C . LEU A 1 329 ? 24.204 18.229 -9.145 1.00 91.12 329 LEU A C 1
ATOM 2598 O O . LEU A 1 329 ? 24.090 18.650 -7.999 1.00 91.12 329 LEU A O 1
ATOM 2602 N N . LEU A 1 330 ? 24.663 18.958 -10.155 1.00 86.44 330 LEU A N 1
ATOM 2603 C CA . LEU A 1 330 ? 25.146 20.326 -10.043 1.00 86.44 330 LEU A CA 1
ATOM 2604 C C . LEU A 1 330 ? 24.510 21.198 -11.141 1.00 86.44 330 LEU A C 1
ATOM 2606 O O . LEU A 1 330 ? 24.322 20.723 -12.269 1.00 86.44 330 LEU A O 1
ATOM 2610 N N . PRO A 1 331 ? 24.204 22.478 -10.856 1.00 76.44 331 PRO A N 1
ATOM 2611 C CA . PRO A 1 331 ? 23.841 23.437 -11.894 1.00 76.44 331 PRO A CA 1
ATOM 2612 C C . PRO A 1 331 ? 24.991 23.587 -12.895 1.00 76.44 331 PRO A C 1
ATOM 2614 O O . PRO A 1 331 ? 26.122 23.897 -12.522 1.00 76.44 331 PRO A O 1
ATOM 2617 N N . ALA A 1 332 ? 24.708 23.372 -14.179 1.00 66.62 332 ALA A N 1
ATOM 2618 C CA . ALA A 1 332 ? 25.700 23.560 -15.228 1.00 66.62 332 ALA A CA 1
ATOM 2619 C C . ALA A 1 332 ? 25.863 25.053 -15.566 1.00 66.62 332 ALA A C 1
ATOM 2621 O O . ALA A 1 332 ? 24.882 25.784 -15.699 1.00 66.62 332 ALA A O 1
ATOM 2622 N N . ALA A 1 333 ? 27.106 25.506 -15.758 1.00 57.59 333 ALA A N 1
ATOM 2623 C CA . ALA A 1 333 ? 27.369 26.783 -16.423 1.00 57.59 333 ALA A CA 1
ATOM 2624 C C . ALA A 1 333 ? 26.889 26.715 -17.887 1.00 57.59 333 ALA A C 1
ATOM 2626 O O . ALA A 1 333 ? 27.001 25.653 -18.504 1.00 57.59 333 ALA A O 1
ATOM 2627 N N . GLU A 1 334 ? 26.378 27.828 -18.437 1.00 51.44 334 GLU A N 1
ATOM 2628 C CA . GLU A 1 334 ? 25.875 27.902 -19.820 1.00 51.44 334 GLU A CA 1
ATOM 2629 C C . GLU A 1 334 ? 26.834 27.206 -20.797 1.00 51.44 334 GLU A C 1
ATOM 2631 O O . GLU A 1 334 ? 27.998 27.593 -20.948 1.00 51.44 334 GLU A O 1
ATOM 2636 N N . SER A 1 335 ? 26.350 26.152 -21.462 1.00 47.06 335 SER A N 1
ATOM 2637 C CA . SER A 1 335 ? 27.141 25.465 -22.480 1.00 47.06 335 SER A CA 1
ATOM 2638 C C . SER A 1 335 ? 27.349 26.378 -23.696 1.00 47.06 335 SER A C 1
ATOM 2640 O O . SER A 1 335 ? 26.418 27.090 -24.090 1.00 47.06 335 SER A O 1
ATOM 2642 N N . PRO A 1 336 ? 28.527 26.340 -24.352 1.00 46.12 336 PRO A N 1
ATOM 2643 C CA . PRO A 1 336 ? 28.746 27.072 -25.594 1.00 46.12 336 PRO A CA 1
ATOM 2644 C C . PRO A 1 336 ? 27.689 26.700 -26.649 1.00 46.12 336 PRO A C 1
ATOM 2646 O O . PRO A 1 336 ? 27.150 25.592 -26.661 1.00 46.12 336 PRO A O 1
ATOM 2649 N N . SER A 1 337 ? 27.365 27.668 -27.509 1.00 49.75 337 SER A N 1
ATOM 2650 C CA . SER A 1 337 ? 26.241 27.637 -28.455 1.00 49.75 337 SER A CA 1
ATOM 2651 C C . SER A 1 337 ? 26.223 26.410 -29.387 1.00 49.75 337 SER A C 1
ATOM 2653 O O . SER A 1 337 ? 27.240 25.742 -29.573 1.00 49.75 337 SER A O 1
ATOM 2655 N N . ARG A 1 338 ? 25.057 26.134 -30.012 1.00 57.84 338 ARG A N 1
ATOM 2656 C CA . ARG A 1 338 ? 24.820 25.109 -31.063 1.00 57.84 338 ARG A CA 1
ATOM 2657 C C . ARG A 1 338 ? 25.628 25.395 -32.348 1.00 57.84 338 ARG A C 1
ATOM 2659 O O . ARG A 1 338 ? 25.078 25.571 -33.430 1.00 57.84 338 ARG A O 1
ATOM 2666 N N . GLY A 1 339 ? 26.946 25.489 -32.228 1.00 62.16 339 GLY A N 1
ATOM 2667 C CA . GLY A 1 339 ? 27.873 25.603 -33.340 1.00 62.16 339 GLY A CA 1
ATOM 2668 C C . GLY A 1 339 ? 28.048 24.269 -34.073 1.00 62.16 339 GLY A C 1
ATOM 2669 O O . GLY A 1 339 ? 27.625 23.216 -33.579 1.00 62.16 339 GLY A O 1
ATOM 2670 N N . PRO A 1 340 ? 28.673 24.294 -35.257 1.00 70.00 340 PRO A N 1
ATOM 2671 C CA . PRO A 1 340 ? 28.944 23.092 -36.036 1.00 70.00 340 PRO A CA 1
ATOM 2672 C C . PRO A 1 340 ? 29.785 22.078 -35.249 1.00 70.00 340 PRO A C 1
ATOM 2674 O O . PRO A 1 340 ? 30.751 22.449 -34.583 1.00 70.00 340 PRO A O 1
ATOM 2677 N N . ILE A 1 341 ? 29.461 20.787 -35.366 1.00 81.69 341 ILE A N 1
ATOM 2678 C CA . ILE A 1 341 ? 30.291 19.719 -34.792 1.00 81.69 341 ILE A CA 1
ATOM 2679 C C . ILE A 1 341 ? 31.539 19.577 -35.662 1.00 81.69 341 ILE A C 1
ATOM 2681 O O . ILE A 1 341 ? 31.438 19.501 -36.893 1.00 81.69 341 ILE A O 1
ATOM 2685 N N . ARG A 1 342 ? 32.714 19.541 -35.029 1.00 83.69 342 ARG A N 1
ATOM 2686 C CA . ARG A 1 342 ? 34.014 19.319 -35.672 1.00 83.69 342 ARG A CA 1
ATOM 2687 C C . ARG A 1 342 ? 34.829 18.353 -34.816 1.00 83.69 342 ARG A C 1
ATOM 2689 O O . ARG A 1 342 ? 35.121 18.649 -33.665 1.00 83.69 342 ARG A O 1
ATOM 2696 N N . LEU A 1 343 ? 35.164 17.201 -35.381 1.00 80.69 343 LEU A N 1
ATOM 2697 C CA . LEU A 1 343 ? 35.988 16.164 -34.773 1.00 80.69 343 LEU A CA 1
ATOM 2698 C C . LEU A 1 343 ? 37.226 15.983 -35.644 1.00 80.69 343 LEU A C 1
ATOM 2700 O O . LEU A 1 343 ? 37.140 15.450 -36.754 1.00 80.69 343 LEU A O 1
ATOM 2704 N N . GLU A 1 344 ? 38.367 16.436 -35.139 1.00 80.00 344 GLU A N 1
ATOM 2705 C CA . GLU A 1 344 ? 39.668 16.141 -35.728 1.00 80.00 344 GLU A CA 1
ATOM 2706 C C . GLU A 1 344 ? 40.188 14.837 -35.132 1.00 80.00 344 GLU A C 1
ATOM 2708 O O . GLU A 1 344 ? 40.321 14.705 -33.918 1.00 80.00 344 GLU A O 1
ATOM 2713 N N . LEU A 1 345 ? 40.443 13.853 -35.995 1.00 80.81 345 LEU A N 1
ATOM 2714 C CA . LEU A 1 345 ? 40.953 12.536 -35.594 1.00 80.81 345 LEU A CA 1
ATOM 2715 C C . LEU A 1 345 ? 42.468 12.434 -35.812 1.00 80.81 345 LEU A C 1
ATOM 2717 O O . LEU A 1 345 ? 43.073 11.391 -35.578 1.00 80.81 345 LEU A O 1
ATOM 2721 N N . ARG A 1 346 ? 43.076 13.527 -36.283 1.00 71.19 346 ARG A N 1
ATOM 2722 C CA . ARG A 1 346 ? 44.517 13.715 -36.409 1.00 71.19 346 ARG A CA 1
ATOM 2723 C C . ARG A 1 346 ? 45.046 14.151 -35.045 1.00 71.19 346 ARG A C 1
ATOM 2725 O O . ARG A 1 346 ? 44.615 15.176 -34.531 1.00 71.19 346 ARG A O 1
ATOM 2732 N N . ALA A 1 347 ? 46.001 13.401 -34.498 1.00 57.31 347 ALA A N 1
ATOM 2733 C CA . ALA A 1 347 ? 46.743 13.750 -33.279 1.00 57.31 347 ALA A CA 1
ATOM 2734 C C . ALA A 1 347 ? 46.043 13.539 -31.914 1.00 57.31 347 ALA A C 1
ATOM 2736 O O . ALA A 1 347 ? 46.492 14.104 -30.918 1.00 57.31 347 ALA A O 1
ATOM 2737 N N . GLY A 1 348 ? 45.025 12.674 -31.817 1.00 61.62 348 GLY A N 1
ATOM 2738 C CA . GLY A 1 348 ? 44.489 12.231 -30.520 1.00 61.62 348 GLY A CA 1
ATOM 2739 C C . GLY A 1 348 ? 43.034 11.767 -30.562 1.00 61.62 348 GLY A C 1
ATOM 2740 O O . GLY A 1 348 ? 42.402 11.768 -31.616 1.00 61.62 348 GLY A O 1
ATOM 2741 N N . TYR A 1 349 ? 42.498 11.348 -29.409 1.00 59.69 349 TYR A N 1
ATOM 2742 C CA . TYR A 1 349 ? 41.059 11.099 -29.277 1.00 59.69 349 TYR A CA 1
ATOM 2743 C C . TYR A 1 349 ? 40.298 12.431 -29.331 1.00 59.69 349 TYR A C 1
ATOM 2745 O O . TYR A 1 349 ? 40.725 13.385 -28.680 1.00 59.69 349 TYR A O 1
ATOM 2753 N N . PRO A 1 350 ? 39.183 12.508 -30.075 1.00 62.78 350 PRO A N 1
ATOM 2754 C CA . PRO A 1 350 ? 38.448 13.755 -30.221 1.00 62.78 350 PRO A CA 1
ATOM 2755 C C . PRO A 1 350 ? 37.787 14.168 -28.899 1.00 62.78 350 PRO A C 1
ATOM 2757 O O . PRO A 1 350 ? 37.164 13.345 -28.227 1.00 62.78 350 PRO A O 1
ATOM 2760 N N . GLU A 1 351 ? 37.866 15.454 -28.547 1.00 52.12 351 GLU A N 1
ATOM 2761 C CA . GLU A 1 351 ? 37.126 15.996 -27.402 1.00 52.12 351 GLU A CA 1
ATOM 2762 C C . GLU A 1 351 ? 35.611 15.835 -27.615 1.00 52.12 351 GLU A C 1
ATOM 2764 O O . GLU A 1 351 ? 35.054 16.231 -28.640 1.00 52.12 351 GLU A O 1
ATOM 2769 N N . GLY A 1 352 ? 34.934 15.208 -26.649 1.00 50.41 352 GLY A N 1
ATOM 2770 C CA . GLY A 1 352 ? 33.483 14.992 -26.666 1.00 50.41 352 GLY A CA 1
ATOM 2771 C C . GLY A 1 352 ? 32.981 13.860 -27.575 1.00 50.41 352 GLY A C 1
ATOM 2772 O O . GLY A 1 352 ? 31.822 13.479 -27.447 1.00 50.41 352 GLY A O 1
ATOM 2773 N N . GLY A 1 353 ? 33.811 13.282 -28.450 1.00 57.59 353 GLY A N 1
ATOM 2774 C CA . GLY A 1 353 ? 33.441 12.144 -29.301 1.00 57.59 353 GLY A CA 1
ATOM 2775 C C . GLY A 1 353 ? 33.912 10.800 -28.736 1.00 57.59 353 GLY A C 1
ATOM 2776 O O . GLY A 1 353 ? 34.997 10.710 -28.166 1.00 57.59 353 GLY A O 1
ATOM 2777 N N . LEU A 1 354 ? 33.128 9.730 -28.921 1.00 60.72 354 LEU A N 1
ATOM 2778 C CA . LEU A 1 354 ? 33.564 8.364 -28.594 1.00 60.72 354 LEU A CA 1
ATOM 2779 C C . LEU A 1 354 ? 33.787 7.555 -29.863 1.00 60.72 354 LEU A C 1
ATOM 2781 O O . LEU A 1 354 ? 32.865 7.396 -30.653 1.00 60.72 354 LEU A O 1
ATOM 2785 N N . LEU A 1 355 ? 34.983 6.993 -30.019 1.00 67.38 355 LEU A N 1
ATOM 2786 C CA . LEU A 1 355 ? 35.280 6.004 -31.050 1.00 67.38 355 LEU A CA 1
ATOM 2787 C C . LEU A 1 355 ? 35.183 4.602 -30.445 1.00 67.38 355 LEU A C 1
ATOM 2789 O O . LEU A 1 355 ? 35.938 4.282 -29.522 1.00 67.38 355 LEU A O 1
ATOM 2793 N N . GLN A 1 356 ? 34.286 3.770 -30.970 1.00 66.38 356 GLN A N 1
ATOM 2794 C CA . GLN A 1 356 ? 34.160 2.369 -30.581 1.00 66.38 356 GLN A CA 1
ATOM 2795 C C . GLN A 1 356 ? 34.498 1.454 -31.760 1.00 66.38 356 GLN A C 1
ATOM 2797 O O . GLN A 1 356 ? 34.077 1.691 -32.891 1.00 66.38 356 GLN A O 1
ATOM 2802 N N . GLU A 1 357 ? 35.284 0.410 -31.477 1.00 72.12 357 GLU A N 1
ATOM 2803 C CA . GLU A 1 357 ? 35.872 -0.483 -32.485 1.00 72.12 357 GLU A CA 1
ATOM 2804 C C . GLU A 1 357 ? 36.784 0.243 -33.492 1.00 72.12 357 GLU A C 1
ATOM 2806 O O . GLU A 1 357 ? 36.845 -0.104 -34.672 1.00 72.12 357 GLU A O 1
ATOM 2811 N N . PHE A 1 358 ? 37.522 1.245 -33.013 1.00 80.06 358 PHE A N 1
ATOM 2812 C CA . PHE A 1 358 ? 38.630 1.881 -33.722 1.00 80.06 358 PHE A CA 1
ATOM 2813 C C . PHE A 1 358 ? 39.934 1.666 -32.956 1.00 80.06 358 PHE A C 1
ATOM 2815 O O . PHE A 1 358 ? 39.948 1.600 -31.724 1.00 80.06 358 PHE A O 1
ATOM 2822 N N . TRP A 1 359 ? 41.041 1.585 -33.687 1.00 79.69 359 TRP A N 1
ATOM 2823 C CA . TRP A 1 359 ? 42.378 1.639 -33.114 1.00 79.69 359 TRP A CA 1
ATOM 2824 C C . TRP A 1 359 ? 42.694 3.045 -32.586 1.00 79.69 359 TRP A C 1
ATOM 2826 O O . TRP A 1 359 ? 42.027 4.029 -32.916 1.00 79.69 359 TRP A O 1
ATOM 2836 N N . ALA A 1 360 ? 43.737 3.146 -31.761 1.00 73.44 360 ALA A N 1
ATOM 2837 C CA . ALA A 1 360 ? 44.200 4.435 -31.258 1.00 73.44 360 ALA A CA 1
ATOM 2838 C C . ALA A 1 360 ? 44.504 5.404 -32.426 1.00 73.44 360 ALA A C 1
ATOM 2840 O O . ALA A 1 360 ? 45.131 4.977 -33.400 1.00 73.44 360 ALA A O 1
ATOM 2841 N N . PRO A 1 361 ? 44.068 6.677 -32.351 1.00 78.94 361 PRO A N 1
ATOM 2842 C CA . PRO A 1 361 ? 44.350 7.669 -33.386 1.00 78.94 361 PRO A CA 1
ATOM 2843 C C . PRO A 1 361 ? 45.851 7.897 -33.613 1.00 78.94 361 PRO A C 1
ATOM 2845 O O . PRO A 1 361 ? 46.646 7.936 -32.674 1.00 78.94 361 PRO A O 1
ATOM 2848 N N . GLU A 1 362 ? 46.220 8.076 -34.875 1.00 83.19 362 GLU A N 1
ATOM 2849 C CA . GLU A 1 362 ? 47.567 8.316 -35.386 1.00 83.19 362 GLU A CA 1
ATOM 2850 C C . GLU A 1 362 ? 47.717 9.778 -35.859 1.00 83.19 362 GLU A C 1
ATOM 2852 O O . GLU A 1 362 ? 46.794 10.596 -35.788 1.00 83.19 362 GLU A O 1
ATOM 2857 N N . SER A 1 363 ? 48.896 10.140 -36.377 1.00 79.31 363 SER A N 1
ATOM 2858 C CA . SER A 1 363 ? 49.180 11.504 -36.856 1.00 79.31 363 SER A CA 1
ATOM 2859 C C . SER A 1 363 ? 48.298 11.948 -38.033 1.00 79.31 363 SER A C 1
ATOM 2861 O O . SER A 1 363 ? 48.137 13.147 -38.260 1.00 79.31 363 SER A O 1
ATOM 2863 N N . TRP A 1 364 ? 47.713 11.003 -38.773 1.00 82.75 364 TRP A N 1
ATOM 2864 C CA . TRP A 1 364 ? 46.887 11.272 -39.952 1.00 82.75 364 TRP A CA 1
ATOM 2865 C C . TRP A 1 364 ? 45.385 10.976 -39.746 1.00 82.75 364 TRP A C 1
ATOM 2867 O O . TRP A 1 364 ? 44.575 11.491 -40.521 1.00 82.75 364 TRP A O 1
ATOM 2877 N N . GLY A 1 365 ? 44.999 10.191 -38.730 1.00 86.62 365 GLY A N 1
ATOM 2878 C CA . GLY A 1 365 ? 43.625 9.713 -38.520 1.00 86.62 365 GLY A CA 1
ATOM 2879 C C . GLY A 1 365 ? 43.558 8.436 -37.674 1.00 86.62 365 GLY A C 1
ATOM 2880 O O . GLY A 1 365 ? 44.528 8.070 -37.023 1.00 86.62 365 GLY A O 1
ATOM 2881 N N . THR A 1 366 ? 42.430 7.727 -37.691 1.00 88.00 366 THR A N 1
ATOM 2882 C CA . THR A 1 366 ? 42.241 6.432 -37.004 1.00 88.00 366 THR A CA 1
ATOM 2883 C C . THR A 1 366 ? 41.715 5.360 -37.960 1.00 88.00 366 THR A C 1
ATOM 2885 O O . THR A 1 366 ? 40.998 5.675 -38.909 1.00 88.00 366 THR A O 1
ATOM 2888 N N . TRP A 1 367 ? 42.046 4.093 -37.695 1.00 88.50 367 TRP A N 1
ATOM 2889 C CA . TRP A 1 367 ? 41.567 2.923 -38.435 1.00 88.50 367 TRP A CA 1
ATOM 2890 C C . TRP A 1 367 ? 40.498 2.163 -37.654 1.00 88.50 367 TRP A C 1
ATOM 2892 O O . TRP A 1 367 ? 40.663 1.914 -36.459 1.00 88.50 367 TRP A O 1
ATOM 2902 N N . SER A 1 368 ? 39.440 1.706 -38.322 1.00 86.00 368 SER A N 1
ATOM 2903 C CA . SER A 1 368 ? 38.480 0.787 -37.708 1.00 86.00 368 SER A CA 1
ATOM 2904 C C . SER A 1 368 ? 39.115 -0.581 -37.440 1.00 86.00 368 SER A C 1
ATOM 2906 O O . SER A 1 368 ? 39.805 -1.136 -38.297 1.00 86.00 368 SER A O 1
ATOM 2908 N N . ALA A 1 369 ? 38.825 -1.137 -36.268 1.00 78.56 369 ALA A N 1
ATOM 2909 C CA . ALA A 1 369 ? 39.291 -2.435 -35.794 1.00 78.56 369 ALA A CA 1
ATOM 2910 C C . ALA A 1 369 ? 38.273 -3.571 -36.021 1.00 78.56 369 ALA A C 1
ATOM 2912 O O . ALA A 1 369 ? 38.632 -4.740 -35.889 1.00 78.56 369 ALA A O 1
ATOM 2913 N N . SER A 1 370 ? 37.021 -3.252 -36.382 1.00 76.19 370 SER A N 1
ATOM 2914 C CA . SER A 1 370 ? 35.951 -4.234 -36.616 1.00 76.19 370 SER A CA 1
ATOM 2915 C C . SER A 1 370 ? 35.145 -3.964 -37.894 1.00 76.19 370 SER A C 1
ATOM 2917 O O . SER A 1 370 ? 35.376 -2.986 -38.607 1.00 76.19 370 SER A O 1
ATOM 2919 N N . ALA A 1 371 ? 34.199 -4.864 -38.184 1.00 74.38 371 ALA A N 1
ATOM 2920 C CA . ALA A 1 371 ? 33.285 -4.783 -39.324 1.00 74.38 371 ALA A CA 1
ATOM 2921 C C . ALA A 1 371 ? 32.104 -3.809 -39.121 1.00 74.38 371 ALA A C 1
ATOM 2923 O O . ALA A 1 371 ? 31.416 -3.451 -40.082 1.00 74.38 371 ALA A O 1
ATOM 2924 N N . THR A 1 372 ? 31.855 -3.398 -37.875 1.00 71.88 372 THR A N 1
ATOM 2925 C CA . THR A 1 372 ? 30.747 -2.508 -37.494 1.00 71.88 372 THR A CA 1
ATOM 2926 C C . THR A 1 372 ? 31.229 -1.414 -36.541 1.00 71.88 372 THR A C 1
ATOM 2928 O O . THR A 1 372 ? 30.785 -1.356 -35.387 1.00 71.88 372 THR A O 1
ATOM 2931 N N . PRO A 1 373 ? 32.196 -0.584 -36.962 1.00 77.94 373 PRO A N 1
ATOM 2932 C CA . PRO A 1 373 ? 32.682 0.485 -36.116 1.00 77.94 373 PRO A CA 1
ATOM 2933 C C . PRO A 1 373 ? 31.627 1.584 -36.002 1.00 77.94 373 PRO A C 1
ATOM 2935 O O . PRO A 1 373 ? 30.749 1.717 -36.860 1.00 77.94 373 PRO A O 1
ATOM 2938 N N . TRP A 1 374 ? 31.706 2.386 -34.947 1.00 77.31 374 TRP A N 1
ATOM 2939 C CA . TRP A 1 374 ? 30.850 3.559 -34.814 1.00 77.31 374 TRP A CA 1
ATOM 2940 C C . TRP A 1 374 ? 31.483 4.651 -33.960 1.00 77.31 374 TRP A C 1
ATOM 2942 O O . TRP A 1 374 ? 32.377 4.431 -33.141 1.00 77.31 374 TRP A O 1
ATOM 2952 N N . LEU A 1 375 ? 31.007 5.861 -34.209 1.00 74.94 375 LEU A N 1
ATOM 2953 C CA . LEU A 1 375 ? 31.415 7.104 -33.591 1.00 74.94 375 LEU A CA 1
ATOM 2954 C C . LEU A 1 375 ? 30.193 7.736 -32.924 1.00 74.94 375 LEU A C 1
ATOM 2956 O O . LEU A 1 375 ? 29.173 7.957 -33.575 1.00 74.94 375 LEU A O 1
ATOM 2960 N N . MET A 1 376 ? 30.310 8.099 -31.652 1.00 68.19 376 MET A N 1
ATOM 2961 C CA . MET A 1 376 ? 29.349 8.985 -31.000 1.00 68.19 376 MET A CA 1
ATOM 2962 C C . MET A 1 376 ? 29.762 10.439 -31.200 1.00 68.19 376 MET A C 1
ATOM 2964 O O . MET A 1 376 ? 30.900 10.818 -30.919 1.00 68.19 376 MET A O 1
ATOM 2968 N N . LEU A 1 377 ? 28.822 11.248 -31.669 1.00 73.94 377 LEU A N 1
ATOM 2969 C CA . LEU A 1 377 ? 28.947 12.690 -31.807 1.00 73.94 377 LEU A CA 1
ATOM 2970 C C . LEU A 1 377 ? 28.906 13.361 -30.419 1.00 73.94 377 LEU A C 1
ATOM 2972 O O . LEU A 1 377 ? 28.241 12.847 -29.519 1.00 73.94 377 LEU A O 1
ATOM 2976 N N . PRO A 1 378 ? 29.527 14.540 -30.230 1.00 65.50 378 PRO A N 1
ATOM 2977 C CA . PRO A 1 378 ? 29.510 15.255 -28.945 1.00 65.50 378 PRO A CA 1
ATOM 2978 C C . PRO A 1 378 ? 28.122 15.635 -28.430 1.00 65.50 378 PRO A C 1
ATOM 2980 O O . PRO A 1 378 ? 27.925 15.837 -27.233 1.00 65.50 378 PRO A O 1
ATOM 2983 N N . ARG A 1 379 ? 27.152 15.744 -29.338 1.00 68.12 379 ARG A N 1
ATOM 2984 C CA . ARG A 1 379 ? 25.752 16.053 -29.051 1.00 68.12 379 ARG A CA 1
ATOM 2985 C C . ARG A 1 379 ? 24.854 15.447 -30.132 1.00 68.12 379 ARG A C 1
ATOM 2987 O O . ARG A 1 379 ? 25.346 15.248 -31.249 1.00 68.12 379 ARG A O 1
ATOM 2994 N N . PRO A 1 380 ? 23.578 15.153 -29.827 1.00 66.75 380 PRO A N 1
ATOM 2995 C CA . PRO A 1 380 ? 22.626 14.750 -30.849 1.00 66.75 380 PRO A CA 1
ATOM 2996 C C . PRO A 1 380 ? 22.455 15.855 -31.899 1.00 66.75 380 PRO A C 1
ATOM 2998 O O . PRO A 1 380 ? 22.620 17.048 -31.619 1.00 66.75 380 PRO A O 1
ATOM 3001 N N . VAL A 1 381 ? 22.143 15.433 -33.119 1.00 75.50 381 VAL A N 1
ATOM 3002 C CA . VAL A 1 381 ? 21.774 16.292 -34.245 1.00 75.50 381 VAL A CA 1
ATOM 3003 C C . VAL A 1 381 ? 20.403 15.861 -34.768 1.00 75.50 381 VAL A C 1
ATOM 3005 O O . VAL A 1 381 ? 20.070 14.676 -34.723 1.00 75.50 381 VAL A O 1
ATOM 3008 N N . GLN A 1 382 ? 19.592 16.810 -35.231 1.00 77.12 382 GLN A N 1
ATOM 3009 C CA . GLN A 1 382 ? 18.227 16.558 -35.707 1.00 77.12 382 GLN A CA 1
ATOM 3010 C C . GLN A 1 382 ? 17.918 17.426 -36.934 1.00 77.12 382 GLN A C 1
ATOM 3012 O O . GLN A 1 382 ? 18.542 18.465 -37.148 1.00 77.12 382 GLN A O 1
ATOM 3017 N N . GLY A 1 383 ? 16.939 17.004 -37.736 1.00 81.00 383 GLY A N 1
ATOM 3018 C CA . GLY A 1 383 ? 16.518 17.707 -38.939 1.00 81.00 383 GLY A CA 1
ATOM 3019 C C . GLY A 1 383 ? 17.477 17.460 -40.097 1.00 81.00 383 GLY A C 1
ATOM 3020 O O . GLY A 1 383 ? 18.100 16.400 -40.195 1.00 81.00 383 GLY A O 1
ATOM 3021 N N . ARG A 1 384 ? 17.597 18.442 -40.995 1.00 85.75 384 ARG A N 1
ATOM 3022 C CA . ARG A 1 384 ? 18.507 18.339 -42.138 1.00 85.75 384 ARG A CA 1
ATOM 3023 C C . ARG A 1 384 ? 19.931 18.624 -41.704 1.00 85.75 384 ARG A C 1
ATOM 3025 O O . ARG A 1 384 ? 20.233 19.725 -41.251 1.00 85.75 384 ARG A O 1
ATOM 3032 N N . VAL A 1 385 ? 20.816 17.656 -41.899 1.00 88.88 385 VAL A N 1
ATOM 3033 C CA . VAL A 1 385 ? 22.226 17.780 -41.527 1.00 88.88 385 VAL A CA 1
ATOM 3034 C C . VAL A 1 385 ? 23.135 17.402 -42.684 1.00 88.88 385 VAL A C 1
ATOM 3036 O O . VAL A 1 385 ? 22.880 16.442 -43.408 1.00 88.88 385 VAL A O 1
ATOM 3039 N N . THR A 1 386 ? 24.227 18.143 -42.837 1.00 91.38 386 THR A N 1
ATOM 3040 C CA . THR A 1 386 ? 25.309 17.809 -43.763 1.00 91.38 386 THR A CA 1
ATOM 3041 C C . THR A 1 386 ? 26.482 17.253 -42.965 1.00 91.38 386 THR A C 1
ATOM 3043 O O . THR A 1 386 ? 27.144 17.986 -42.229 1.00 91.38 386 THR A O 1
ATOM 3046 N N . LEU A 1 387 ? 26.785 15.974 -43.167 1.00 91.44 387 LEU A N 1
ATOM 3047 C CA . LEU A 1 387 ? 28.007 15.318 -42.716 1.00 91.44 387 LEU A CA 1
ATOM 3048 C C . LEU A 1 387 ? 29.115 15.526 -43.755 1.00 91.44 387 LEU A C 1
ATOM 3050 O O . LEU A 1 387 ? 28.986 15.123 -44.909 1.00 91.44 387 LEU A O 1
ATOM 3054 N N . ARG A 1 388 ? 30.241 16.103 -43.341 1.00 91.50 388 ARG A N 1
ATOM 3055 C CA . ARG A 1 388 ? 31.509 16.044 -44.070 1.00 91.50 388 ARG A CA 1
ATOM 3056 C C . ARG A 1 388 ? 32.454 15.098 -43.348 1.00 91.50 388 ARG A C 1
ATOM 3058 O O . ARG A 1 388 ? 32.688 15.255 -42.153 1.00 91.50 388 ARG A O 1
ATOM 3065 N N . VAL A 1 389 ? 33.000 14.127 -44.064 1.00 91.69 389 VAL A N 1
ATOM 3066 C CA . VAL A 1 389 ? 33.883 13.105 -43.495 1.00 91.69 389 VAL A CA 1
ATOM 3067 C C . VAL A 1 389 ? 35.083 12.891 -44.402 1.00 91.69 389 VAL A C 1
ATOM 3069 O O . VAL A 1 389 ? 34.936 12.749 -45.615 1.00 91.69 389 VAL A O 1
ATOM 3072 N N . GLY A 1 390 ? 36.274 12.884 -43.813 1.00 91.19 390 GLY A N 1
ATOM 3073 C CA . GLY A 1 390 ? 37.491 12.467 -44.494 1.00 91.19 390 GLY A CA 1
ATOM 3074 C C . GLY A 1 390 ? 37.715 10.973 -44.286 1.00 91.19 390 GLY A C 1
ATOM 3075 O O . GLY A 1 390 ? 37.971 10.561 -43.154 1.00 91.19 390 GLY A O 1
ATOM 3076 N N . ILE A 1 391 ? 37.607 10.178 -45.351 1.00 92.81 391 ILE A N 1
ATOM 3077 C CA . ILE A 1 391 ? 37.694 8.711 -45.321 1.00 92.81 391 ILE A CA 1
ATOM 3078 C C . ILE A 1 391 ? 38.819 8.195 -46.227 1.00 92.81 391 ILE A C 1
ATOM 3080 O O . ILE A 1 391 ? 39.091 8.777 -47.272 1.00 92.81 391 ILE A O 1
ATOM 3084 N N . ILE A 1 392 ? 39.440 7.079 -45.858 1.00 92.06 392 ILE A N 1
ATOM 3085 C CA . ILE A 1 392 ? 40.335 6.283 -46.707 1.00 92.06 392 ILE A CA 1
ATOM 3086 C C . ILE A 1 392 ? 39.987 4.792 -46.569 1.00 92.06 392 ILE A C 1
ATOM 3088 O O . ILE A 1 392 ? 39.688 4.311 -45.478 1.00 92.06 392 ILE A O 1
ATOM 3092 N N . GLY A 1 393 ? 39.981 4.054 -47.674 1.00 88.44 393 GLY A N 1
ATOM 3093 C CA . GLY A 1 393 ? 39.796 2.603 -47.701 1.00 88.44 393 GLY A CA 1
ATOM 3094 C C . GLY A 1 393 ? 41.126 1.857 -47.642 1.00 88.44 393 GLY A C 1
ATOM 3095 O O . GLY A 1 393 ? 42.135 2.330 -48.163 1.00 88.44 393 GLY A O 1
ATOM 3096 N N . TYR A 1 394 ? 41.122 0.663 -47.049 1.00 87.06 394 TYR A N 1
ATOM 3097 C CA . TYR A 1 394 ? 42.286 -0.220 -47.008 1.00 87.06 394 TYR A CA 1
ATOM 3098 C C . TYR A 1 394 ? 41.949 -1.635 -47.492 1.00 87.06 394 TYR A C 1
ATOM 3100 O O . TYR A 1 394 ? 40.939 -2.219 -47.094 1.00 87.06 394 TYR A O 1
ATOM 3108 N N . ALA A 1 395 ? 42.810 -2.193 -48.350 1.00 86.38 395 ALA A N 1
ATOM 3109 C CA . ALA A 1 395 ? 42.712 -3.550 -48.894 1.00 86.38 395 ALA A CA 1
ATOM 3110 C C . ALA A 1 395 ? 41.297 -3.917 -49.388 1.00 86.38 395 ALA A C 1
ATOM 3112 O O . ALA A 1 395 ? 40.794 -3.301 -50.322 1.00 86.38 395 ALA A O 1
ATOM 3113 N N . HIS A 1 396 ? 40.638 -4.890 -48.749 1.00 85.44 396 HIS A N 1
ATOM 3114 C CA . HIS A 1 396 ? 39.293 -5.367 -49.098 1.00 85.44 396 HIS A CA 1
ATOM 3115 C C . HIS A 1 396 ? 38.178 -4.320 -48.945 1.00 85.44 396 HIS A C 1
ATOM 3117 O O . HIS A 1 396 ? 37.036 -4.607 -49.281 1.00 85.44 396 HIS A O 1
ATOM 3123 N N . ASN A 1 397 ? 38.490 -3.143 -48.402 1.00 87.31 397 ASN A N 1
ATOM 3124 C CA . ASN A 1 397 ? 37.566 -2.023 -48.245 1.00 87.31 397 ASN A CA 1
ATOM 3125 C C . ASN A 1 397 ? 37.747 -0.949 -49.335 1.00 87.31 397 ASN A C 1
ATOM 3127 O O . ASN A 1 397 ? 36.994 0.022 -49.358 1.00 87.31 397 ASN A O 1
ATOM 3131 N N . VAL A 1 398 ? 38.735 -1.100 -50.227 1.00 89.06 398 VAL A N 1
ATOM 3132 C CA . VAL A 1 398 ? 38.922 -0.236 -51.404 1.00 89.06 398 VAL A CA 1
ATOM 3133 C C . VAL A 1 398 ? 37.949 -0.667 -52.497 1.00 89.06 398 VAL A C 1
ATOM 3135 O O . VAL A 1 398 ? 37.764 -1.860 -52.733 1.00 89.06 398 VAL A O 1
ATOM 3138 N N . GLU A 1 399 ? 37.297 0.307 -53.133 1.00 88.56 399 GLU A N 1
ATOM 3139 C CA . GLU A 1 399 ? 36.306 0.098 -54.200 1.00 88.56 399 GLU A CA 1
ATOM 3140 C C . GLU A 1 399 ? 35.130 -0.816 -53.801 1.00 88.56 399 GLU A C 1
ATOM 3142 O O . GLU A 1 399 ? 34.379 -1.299 -54.646 1.00 88.56 399 GLU A O 1
ATOM 3147 N N . THR A 1 400 ? 34.923 -1.006 -52.496 1.00 87.94 400 THR A N 1
ATOM 3148 C CA . THR A 1 400 ? 33.862 -1.847 -51.935 1.00 87.94 400 THR A CA 1
ATOM 3149 C C . THR A 1 400 ? 32.802 -0.968 -51.265 1.00 87.94 400 THR A C 1
ATOM 3151 O O . THR A 1 400 ? 33.164 -0.067 -50.509 1.00 87.94 400 THR A O 1
ATOM 3154 N N . PRO A 1 401 ? 31.496 -1.178 -51.519 1.00 90.25 401 PRO A N 1
ATOM 3155 C CA . PRO A 1 401 ? 30.442 -0.373 -50.905 1.00 90.25 401 PRO A CA 1
ATOM 3156 C C . PRO A 1 401 ? 30.381 -0.533 -49.379 1.00 90.25 401 PRO A C 1
ATOM 3158 O O . PRO A 1 401 ? 30.288 -1.648 -48.870 1.00 90.25 401 PRO A O 1
ATOM 3161 N N . ILE A 1 402 ? 30.364 0.587 -48.658 1.00 87.81 402 ILE A N 1
ATOM 3162 C CA . ILE A 1 402 ? 30.244 0.664 -47.196 1.00 87.81 402 ILE A CA 1
ATOM 3163 C C . ILE A 1 402 ? 29.077 1.578 -46.852 1.00 87.81 402 ILE A C 1
ATOM 3165 O O . ILE A 1 402 ? 28.936 2.665 -47.410 1.00 87.81 402 ILE A O 1
ATOM 3169 N N . THR A 1 403 ? 28.227 1.142 -45.929 1.00 86.38 403 THR A N 1
ATOM 3170 C CA . THR A 1 403 ? 27.021 1.880 -45.552 1.00 86.38 403 THR A CA 1
ATOM 3171 C C . THR A 1 403 ? 27.253 2.662 -44.273 1.00 86.38 403 THR A C 1
ATOM 3173 O O . THR A 1 403 ? 27.537 2.091 -43.221 1.00 86.38 403 THR A O 1
ATOM 3176 N N . PHE A 1 404 ? 27.104 3.973 -44.379 1.00 89.81 404 PHE A N 1
ATOM 3177 C CA . PHE A 1 404 ? 27.076 4.921 -43.280 1.00 89.81 404 PHE A CA 1
ATOM 3178 C C . PHE A 1 404 ? 25.648 5.012 -42.769 1.00 89.81 404 PHE A C 1
ATOM 3180 O O . PHE A 1 404 ? 24.714 5.046 -43.571 1.00 89.81 404 PHE A O 1
ATOM 3187 N N . TYR A 1 405 ? 25.470 5.099 -41.459 1.00 80.88 405 TYR A N 1
ATOM 3188 C CA . TYR A 1 405 ? 24.168 5.366 -40.868 1.00 80.88 405 TYR A CA 1
ATOM 3189 C C . TYR A 1 405 ? 24.263 6.418 -39.769 1.00 80.88 405 TYR A C 1
ATOM 3191 O O . TYR A 1 405 ? 25.220 6.441 -38.996 1.00 80.88 405 TYR A O 1
ATOM 3199 N N . LEU A 1 406 ? 23.260 7.290 -39.715 1.00 79.88 406 LEU A N 1
ATOM 3200 C CA . LEU A 1 406 ? 23.076 8.294 -38.674 1.00 79.88 406 LEU A CA 1
ATOM 3201 C C . LEU A 1 406 ? 21.593 8.291 -38.299 1.00 79.88 406 LEU A C 1
ATOM 3203 O O . LEU A 1 406 ? 20.731 8.588 -39.128 1.00 79.88 406 LEU A O 1
ATOM 3207 N N . GLY A 1 407 ? 21.288 7.876 -37.069 1.00 75.44 407 GLY A N 1
ATOM 3208 C CA . GLY A 1 407 ? 19.912 7.568 -36.671 1.00 75.44 407 GLY A CA 1
ATOM 3209 C C . GLY A 1 407 ? 19.345 6.408 -37.498 1.00 75.44 407 GLY A C 1
ATOM 3210 O O . GLY A 1 407 ? 20.002 5.382 -37.656 1.00 75.44 407 GLY A O 1
ATOM 3211 N N . GLY A 1 408 ? 18.136 6.577 -38.040 1.00 70.44 408 GLY A N 1
ATOM 3212 C CA . GLY A 1 408 ? 17.508 5.607 -38.952 1.00 70.44 408 GLY A CA 1
ATOM 3213 C C . GLY A 1 408 ? 17.859 5.790 -40.436 1.00 70.44 408 GLY A C 1
ATOM 3214 O O . GLY A 1 408 ? 17.403 5.007 -41.266 1.00 70.44 408 GLY A O 1
ATOM 3215 N N . GLN A 1 409 ? 18.631 6.820 -40.792 1.00 80.75 409 GLN A N 1
ATOM 3216 C CA . GLN A 1 409 ? 18.987 7.128 -42.179 1.00 80.75 409 GLN A CA 1
ATOM 3217 C C . GLN A 1 409 ? 20.313 6.475 -42.563 1.00 80.75 409 GLN A C 1
ATOM 3219 O O . GLN A 1 409 ? 21.232 6.389 -41.746 1.00 80.75 409 GLN A O 1
ATOM 3224 N N . THR A 1 410 ? 20.439 6.060 -43.825 1.00 86.06 410 THR A N 1
ATOM 3225 C CA . THR A 1 410 ? 21.648 5.399 -44.332 1.00 86.06 410 THR A CA 1
ATOM 3226 C C . THR A 1 410 ? 22.107 5.984 -45.664 1.00 86.06 410 THR A C 1
ATOM 3228 O O . THR A 1 410 ? 21.302 6.472 -46.454 1.00 86.06 410 THR A O 1
ATOM 3231 N N . CYS A 1 411 ? 23.412 5.936 -45.919 1.00 87.69 411 CYS A N 1
ATOM 3232 C CA . CYS A 1 411 ? 24.016 6.322 -47.187 1.00 87.69 411 CYS A CA 1
ATOM 3233 C C . CYS A 1 411 ? 25.171 5.374 -47.516 1.00 87.69 411 CYS A C 1
ATOM 3235 O O . CYS A 1 411 ? 26.012 5.096 -46.664 1.00 87.69 411 CYS A O 1
ATOM 3237 N N . THR A 1 412 ? 25.235 4.875 -48.746 1.00 90.44 412 THR A N 1
ATOM 3238 C CA . THR A 1 412 ? 26.328 3.999 -49.181 1.00 90.44 412 THR A CA 1
ATOM 3239 C C . THR A 1 412 ? 27.418 4.810 -49.870 1.00 90.44 412 THR A C 1
ATOM 3241 O O . THR A 1 412 ? 27.143 5.596 -50.775 1.00 90.44 412 THR A O 1
ATOM 3244 N N . VAL A 1 413 ? 28.667 4.584 -49.471 1.00 89.56 413 VAL A N 1
ATOM 3245 C CA . VAL A 1 413 ? 29.860 5.196 -50.063 1.00 89.56 413 VAL A CA 1
ATOM 3246 C C . VAL A 1 413 ? 30.818 4.117 -50.555 1.00 89.56 413 VAL A C 1
ATOM 3248 O O . VAL A 1 413 ? 30.798 2.990 -50.069 1.00 89.56 413 VAL A O 1
ATOM 3251 N N . VAL A 1 414 ? 31.675 4.462 -51.513 1.00 92.00 414 VAL A N 1
ATOM 3252 C CA . VAL A 1 414 ? 32.702 3.560 -52.051 1.00 92.00 414 VAL A CA 1
ATOM 3253 C C . VAL A 1 414 ? 34.076 4.182 -51.773 1.00 92.00 414 VAL A C 1
ATOM 3255 O O . VAL A 1 414 ? 34.463 5.107 -52.493 1.00 92.00 414 VAL A O 1
ATOM 3258 N N . PRO A 1 415 ? 34.794 3.738 -50.723 1.00 90.31 415 PRO A N 1
ATOM 3259 C CA . PRO A 1 415 ? 36.086 4.306 -50.347 1.00 90.31 415 PRO A CA 1
ATOM 3260 C C . PRO A 1 415 ? 37.177 3.994 -51.376 1.00 90.31 415 PRO A C 1
ATOM 3262 O O . PRO A 1 415 ? 37.181 2.929 -51.998 1.00 90.31 415 PRO A O 1
ATOM 3265 N N . ARG A 1 416 ? 38.153 4.894 -51.512 1.00 91.62 416 ARG A N 1
ATOM 3266 C CA . ARG A 1 416 ? 39.360 4.692 -52.332 1.00 91.62 416 ARG A CA 1
ATOM 3267 C C . ARG A 1 416 ? 40.617 4.542 -51.479 1.00 91.62 416 ARG A C 1
ATOM 3269 O O . ARG A 1 416 ? 40.585 4.781 -50.278 1.00 91.62 416 ARG A O 1
ATOM 3276 N N . ALA A 1 417 ? 41.719 4.145 -52.112 1.00 87.94 417 ALA A N 1
ATOM 3277 C CA . ALA A 1 417 ? 43.027 4.005 -51.466 1.00 87.94 417 ALA A CA 1
ATOM 3278 C C . ALA A 1 417 ? 43.710 5.354 -51.131 1.00 87.94 417 ALA A C 1
ATOM 3280 O O . ALA A 1 417 ? 44.802 5.365 -50.568 1.00 87.94 417 ALA A O 1
ATOM 3281 N N . ASP A 1 418 ? 43.087 6.484 -51.471 1.00 89.56 418 ASP A N 1
ATOM 3282 C CA . ASP A 1 418 ? 43.478 7.847 -51.117 1.00 89.56 418 ASP A CA 1
ATOM 3283 C C . ASP A 1 418 ? 42.423 8.522 -50.219 1.00 89.56 418 ASP A C 1
ATOM 3285 O O . ASP A 1 418 ? 41.264 8.111 -50.180 1.00 89.56 418 ASP A O 1
ATOM 3289 N N . VAL A 1 419 ? 42.822 9.558 -49.467 1.00 88.06 419 VAL A N 1
ATOM 3290 C CA . VAL A 1 419 ? 41.903 10.277 -48.567 1.00 88.06 419 VAL A CA 1
ATOM 3291 C C . VAL A 1 419 ? 40.872 11.059 -49.381 1.00 88.06 419 VAL A C 1
ATOM 3293 O O . VAL A 1 419 ? 41.212 11.996 -50.103 1.00 88.06 419 VAL A O 1
ATOM 3296 N N . GLN A 1 420 ? 39.599 10.728 -49.193 1.00 90.50 420 GLN A N 1
ATOM 3297 C CA . GLN A 1 420 ? 38.460 11.383 -49.823 1.00 90.50 420 GLN A CA 1
ATOM 3298 C C . GLN A 1 420 ? 37.709 12.248 -48.815 1.00 90.50 420 GLN A C 1
ATOM 3300 O O . GLN A 1 420 ? 37.335 11.780 -47.742 1.00 90.50 420 GLN A O 1
ATOM 3305 N N . ALA A 1 421 ? 37.423 13.495 -49.185 1.00 89.88 421 ALA A N 1
ATOM 3306 C CA . ALA A 1 421 ? 36.474 14.332 -48.459 1.00 89.88 421 ALA A CA 1
ATOM 3307 C C . ALA A 1 421 ? 35.067 14.100 -49.025 1.00 89.88 421 ALA A C 1
ATOM 3309 O O . ALA A 1 421 ? 34.745 14.560 -50.122 1.00 89.88 421 ALA A O 1
ATOM 3310 N N . LEU A 1 422 ? 34.234 13.371 -48.288 1.00 90.81 422 LEU A N 1
ATOM 3311 C CA . LEU A 1 422 ? 32.851 13.098 -48.664 1.00 90.81 422 LEU A CA 1
ATOM 3312 C C . LEU A 1 422 ? 31.906 14.100 -48.002 1.00 90.81 422 LEU A C 1
ATOM 3314 O O . LEU A 1 422 ? 32.131 14.518 -46.867 1.00 90.81 422 LEU A O 1
ATOM 3318 N N . LYS A 1 423 ? 30.832 14.452 -48.713 1.00 92.75 423 LYS A N 1
ATOM 3319 C CA . LYS A 1 423 ? 29.707 15.246 -48.211 1.00 92.75 423 LYS A CA 1
ATOM 3320 C C . LYS A 1 423 ? 28.433 14.412 -48.351 1.00 92.75 423 LYS A C 1
ATOM 3322 O O . LYS A 1 423 ? 28.070 14.067 -49.472 1.00 92.75 423 LYS A O 1
ATOM 3327 N N . LEU A 1 424 ? 27.787 14.104 -47.233 1.00 90.94 424 LEU A N 1
ATOM 3328 C CA . LEU A 1 424 ? 26.588 13.273 -47.143 1.00 90.94 424 LEU A CA 1
ATOM 3329 C C . LEU A 1 424 ? 25.490 14.067 -46.430 1.00 90.94 424 LEU A C 1
ATOM 3331 O O . LEU A 1 424 ? 25.739 14.629 -45.365 1.00 90.94 424 LEU A O 1
ATOM 3335 N N . ASP A 1 425 ? 24.295 14.116 -47.006 1.00 90.69 425 ASP A N 1
ATOM 3336 C CA . ASP A 1 425 ? 23.155 14.829 -46.428 1.00 90.69 425 ASP A CA 1
ATOM 3337 C C . ASP A 1 425 ? 22.169 13.820 -45.815 1.00 90.69 425 ASP A C 1
ATOM 3339 O O . ASP A 1 425 ? 21.845 12.807 -46.436 1.00 90.69 425 ASP A O 1
ATOM 3343 N N . PHE A 1 426 ? 21.699 14.095 -44.598 1.00 86.75 426 PHE A N 1
ATOM 3344 C CA . PHE A 1 426 ? 20.739 13.268 -43.864 1.00 86.75 426 PHE A CA 1
ATOM 3345 C C . PHE A 1 426 ? 19.524 14.104 -43.454 1.00 86.75 426 PHE A C 1
ATOM 3347 O O . PHE A 1 426 ? 19.662 15.284 -43.126 1.00 86.75 426 PHE A O 1
ATOM 3354 N N . ASP A 1 427 ? 18.344 13.481 -43.445 1.00 86.25 427 ASP A N 1
ATOM 3355 C CA . ASP A 1 427 ? 17.107 14.061 -42.910 1.00 86.25 427 ASP A CA 1
ATOM 3356 C C . ASP A 1 427 ? 16.640 13.230 -41.708 1.00 86.25 427 ASP A C 1
ATOM 3358 O O . ASP A 1 427 ? 16.172 12.097 -41.858 1.00 86.25 427 ASP A O 1
ATOM 3362 N N . LEU A 1 428 ? 16.879 13.751 -40.505 1.00 79.44 428 LEU A N 1
ATOM 3363 C CA . LEU A 1 428 ? 16.745 13.024 -39.246 1.00 79.44 428 LEU A CA 1
ATOM 3364 C C . LEU A 1 428 ? 15.421 13.392 -38.556 1.00 79.44 428 LEU A C 1
ATOM 3366 O O . LEU A 1 428 ? 15.351 14.458 -37.934 1.00 79.44 428 LEU A O 1
ATOM 3370 N N . PRO A 1 429 ? 14.377 12.537 -38.638 1.00 65.62 429 PRO A N 1
ATOM 3371 C CA . PRO A 1 429 ? 13.086 12.819 -38.006 1.00 65.62 429 PRO A CA 1
ATOM 3372 C C . PRO A 1 429 ? 13.178 12.817 -36.471 1.00 65.62 429 PRO A C 1
ATOM 3374 O O . PRO A 1 429 ? 12.526 13.622 -35.813 1.00 65.62 429 PRO A O 1
ATOM 3377 N N . GLU A 1 430 ? 14.043 11.970 -35.913 1.00 58.88 430 GLU A N 1
ATOM 3378 C CA . GLU A 1 430 ? 14.355 11.895 -34.483 1.00 58.88 430 GLU A CA 1
ATOM 3379 C C . GLU A 1 430 ? 15.818 12.316 -34.243 1.00 58.88 430 GLU A C 1
ATOM 3381 O O . GLU A 1 430 ? 16.654 12.117 -35.136 1.00 58.88 430 GLU A O 1
ATOM 3386 N N . PRO A 1 431 ? 16.162 12.868 -33.063 1.00 63.12 431 PRO A N 1
ATOM 3387 C CA . PRO A 1 431 ? 17.544 13.181 -32.711 1.00 63.12 431 PRO A CA 1
ATOM 3388 C C . PRO A 1 431 ? 18.457 11.953 -32.820 1.00 63.12 431 PRO A C 1
ATOM 3390 O O . PRO A 1 431 ? 18.138 10.873 -32.324 1.00 63.12 431 PRO A O 1
ATOM 3393 N N . ALA A 1 432 ? 19.625 12.118 -33.442 1.00 66.19 432 ALA A N 1
ATOM 3394 C CA . ALA A 1 432 ? 20.617 11.058 -33.584 1.00 66.19 432 ALA A CA 1
ATOM 3395 C C . ALA A 1 432 ? 22.002 11.526 -33.135 1.00 66.19 432 ALA A C 1
ATOM 3397 O O . ALA A 1 432 ? 22.465 12.598 -33.518 1.00 66.19 432 ALA A O 1
ATOM 3398 N N . GLN A 1 433 ? 22.691 10.696 -32.350 1.00 77.06 433 GLN A N 1
ATOM 3399 C CA . GLN A 1 433 ? 24.034 10.998 -31.839 1.00 77.06 433 GLN A CA 1
ATOM 3400 C C . GLN A 1 433 ? 25.098 9.986 -32.298 1.00 77.06 433 GLN A C 1
ATOM 3402 O O . GLN A 1 433 ? 26.282 10.207 -32.076 1.00 77.06 433 GLN A O 1
ATOM 3407 N N . VAL A 1 434 ? 24.719 8.888 -32.956 1.00 74.12 434 VAL A N 1
ATOM 3408 C CA . VAL A 1 434 ? 25.655 7.833 -33.379 1.00 74.12 434 VAL A CA 1
ATOM 3409 C C . VAL A 1 434 ? 25.788 7.818 -34.897 1.00 74.12 434 VAL A C 1
ATOM 3411 O O . VAL A 1 434 ? 24.805 7.592 -35.600 1.00 74.12 434 VAL A O 1
ATOM 3414 N N . LEU A 1 435 ? 27.014 8.024 -35.383 1.00 82.31 435 LEU A N 1
ATOM 3415 C CA . LEU A 1 435 ? 27.427 7.777 -36.761 1.00 82.31 435 LEU A CA 1
ATOM 3416 C C . LEU A 1 435 ? 28.101 6.406 -36.825 1.00 82.31 435 LEU A C 1
ATOM 3418 O O . LEU A 1 435 ? 29.202 6.235 -36.302 1.00 82.31 435 LEU A O 1
ATOM 3422 N N . GLY A 1 436 ? 27.470 5.431 -37.465 1.00 79.56 436 GLY A N 1
ATOM 3423 C CA . GLY A 1 436 ? 28.044 4.097 -37.601 1.00 79.56 436 GLY A CA 1
ATOM 3424 C C . GLY A 1 436 ? 28.269 3.664 -39.038 1.00 79.56 436 GLY A C 1
ATOM 3425 O O . GLY A 1 436 ? 27.822 4.302 -39.994 1.00 79.56 436 GLY A O 1
ATOM 3426 N N . PHE A 1 437 ? 29.002 2.561 -39.171 1.00 85.62 437 PHE A N 1
ATOM 3427 C CA . PHE A 1 437 ? 29.456 2.031 -40.447 1.00 85.62 437 PHE A CA 1
ATOM 3428 C C . PHE A 1 437 ? 29.177 0.528 -40.493 1.00 85.62 437 PHE A C 1
ATOM 3430 O O . PHE A 1 437 ? 29.418 -0.191 -39.527 1.00 85.62 437 PHE A O 1
ATOM 3437 N N . THR A 1 438 ? 28.675 0.039 -41.621 1.00 79.00 438 THR A N 1
ATOM 3438 C CA . THR A 1 438 ? 28.427 -1.389 -41.865 1.00 79.00 438 THR A CA 1
ATOM 3439 C C . THR A 1 438 ? 28.923 -1.786 -43.250 1.00 79.00 438 THR A C 1
ATOM 3441 O O . THR A 1 438 ? 29.067 -0.945 -44.138 1.00 79.00 438 THR A O 1
ATOM 3444 N N . GLY A 1 439 ? 29.212 -3.074 -43.440 1.00 75.94 439 GLY A N 1
ATOM 3445 C CA . GLY A 1 439 ? 29.846 -3.566 -44.668 1.00 75.94 439 GLY A CA 1
ATOM 3446 C C . GLY A 1 439 ? 31.366 -3.380 -44.694 1.00 75.94 439 GLY A C 1
ATOM 3447 O O . GLY A 1 439 ? 31.984 -3.601 -45.729 1.00 75.94 439 GLY A O 1
ATOM 3448 N N . VAL A 1 440 ? 31.977 -3.010 -43.561 1.00 85.44 440 VAL A N 1
ATOM 3449 C CA . VAL A 1 440 ? 33.436 -2.955 -43.419 1.00 85.44 440 VAL A CA 1
ATOM 3450 C C . VAL A 1 440 ? 33.973 -4.385 -43.302 1.00 85.44 440 VAL A C 1
ATOM 3452 O O . VAL A 1 440 ? 33.526 -5.174 -42.472 1.00 85.44 440 VAL A O 1
ATOM 3455 N N . SER A 1 441 ? 34.947 -4.741 -44.128 1.00 80.00 441 SER A N 1
ATOM 3456 C CA . SER A 1 441 ? 35.690 -5.990 -44.015 1.00 80.00 441 SER A CA 1
ATOM 3457 C C . SER A 1 441 ? 36.753 -5.872 -42.926 1.00 80.00 441 SER A C 1
ATOM 3459 O O . SER A 1 441 ? 37.670 -5.058 -43.022 1.00 80.00 441 SER A O 1
ATOM 3461 N N . SER A 1 442 ? 36.661 -6.741 -41.920 1.00 72.44 442 SER A N 1
ATOM 3462 C CA . SER A 1 442 ? 37.674 -6.937 -40.877 1.00 72.44 442 SER A CA 1
ATOM 3463 C C . SER A 1 442 ? 38.622 -8.102 -41.202 1.00 72.44 442 SER A C 1
ATOM 3465 O O . SER A 1 442 ? 39.137 -8.770 -40.306 1.00 72.44 442 SER A O 1
ATOM 3467 N N . ARG A 1 443 ? 38.812 -8.416 -42.490 1.00 77.06 443 ARG A N 1
ATOM 3468 C CA . ARG A 1 443 ? 39.758 -9.455 -42.918 1.00 77.06 443 ARG A CA 1
ATOM 3469 C C . ARG A 1 443 ? 41.168 -8.867 -43.023 1.00 77.06 443 ARG A C 1
ATOM 3471 O O . ARG A 1 443 ? 41.312 -7.815 -43.647 1.00 77.06 443 ARG A O 1
ATOM 3478 N N . PRO A 1 444 ? 42.200 -9.538 -42.481 1.00 67.88 444 PRO A N 1
ATOM 3479 C CA . PRO A 1 444 ? 43.582 -9.125 -42.686 1.00 67.88 444 PRO A CA 1
ATOM 3480 C C . PRO A 1 444 ? 43.917 -9.099 -44.178 1.00 67.88 444 PRO A C 1
ATOM 3482 O O . PRO A 1 444 ? 43.559 -10.024 -44.910 1.00 67.88 444 PRO A O 1
ATOM 3485 N N . ALA A 1 445 ? 44.614 -8.057 -44.623 1.00 68.31 445 ALA A N 1
ATOM 3486 C CA . ALA A 1 445 ? 45.123 -7.995 -45.984 1.00 68.31 445 ALA A CA 1
ATOM 3487 C C . ALA A 1 445 ? 46.249 -9.025 -46.162 1.00 68.31 445 ALA A C 1
ATOM 3489 O O . ALA A 1 445 ? 47.178 -9.079 -45.352 1.00 68.31 445 ALA A O 1
ATOM 3490 N N . ALA A 1 446 ? 46.172 -9.839 -47.217 1.00 60.75 446 ALA A N 1
ATOM 3491 C CA . ALA A 1 446 ? 47.271 -10.729 -47.576 1.00 60.75 446 ALA A CA 1
ATOM 3492 C C . ALA A 1 446 ? 48.524 -9.887 -47.886 1.00 60.75 446 ALA A C 1
ATOM 3494 O O . ALA A 1 446 ? 48.431 -8.907 -48.619 1.00 60.75 446 ALA A O 1
ATOM 3495 N N . GLU A 1 447 ? 49.669 -10.265 -47.309 1.00 64.38 447 GLU A N 1
ATOM 3496 C CA . GLU A 1 447 ? 50.982 -9.619 -47.517 1.00 64.38 447 GLU A CA 1
ATOM 3497 C C . GLU A 1 447 ? 51.162 -8.205 -46.907 1.00 64.38 447 GLU A C 1
ATOM 3499 O O . GLU A 1 447 ? 52.080 -7.477 -47.285 1.00 64.38 447 GLU A O 1
ATOM 3504 N N . SER A 1 448 ? 50.350 -7.811 -45.916 1.00 69.00 448 SER A N 1
ATOM 3505 C CA . SER A 1 448 ? 50.562 -6.557 -45.169 1.00 69.00 448 SER A CA 1
ATOM 3506 C C . SER A 1 448 ? 51.691 -6.653 -44.131 1.00 69.00 448 SER A C 1
ATOM 3508 O O . SER A 1 448 ? 51.765 -7.614 -43.366 1.00 69.00 448 SER A O 1
ATOM 3510 N N . ALA A 1 449 ? 52.526 -5.608 -44.048 1.00 64.50 449 ALA A N 1
ATOM 3511 C CA . ALA A 1 449 ? 53.510 -5.422 -42.975 1.00 64.50 449 ALA A CA 1
ATOM 3512 C C . ALA A 1 449 ? 52.887 -4.937 -41.646 1.00 64.50 449 ALA A C 1
ATOM 3514 O O . ALA A 1 449 ? 53.537 -5.014 -40.604 1.00 64.50 449 ALA A O 1
ATOM 3515 N N . ASP A 1 450 ? 51.645 -4.438 -41.669 1.00 70.19 450 ASP A N 1
ATOM 3516 C CA . ASP A 1 450 ? 50.893 -4.043 -40.474 1.00 70.19 450 ASP A CA 1
ATOM 3517 C C . ASP A 1 450 ? 50.068 -5.241 -39.964 1.00 70.19 450 ASP A C 1
ATOM 3519 O O . ASP A 1 450 ? 49.197 -5.723 -40.696 1.00 70.19 450 ASP A O 1
ATOM 3523 N N . PRO A 1 451 ? 50.322 -5.742 -38.737 1.00 69.94 451 PRO A N 1
ATOM 3524 C CA . PRO A 1 451 ? 49.647 -6.921 -38.194 1.00 69.94 451 PRO A CA 1
ATOM 3525 C C . PRO A 1 451 ? 48.205 -6.648 -37.735 1.00 69.94 451 PRO A C 1
ATOM 3527 O O . PRO A 1 451 ? 47.509 -7.576 -37.314 1.00 69.94 451 PRO A O 1
ATOM 3530 N N . ARG A 1 452 ? 47.749 -5.389 -37.747 1.00 76.12 452 ARG A N 1
ATOM 3531 C CA . ARG A 1 452 ? 46.404 -5.012 -37.304 1.00 76.12 452 ARG A CA 1
ATOM 3532 C C . ARG A 1 452 ? 45.358 -5.341 -38.363 1.00 76.12 452 ARG A C 1
ATOM 3534 O O . ARG A 1 452 ? 45.605 -5.339 -39.565 1.00 76.12 452 ARG A O 1
ATOM 3541 N N . THR A 1 453 ? 44.131 -5.553 -37.900 1.00 75.50 453 THR A N 1
ATOM 3542 C CA . THR A 1 453 ? 42.964 -5.560 -38.785 1.00 75.50 453 THR A CA 1
ATOM 3543 C C . THR A 1 453 ? 42.568 -4.117 -39.077 1.00 75.50 453 THR A C 1
ATOM 3545 O O . THR A 1 453 ? 42.138 -3.417 -38.161 1.00 75.50 453 THR A O 1
ATOM 3548 N N . LEU A 1 454 ? 42.747 -3.673 -40.322 1.00 81.88 454 LEU A N 1
ATOM 3549 C CA . LEU A 1 454 ? 42.456 -2.308 -40.761 1.00 81.88 454 LEU A CA 1
ATOM 3550 C C . LEU A 1 454 ? 41.259 -2.320 -41.717 1.00 81.88 454 LEU A C 1
ATOM 3552 O O . LEU A 1 454 ? 41.332 -2.897 -42.803 1.00 81.88 454 LEU A O 1
ATOM 3556 N N . GLY A 1 455 ? 40.151 -1.711 -41.297 1.00 84.12 455 GLY A N 1
ATOM 3557 C CA . GLY A 1 455 ? 38.958 -1.571 -42.130 1.00 84.12 455 GLY A CA 1
ATOM 3558 C C . GLY A 1 455 ? 38.959 -0.268 -42.934 1.00 84.12 455 GLY A C 1
ATOM 3559 O O . GLY A 1 455 ? 39.628 -0.145 -43.960 1.00 84.12 455 GLY A O 1
ATOM 3560 N N . ILE A 1 456 ? 38.197 0.712 -42.454 1.00 88.56 456 ILE A N 1
ATOM 3561 C CA . ILE A 1 456 ? 38.153 2.082 -42.977 1.00 88.56 456 ILE A CA 1
ATOM 3562 C C . ILE A 1 456 ? 38.945 3.033 -42.088 1.00 88.56 456 ILE A C 1
ATOM 3564 O O . ILE A 1 456 ? 38.968 2.895 -40.864 1.00 88.56 456 ILE A O 1
ATOM 3568 N N . GLY A 1 457 ? 39.584 4.013 -42.710 1.00 89.19 457 GLY A N 1
ATOM 3569 C CA . GLY A 1 457 ? 40.304 5.082 -42.043 1.00 89.19 457 GLY A CA 1
ATOM 3570 C C . GLY A 1 457 ? 39.488 6.367 -42.014 1.00 89.19 457 GLY A C 1
ATOM 3571 O O . GLY A 1 457 ? 38.891 6.730 -43.026 1.00 89.19 457 GLY A O 1
ATOM 3572 N N . LEU A 1 458 ? 39.478 7.068 -40.882 1.00 90.81 458 LEU A N 1
ATOM 3573 C CA . LEU A 1 458 ? 38.811 8.361 -40.710 1.00 90.81 458 LEU A CA 1
ATOM 3574 C C . LEU A 1 458 ? 39.819 9.416 -40.258 1.00 90.81 458 LEU A C 1
ATOM 3576 O O . LEU A 1 458 ? 40.526 9.210 -39.272 1.00 90.81 458 LEU A O 1
ATOM 3580 N N . CYS A 1 459 ? 39.861 10.565 -40.934 1.00 88.69 459 CYS A N 1
ATOM 3581 C CA . CYS A 1 459 ? 40.743 11.669 -40.540 1.00 88.69 459 CYS A CA 1
ATOM 3582 C C . CYS A 1 459 ? 40.009 12.846 -39.890 1.00 88.69 459 CYS A C 1
ATOM 3584 O O . CYS A 1 459 ? 40.576 13.507 -39.025 1.00 88.69 459 CYS A O 1
ATOM 3586 N N . CYS A 1 460 ? 38.764 13.111 -40.284 1.00 86.88 460 CYS A N 1
ATOM 3587 C CA . CYS A 1 460 ? 37.938 14.156 -39.683 1.00 86.88 460 CYS A CA 1
ATOM 3588 C C . CYS A 1 460 ? 36.449 13.883 -39.911 1.00 86.88 460 CYS A C 1
ATOM 3590 O O . CYS A 1 460 ? 36.065 13.259 -40.905 1.00 86.88 460 CYS A O 1
ATOM 3592 N N . VAL A 1 461 ? 35.616 14.371 -38.994 1.00 88.38 461 VAL A N 1
ATOM 3593 C CA . VAL A 1 461 ? 34.152 14.341 -39.085 1.00 88.38 461 VAL A CA 1
ATOM 3594 C C . VAL A 1 461 ? 33.613 15.718 -38.721 1.00 88.38 461 VAL A C 1
ATOM 3596 O O . VAL A 1 461 ? 33.971 16.293 -37.699 1.00 88.38 461 VAL A O 1
ATOM 3599 N N . ALA A 1 462 ? 32.743 16.263 -39.557 1.00 88.25 462 ALA A N 1
ATOM 3600 C CA . ALA A 1 462 ? 32.183 17.592 -39.401 1.00 88.25 462 ALA A CA 1
ATOM 3601 C C . ALA A 1 462 ? 30.691 17.561 -39.732 1.00 88.25 462 ALA A C 1
ATOM 3603 O O . ALA A 1 462 ? 30.321 17.068 -40.791 1.00 88.25 462 ALA A O 1
ATOM 3604 N N . ILE A 1 463 ? 29.833 18.085 -38.857 1.00 88.38 463 ILE A N 1
ATOM 3605 C CA . ILE A 1 463 ? 28.384 18.136 -39.098 1.00 88.38 463 ILE A CA 1
ATOM 3606 C C . ILE A 1 463 ? 27.894 19.576 -39.006 1.00 88.38 463 ILE A C 1
ATOM 3608 O O . ILE A 1 463 ? 28.189 20.275 -38.033 1.00 88.38 463 ILE A O 1
ATOM 3612 N N . ASP A 1 464 ? 27.153 19.998 -40.030 1.00 85.62 464 ASP A N 1
ATOM 3613 C CA . ASP A 1 464 ? 26.417 21.260 -40.063 1.00 85.62 464 ASP A CA 1
ATOM 3614 C C . ASP A 1 464 ? 24.909 20.976 -40.043 1.00 85.62 464 ASP A C 1
ATOM 3616 O O . ASP A 1 464 ? 24.418 20.209 -40.872 1.00 85.62 464 ASP A O 1
ATOM 3620 N N . GLU A 1 465 ? 24.172 21.606 -39.130 1.00 75.69 465 GLU A N 1
ATOM 3621 C CA . GLU A 1 465 ? 22.704 21.579 -39.109 1.00 75.69 465 GLU A CA 1
ATOM 3622 C C . GLU A 1 465 ? 22.151 22.674 -40.032 1.00 75.69 465 GLU A C 1
ATOM 3624 O O . GLU A 1 465 ? 22.491 23.852 -39.903 1.00 75.69 465 GLU A O 1
ATOM 3629 N N . LEU A 1 466 ? 21.318 22.281 -40.995 1.00 65.31 466 LEU A N 1
ATOM 3630 C CA . LEU A 1 466 ? 20.703 23.148 -41.996 1.00 65.31 466 LEU A CA 1
ATOM 3631 C C . LEU A 1 466 ? 19.242 23.420 -41.611 1.00 65.31 466 LEU A C 1
ATOM 3633 O O . LEU A 1 466 ? 18.316 22.815 -42.147 1.00 65.31 466 LEU A O 1
ATOM 3637 N N . GLY A 1 467 ? 19.034 24.349 -40.681 1.00 57.16 467 GLY A N 1
ATOM 3638 C CA . GLY A 1 467 ? 17.708 24.831 -40.291 1.00 57.16 467 GLY A CA 1
ATOM 3639 C C . GLY A 1 467 ? 17.742 25.622 -38.980 1.00 57.16 467 GLY A C 1
ATOM 3640 O O . GLY A 1 467 ? 18.705 25.490 -38.223 1.00 57.16 467 GLY A O 1
ATOM 3641 N N . PRO A 1 468 ? 16.729 26.464 -38.696 1.00 47.69 468 PRO A N 1
ATOM 3642 C CA . PRO A 1 468 ? 16.546 26.975 -37.343 1.00 47.69 468 PRO A CA 1
ATOM 3643 C C . PRO A 1 468 ? 16.356 25.789 -36.378 1.00 47.69 468 PRO A C 1
ATOM 3645 O O . PRO A 1 468 ? 15.845 24.749 -36.805 1.00 47.69 468 PRO A O 1
ATOM 3648 N N . PRO A 1 469 ? 16.763 25.915 -35.101 1.00 49.50 469 PRO A N 1
ATOM 3649 C CA . PRO A 1 469 ? 16.449 24.926 -34.075 1.00 49.50 469 PRO A CA 1
ATOM 3650 C C . PRO A 1 469 ? 14.974 24.537 -34.177 1.00 49.50 469 PRO A C 1
ATOM 3652 O O . PRO A 1 469 ? 14.121 25.422 -34.201 1.00 49.50 469 PRO A O 1
ATOM 3655 N N . VAL A 1 470 ? 14.665 23.241 -34.237 1.00 44.81 470 VAL A N 1
ATOM 3656 C CA . VAL A 1 470 ? 13.303 22.800 -33.929 1.00 44.81 470 VAL A CA 1
ATOM 3657 C C . VAL A 1 470 ? 13.090 23.182 -32.467 1.00 44.81 470 VAL A C 1
ATOM 3659 O O . VAL A 1 470 ? 13.749 22.625 -31.586 1.00 44.81 470 VAL A O 1
ATOM 3662 N N . GLU A 1 471 ? 12.288 24.219 -32.217 1.00 41.66 471 GLU A N 1
ATOM 3663 C CA . GLU A 1 471 ? 11.874 24.547 -30.856 1.00 41.66 471 GLU A CA 1
ATOM 3664 C C . GLU A 1 471 ? 11.111 23.333 -30.311 1.00 41.66 471 GLU A C 1
ATOM 3666 O O . GLU A 1 471 ? 10.254 22.797 -31.021 1.00 41.66 471 GLU A O 1
ATOM 3671 N N . PRO A 1 472 ? 11.438 22.844 -29.101 1.00 43.56 472 PRO A N 1
ATOM 3672 C CA . PRO A 1 472 ? 10.647 21.793 -28.486 1.00 43.56 472 PRO A CA 1
ATOM 3673 C C . PRO A 1 472 ? 9.188 22.261 -28.416 1.00 43.56 472 PRO A C 1
ATOM 3675 O O . PRO A 1 472 ? 8.930 23.373 -27.954 1.00 43.56 472 PRO A O 1
ATOM 3678 N N . GLU A 1 473 ? 8.243 21.432 -28.870 1.00 42.00 473 GLU A N 1
ATOM 3679 C CA . GLU A 1 473 ? 6.830 21.624 -28.535 1.00 42.00 473 GLU A CA 1
ATOM 3680 C C . GLU A 1 473 ? 6.714 21.649 -27.009 1.00 42.00 473 GLU A C 1
ATOM 3682 O O . GLU A 1 473 ? 6.929 20.616 -26.385 1.00 42.00 473 GLU A O 1
ATOM 3687 N N . ASP A 1 474 ? 6.439 22.841 -26.467 1.00 39.06 474 ASP A N 1
ATOM 3688 C CA . ASP A 1 474 ? 6.286 23.231 -25.060 1.00 39.06 474 ASP A CA 1
ATOM 3689 C C . ASP A 1 474 ? 7.267 22.590 -24.044 1.00 39.06 474 ASP A C 1
ATOM 3691 O O . ASP A 1 474 ? 7.311 21.369 -23.877 1.00 39.06 474 ASP A O 1
ATOM 3695 N N . PRO A 1 475 ? 7.999 23.383 -23.229 1.00 39.34 475 PRO A N 1
ATOM 3696 C CA . PRO A 1 475 ? 8.702 22.809 -22.089 1.00 39.34 475 PRO A CA 1
ATOM 3697 C C . PRO A 1 475 ? 7.670 22.068 -21.224 1.00 39.34 475 PRO A C 1
ATOM 3699 O O . PRO A 1 475 ? 6.627 22.645 -20.888 1.00 39.34 475 PRO A O 1
ATOM 3702 N N . PRO A 1 476 ? 7.903 20.793 -20.875 1.00 40.69 476 PRO A N 1
ATOM 3703 C CA . PRO A 1 476 ? 6.970 20.057 -20.045 1.00 40.69 476 PRO A CA 1
ATOM 3704 C C . PRO A 1 476 ? 6.787 20.833 -18.755 1.00 40.69 476 PRO A C 1
ATOM 3706 O O . PRO A 1 476 ? 7.735 21.123 -18.020 1.00 40.69 476 PRO A O 1
ATOM 3709 N N . ARG A 1 477 ? 5.534 21.213 -18.524 1.00 38.50 477 ARG A N 1
ATOM 3710 C CA . ARG A 1 477 ? 5.142 21.885 -17.298 1.00 38.50 477 ARG A CA 1
ATOM 3711 C C . ARG A 1 477 ? 5.540 20.979 -16.136 1.00 38.50 477 ARG A C 1
ATOM 3713 O O . ARG A 1 477 ? 5.404 19.758 -16.270 1.00 38.50 477 ARG A O 1
ATOM 3720 N N . PRO A 1 478 ? 6.024 21.538 -15.014 1.00 39.47 478 PRO A N 1
ATOM 3721 C CA . PRO A 1 478 ? 6.197 20.755 -13.804 1.00 39.47 478 PRO A CA 1
ATOM 3722 C C . PRO A 1 478 ? 4.951 19.906 -13.597 1.00 39.47 478 PRO A C 1
ATOM 3724 O O . PRO A 1 478 ? 3.840 20.436 -13.609 1.00 39.47 478 PRO A O 1
ATOM 3727 N N . VAL A 1 479 ? 5.126 18.599 -13.387 1.00 44.12 479 VAL A N 1
ATOM 3728 C CA . VAL A 1 479 ? 4.055 17.749 -12.853 1.00 44.12 479 VAL A CA 1
ATOM 3729 C C . VAL A 1 479 ? 3.926 18.078 -11.363 1.00 44.12 479 VAL A C 1
ATOM 3731 O O . VAL A 1 479 ? 4.039 17.230 -10.486 1.00 44.12 479 VAL A O 1
ATOM 3734 N N . SER A 1 480 ? 3.740 19.360 -11.052 1.00 40.19 480 SER A N 1
ATOM 3735 C CA . SER A 1 480 ? 3.160 19.778 -9.797 1.00 40.19 480 SER A CA 1
ATOM 3736 C C . SER A 1 480 ? 1.691 19.404 -9.890 1.00 40.19 480 SER A C 1
ATOM 3738 O O . SER A 1 480 ? 0.954 20.072 -10.602 1.00 40.19 480 SER A O 1
ATOM 3740 N N . ALA A 1 481 ? 1.316 18.342 -9.181 1.00 47.88 481 ALA A N 1
ATOM 3741 C CA . ALA A 1 481 ? -0.030 18.094 -8.681 1.00 47.88 481 ALA A CA 1
ATOM 3742 C C . ALA A 1 481 ? -1.171 18.030 -9.734 1.00 47.88 481 ALA A C 1
ATOM 3744 O O . ALA A 1 481 ? -1.453 18.969 -10.465 1.00 47.88 481 ALA A O 1
ATOM 3745 N N . HIS A 1 482 ? -1.917 16.925 -9.723 1.00 53.47 482 HIS A N 1
ATOM 3746 C CA . HIS A 1 482 ? -3.221 16.792 -10.387 1.00 53.47 482 HIS A CA 1
ATOM 3747 C C . HIS A 1 482 ? -3.239 16.607 -11.921 1.00 53.47 482 HIS A C 1
ATOM 3749 O O . HIS A 1 482 ? -3.840 17.387 -12.664 1.00 53.47 482 HIS A O 1
ATOM 3755 N N . VAL A 1 483 ? -2.606 15.542 -12.433 1.00 61.66 483 VAL A N 1
ATOM 3756 C CA . VAL A 1 483 ? -2.882 15.097 -13.811 1.00 61.66 483 VAL A CA 1
ATOM 3757 C C . VAL A 1 483 ? -4.131 14.223 -13.784 1.00 61.66 483 VAL A C 1
ATOM 3759 O O . VAL A 1 483 ? -4.065 13.066 -13.367 1.00 61.66 483 VAL A O 1
ATOM 3762 N N . ARG A 1 484 ? -5.258 14.760 -14.263 1.00 71.88 484 ARG A N 1
ATOM 3763 C CA . ARG A 1 484 ? -6.462 13.958 -14.503 1.00 71.88 484 ARG A CA 1
ATOM 3764 C C . ARG A 1 484 ? -6.254 13.043 -15.704 1.00 71.88 484 ARG A C 1
ATOM 3766 O O . ARG A 1 484 ? -6.146 13.504 -16.839 1.00 71.88 484 ARG A O 1
ATOM 3773 N N . GLN A 1 485 ? -6.224 11.741 -15.452 1.00 77.38 485 GLN A N 1
ATOM 3774 C CA . GLN A 1 485 ? -6.054 10.698 -16.456 1.00 77.38 485 GLN A CA 1
ATOM 3775 C C . GLN A 1 485 ? -7.275 9.782 -16.477 1.00 77.38 485 GLN A C 1
ATOM 3777 O O . GLN A 1 485 ? -7.800 9.399 -15.436 1.00 77.38 485 GLN A O 1
ATOM 3782 N N . GLN A 1 486 ? -7.717 9.406 -17.675 1.00 82.62 486 GLN A N 1
ATOM 3783 C CA . GLN A 1 486 ? -8.790 8.431 -17.861 1.00 82.62 486 GLN A CA 1
ATOM 3784 C C . GLN A 1 486 ? -8.188 7.036 -18.009 1.00 82.62 486 GLN A C 1
ATOM 3786 O O . GLN A 1 486 ? -7.495 6.744 -18.985 1.00 82.62 486 GLN A O 1
ATOM 3791 N N . LEU A 1 487 ? -8.470 6.161 -17.049 1.00 86.31 487 LEU A N 1
ATOM 3792 C CA . LEU A 1 487 ? -7.934 4.809 -16.998 1.00 86.31 487 LEU A CA 1
ATOM 3793 C C . LEU A 1 487 ? -9.022 3.792 -17.340 1.00 86.31 487 LEU A C 1
ATOM 3795 O O . LEU A 1 487 ? -9.953 3.579 -16.570 1.00 86.31 487 LEU A O 1
ATOM 3799 N N . ALA A 1 488 ? -8.878 3.116 -18.481 1.00 87.69 488 ALA A N 1
ATOM 3800 C CA . ALA A 1 488 ? -9.739 1.990 -18.832 1.00 87.69 488 ALA A CA 1
ATOM 3801 C C . ALA A 1 488 ? -9.321 0.720 -18.071 1.00 87.69 488 ALA A C 1
ATOM 3803 O O . ALA A 1 488 ? -8.141 0.353 -18.092 1.00 87.69 488 ALA A O 1
ATOM 3804 N N . LEU A 1 489 ? -10.270 0.028 -17.442 1.00 88.44 489 LEU A N 1
ATOM 3805 C CA . LEU A 1 489 ? -10.083 -1.251 -16.751 1.00 88.44 489 LEU A CA 1
ATOM 3806 C C . LEU A 1 489 ? -10.793 -2.359 -17.538 1.00 88.44 489 LEU A C 1
ATOM 3808 O O . LEU A 1 489 ? -12.014 -2.368 -17.655 1.00 88.44 489 LEU A O 1
ATOM 3812 N N . ASN A 1 490 ? -10.023 -3.293 -18.092 1.00 83.81 490 ASN A N 1
ATOM 3813 C CA . ASN A 1 490 ? -10.536 -4.332 -18.987 1.00 83.81 490 ASN A CA 1
ATOM 3814 C C . ASN A 1 490 ? -10.371 -5.715 -18.352 1.00 83.81 490 ASN A C 1
ATOM 3816 O O . ASN A 1 490 ? -9.471 -5.917 -17.533 1.00 83.81 490 ASN A O 1
ATOM 3820 N N . GLY A 1 491 ? -11.202 -6.665 -18.785 1.00 91.00 491 GLY A N 1
ATOM 3821 C CA . GLY A 1 491 ? -11.134 -8.042 -18.303 1.00 91.00 491 GLY A CA 1
ATOM 3822 C C . GLY A 1 491 ? -11.674 -8.212 -16.882 1.00 91.00 491 GLY A C 1
ATOM 3823 O O . GLY A 1 491 ? -12.485 -7.400 -16.436 1.00 91.00 491 GLY A O 1
ATOM 3824 N N . THR A 1 492 ? -11.239 -9.258 -16.181 1.00 95.81 492 THR A N 1
ATOM 3825 C CA . THR A 1 492 ? -11.547 -9.430 -14.751 1.00 95.81 492 THR A CA 1
ATOM 3826 C C . THR A 1 492 ? -10.624 -8.550 -13.913 1.00 95.81 492 THR A C 1
ATOM 3828 O O . THR A 1 492 ? -9.400 -8.607 -14.063 1.00 95.81 492 THR A O 1
ATOM 3831 N N . VAL A 1 493 ? -11.197 -7.729 -13.036 1.00 97.50 493 VAL A N 1
ATOM 3832 C CA . VAL A 1 493 ? -10.480 -6.710 -12.264 1.00 97.50 493 VAL A CA 1
ATOM 3833 C C . VAL A 1 493 ? -10.374 -7.114 -10.796 1.00 97.50 493 VAL A C 1
ATOM 3835 O O . VAL A 1 493 ? -11.365 -7.219 -10.076 1.00 97.50 493 VAL A O 1
ATOM 3838 N N . TYR A 1 494 ? -9.142 -7.263 -10.332 1.00 98.69 494 TYR A N 1
ATOM 3839 C CA . TYR A 1 494 ? -8.787 -7.443 -8.930 1.00 98.69 494 TYR A CA 1
ATOM 3840 C C . TYR A 1 494 ? -8.290 -6.118 -8.369 1.00 98.69 494 TYR A C 1
ATOM 3842 O O . TYR A 1 494 ? -7.577 -5.380 -9.051 1.00 98.69 494 TYR A O 1
ATOM 3850 N N . THR A 1 495 ? -8.643 -5.779 -7.133 1.00 98.56 495 THR A N 1
ATOM 3851 C CA . THR A 1 495 ? -8.213 -4.510 -6.529 1.00 98.56 495 THR A CA 1
ATOM 3852 C C . THR A 1 495 ? -7.748 -4.682 -5.095 1.00 98.56 495 THR A C 1
ATOM 3854 O O . THR A 1 495 ? -8.318 -5.458 -4.335 1.00 98.56 495 THR A O 1
ATOM 3857 N N . SER A 1 496 ? -6.713 -3.929 -4.726 1.00 98.38 496 SER A N 1
ATOM 3858 C CA . SER A 1 496 ? -6.317 -3.721 -3.337 1.00 98.38 496 SER A CA 1
ATOM 3859 C C . SER A 1 496 ? -5.979 -2.249 -3.109 1.00 98.38 496 SER A C 1
ATOM 3861 O O . SER A 1 496 ? -5.289 -1.623 -3.918 1.00 98.38 496 SER A O 1
ATOM 3863 N N . VAL A 1 497 ? -6.421 -1.710 -1.974 1.00 97.12 497 VAL A N 1
ATOM 3864 C CA . VAL A 1 497 ? -6.077 -0.366 -1.494 1.00 97.12 497 VAL A CA 1
ATOM 3865 C C . VAL A 1 497 ? -5.170 -0.525 -0.277 1.00 97.12 497 VAL A C 1
ATOM 3867 O O . VAL A 1 497 ? -5.548 -1.179 0.695 1.00 97.12 497 VAL A O 1
ATOM 3870 N N . LEU A 1 498 ? -3.945 -0.000 -0.333 1.00 94.31 498 LEU A N 1
ATOM 3871 C CA . LEU A 1 498 ? -2.948 -0.256 0.710 1.00 94.31 498 LEU A CA 1
ATOM 3872 C C . LEU A 1 498 ? -1.904 0.852 0.848 1.00 94.31 498 LEU A C 1
ATOM 3874 O O . LEU A 1 498 ? -1.599 1.570 -0.105 1.00 94.31 498 LEU A O 1
ATOM 3878 N N . ASN A 1 499 ? -1.303 0.931 2.038 1.00 88.81 499 ASN A N 1
ATOM 3879 C CA . ASN A 1 499 ? -0.093 1.713 2.264 1.00 88.81 499 ASN A CA 1
ATOM 3880 C C . ASN A 1 499 ? 1.125 0.857 1.876 1.00 88.81 499 ASN A C 1
ATOM 3882 O O . ASN A 1 499 ? 1.381 -0.155 2.530 1.00 88.81 499 ASN A O 1
ATOM 3886 N N . PRO A 1 500 ? 1.900 1.240 0.852 1.00 84.00 500 PRO A N 1
ATOM 3887 C CA . PRO A 1 500 ? 2.992 0.412 0.354 1.00 84.00 500 PRO A CA 1
ATOM 3888 C C . PRO A 1 500 ? 4.243 0.401 1.247 1.00 84.00 500 PRO A C 1
ATOM 3890 O O . PRO A 1 500 ? 5.120 -0.435 1.029 1.00 84.00 500 PRO A O 1
ATOM 3893 N N . ARG A 1 501 ? 4.343 1.305 2.235 1.00 80.50 501 ARG A N 1
ATOM 3894 C CA . ARG A 1 501 ? 5.412 1.315 3.253 1.00 80.50 501 ARG A CA 1
ATOM 3895 C C . ARG A 1 501 ? 5.117 0.404 4.445 1.00 80.50 501 ARG A C 1
ATOM 3897 O O . ARG A 1 501 ? 6.020 0.132 5.229 1.00 80.50 501 ARG A O 1
ATOM 3904 N N . ASP A 1 502 ? 3.880 -0.065 4.578 1.00 83.62 502 ASP A N 1
ATOM 3905 C CA . ASP A 1 502 ? 3.493 -1.008 5.621 1.00 83.62 502 ASP A CA 1
ATOM 3906 C C . ASP A 1 502 ? 3.740 -2.443 5.134 1.00 83.62 502 ASP A C 1
ATOM 3908 O O . ASP A 1 502 ? 2.956 -3.002 4.362 1.00 83.62 502 ASP A O 1
ATOM 3912 N N . ASP A 1 503 ? 4.845 -3.042 5.586 1.00 85.88 503 ASP A N 1
ATOM 3913 C CA . ASP A 1 503 ? 5.261 -4.407 5.226 1.00 85.88 503 ASP A CA 1
ATOM 3914 C C . ASP A 1 503 ? 4.182 -5.462 5.534 1.00 85.88 503 ASP A C 1
ATOM 3916 O O . ASP A 1 503 ? 4.097 -6.496 4.861 1.00 85.88 503 ASP A O 1
ATOM 3920 N N . ARG A 1 504 ? 3.279 -5.186 6.486 1.00 91.00 504 ARG A N 1
ATOM 3921 C CA . ARG A 1 504 ? 2.164 -6.090 6.776 1.00 91.00 504 ARG A CA 1
ATOM 3922 C C . ARG A 1 504 ? 1.233 -6.244 5.594 1.00 91.00 504 ARG A C 1
ATOM 3924 O O . ARG A 1 504 ? 0.689 -7.325 5.452 1.00 91.00 504 ARG A O 1
ATOM 3931 N N . LYS A 1 505 ? 1.050 -5.225 4.747 1.00 93.81 505 LYS A N 1
ATOM 3932 C CA . LYS A 1 505 ? 0.133 -5.284 3.591 1.00 93.81 505 LYS A CA 1
ATOM 3933 C C . LYS A 1 505 ? 0.617 -6.237 2.498 1.00 93.81 505 LYS A C 1
ATOM 3935 O O . LYS A 1 505 ? -0.171 -6.625 1.642 1.00 93.81 505 LYS A O 1
ATOM 3940 N N . ASN A 1 506 ? 1.897 -6.623 2.539 1.00 95.25 506 ASN A N 1
ATOM 3941 C CA . ASN A 1 506 ? 2.471 -7.728 1.770 1.00 95.25 506 ASN A CA 1
ATOM 3942 C C . ASN A 1 506 ? 2.220 -7.644 0.247 1.00 95.25 506 ASN A C 1
ATOM 3944 O O . ASN A 1 506 ? 2.021 -8.646 -0.441 1.00 95.25 506 ASN A O 1
ATOM 3948 N N . TRP A 1 507 ? 2.235 -6.427 -0.301 1.00 95.75 507 TRP A N 1
ATOM 3949 C CA . TRP A 1 507 ? 1.875 -6.167 -1.699 1.00 95.75 507 TRP A CA 1
ATOM 3950 C C . TRP A 1 507 ? 2.843 -6.812 -2.710 1.00 95.75 507 TRP A C 1
ATOM 3952 O O . TRP A 1 507 ? 2.458 -7.084 -3.844 1.00 95.75 507 TRP A O 1
ATOM 3962 N N . ILE A 1 508 ? 4.078 -7.123 -2.303 1.00 94.75 508 ILE A N 1
ATOM 3963 C CA . ILE A 1 508 ? 5.039 -7.878 -3.123 1.00 94.75 508 ILE A CA 1
ATOM 3964 C C . ILE A 1 508 ? 4.549 -9.319 -3.350 1.00 94.75 508 ILE A C 1
ATOM 3966 O O . ILE A 1 508 ? 4.589 -9.824 -4.478 1.00 94.75 508 ILE A O 1
ATOM 3970 N N . LEU A 1 509 ? 4.042 -9.976 -2.297 1.00 97.25 509 LEU A N 1
ATOM 3971 C CA . LEU A 1 509 ? 3.436 -11.307 -2.397 1.00 97.25 509 LEU A CA 1
ATOM 3972 C C . LEU A 1 509 ? 2.200 -11.261 -3.299 1.00 97.25 509 LEU A C 1
ATOM 3974 O O . LEU A 1 509 ? 2.082 -12.094 -4.192 1.00 97.25 509 LEU A O 1
ATOM 3978 N N . LEU A 1 510 ? 1.336 -10.254 -3.123 1.00 98.31 510 LEU A N 1
ATOM 3979 C CA . LEU A 1 510 ? 0.140 -10.057 -3.950 1.00 98.31 510 LEU A CA 1
ATOM 3980 C C . LEU A 1 510 ? 0.479 -10.0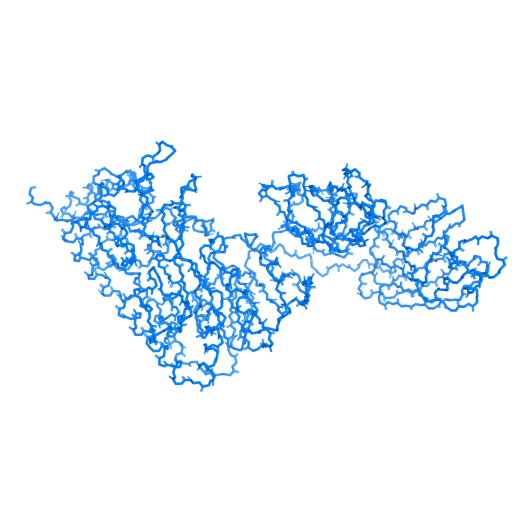23 -5.446 1.00 98.31 510 LEU A C 1
ATOM 3982 O O . LEU A 1 510 ? -0.077 -10.786 -6.232 1.00 98.31 510 LEU A O 1
ATOM 3986 N N . VAL A 1 511 ? 1.391 -9.127 -5.833 1.00 97.62 511 VAL A N 1
ATOM 3987 C CA . VAL A 1 511 ? 1.738 -8.887 -7.238 1.00 97.62 511 VAL A CA 1
ATOM 3988 C C . VAL A 1 511 ? 2.420 -10.108 -7.845 1.00 97.62 511 VAL A C 1
ATOM 3990 O O . VAL A 1 511 ? 2.068 -10.518 -8.947 1.00 97.62 511 VAL A O 1
ATOM 3993 N N . SER A 1 512 ? 3.355 -10.732 -7.124 1.00 96.88 512 SER A N 1
ATOM 3994 C CA . SER A 1 512 ? 4.032 -11.937 -7.617 1.00 96.88 512 SER A CA 1
ATOM 3995 C C . SER A 1 512 ? 3.079 -13.124 -7.787 1.00 96.88 512 SER A C 1
ATOM 3997 O O . SER A 1 512 ? 3.157 -13.826 -8.798 1.00 96.88 512 SER A O 1
ATOM 3999 N N . ALA A 1 513 ? 2.156 -13.336 -6.844 1.00 98.31 513 ALA A N 1
ATOM 4000 C CA . ALA A 1 513 ? 1.145 -14.384 -6.937 1.00 98.31 513 ALA A CA 1
ATOM 4001 C C . ALA A 1 513 ? 0.162 -14.119 -8.086 1.00 98.31 513 ALA A C 1
ATOM 4003 O O . ALA A 1 513 ? -0.128 -15.033 -8.855 1.00 98.31 513 ALA A O 1
ATOM 4004 N N . PHE A 1 514 ? -0.293 -12.873 -8.259 1.00 98.50 514 PHE A N 1
ATOM 4005 C CA . PHE A 1 514 ? -1.168 -12.484 -9.368 1.00 98.50 514 PHE A CA 1
ATOM 4006 C C . PHE A 1 514 ? -0.506 -12.724 -10.729 1.00 98.50 514 PHE A C 1
ATOM 4008 O O . PHE A 1 514 ? -1.070 -13.429 -11.568 1.00 98.50 514 PHE A O 1
ATOM 4015 N N . CYS A 1 515 ? 0.714 -12.211 -10.930 1.00 96.44 515 CYS A N 1
ATOM 4016 C CA . CYS A 1 515 ? 1.437 -12.397 -12.188 1.00 96.44 515 CYS A CA 1
ATOM 4017 C C . CYS A 1 515 ? 1.702 -13.874 -12.489 1.00 96.44 515 CYS A C 1
ATOM 4019 O O . CYS A 1 515 ? 1.673 -14.279 -13.644 1.00 96.44 515 CYS A O 1
ATOM 4021 N N . THR A 1 516 ? 1.904 -14.701 -11.461 1.00 96.56 516 THR A N 1
ATOM 4022 C CA . THR A 1 516 ? 2.092 -16.148 -11.639 1.00 96.56 516 THR A CA 1
ATOM 4023 C C . THR A 1 516 ? 0.782 -16.885 -11.921 1.00 96.56 516 THR A C 1
ATOM 4025 O O . THR A 1 516 ? 0.753 -17.844 -12.694 1.00 96.56 516 THR A O 1
ATOM 4028 N N . ALA A 1 517 ? -0.323 -16.461 -11.305 1.00 98.06 517 ALA A N 1
ATOM 4029 C CA . ALA A 1 517 ? -1.635 -17.051 -11.541 1.00 98.06 517 ALA A CA 1
ATOM 4030 C C . ALA A 1 517 ? -2.102 -16.839 -12.987 1.00 98.06 517 ALA A C 1
ATOM 4032 O O . ALA A 1 517 ? -2.740 -17.735 -13.543 1.00 98.06 517 ALA A O 1
ATOM 4033 N N . PHE A 1 518 ? -1.739 -15.699 -13.584 1.00 97.69 518 PHE A N 1
ATOM 4034 C CA . PHE A 1 518 ? -2.241 -15.233 -14.875 1.00 97.69 518 PHE A CA 1
ATOM 4035 C C . PHE A 1 518 ? -1.138 -14.873 -15.883 1.00 97.69 518 PHE A C 1
ATOM 4037 O O . PHE A 1 518 ? -1.323 -13.994 -16.725 1.00 97.69 518 PHE A O 1
ATOM 4044 N N . ALA A 1 519 ? 0.005 -15.561 -15.820 1.00 94.31 519 ALA A N 1
ATOM 4045 C CA . ALA A 1 519 ? 1.170 -15.268 -16.657 1.00 94.31 519 ALA A CA 1
ATOM 4046 C C . ALA A 1 519 ? 0.856 -15.244 -18.164 1.00 94.31 519 ALA A C 1
ATOM 4048 O O . ALA A 1 519 ? 1.435 -14.439 -18.879 1.00 94.31 519 ALA A O 1
ATOM 4049 N N . ASP A 1 520 ? -0.106 -16.039 -18.636 1.00 94.44 520 ASP A N 1
ATOM 4050 C CA . ASP A 1 520 ? -0.447 -16.158 -20.063 1.00 94.44 520 ASP A CA 1
ATOM 4051 C C . ASP A 1 520 ? -1.801 -15.511 -20.430 1.00 94.44 520 ASP A C 1
ATOM 4053 O O . ASP A 1 520 ? -2.404 -15.846 -21.449 1.00 94.44 520 ASP A O 1
ATOM 4057 N N . ARG A 1 521 ? -2.336 -14.616 -19.585 1.00 94.44 521 ARG A N 1
ATOM 4058 C CA . ARG A 1 521 ? -3.675 -14.016 -19.755 1.00 94.44 521 ARG A CA 1
ATOM 4059 C C . ARG A 1 521 ? -3.610 -12.498 -19.858 1.00 94.44 521 ARG A C 1
ATOM 4061 O O . ARG A 1 521 ? -3.180 -11.845 -18.921 1.00 94.44 521 ARG A O 1
ATOM 4068 N N . GLU A 1 522 ? -4.104 -11.925 -20.952 1.00 92.94 522 GLU A N 1
ATOM 4069 C CA . GLU A 1 522 ? -4.184 -10.463 -21.146 1.00 92.94 522 GLU A CA 1
ATOM 4070 C C . GLU A 1 522 ? -5.508 -9.853 -20.645 1.00 92.94 522 GLU A C 1
ATOM 4072 O O . GLU A 1 522 ? -5.623 -8.639 -20.476 1.00 92.94 522 GLU A O 1
ATOM 4077 N N . ASP A 1 523 ? -6.509 -10.694 -20.378 1.00 93.62 523 ASP A N 1
ATOM 4078 C CA . ASP A 1 523 ? -7.876 -10.339 -19.983 1.00 93.62 523 ASP A CA 1
ATOM 4079 C C . ASP A 1 523 ? -8.075 -10.262 -18.459 1.00 93.62 523 ASP A C 1
ATOM 4081 O O . ASP A 1 523 ? -9.191 -10.403 -17.955 1.00 93.62 523 ASP A O 1
ATOM 4085 N N . VAL A 1 524 ? -6.999 -10.019 -17.710 1.00 96.88 524 VAL A N 1
ATOM 4086 C CA . VAL A 1 524 ? -7.032 -9.832 -16.255 1.00 96.88 524 VAL A CA 1
ATOM 4087 C C . VAL A 1 524 ? -6.219 -8.614 -15.833 1.00 96.88 524 VAL A C 1
ATOM 4089 O O . VAL A 1 524 ? -5.097 -8.390 -16.299 1.00 96.88 524 VAL A O 1
ATOM 4092 N N . THR A 1 525 ? -6.780 -7.830 -14.915 1.00 97.62 525 THR A N 1
ATOM 4093 C CA . THR A 1 525 ? -6.158 -6.616 -14.388 1.00 97.62 525 THR A CA 1
ATOM 4094 C C . THR A 1 525 ? -6.064 -6.678 -12.865 1.00 97.62 525 THR A C 1
ATOM 4096 O O . THR A 1 525 ? -7.077 -6.841 -12.194 1.00 97.62 525 THR A O 1
ATOM 4099 N N . LEU A 1 526 ? -4.870 -6.479 -12.307 1.00 98.44 526 LEU A N 1
ATOM 4100 C CA . LEU A 1 526 ? -4.669 -6.147 -10.897 1.00 98.44 526 LEU A CA 1
ATOM 4101 C C . LEU A 1 526 ? -4.470 -4.638 -10.761 1.00 98.44 526 LEU A C 1
ATOM 4103 O O . LEU A 1 526 ? -3.505 -4.097 -11.298 1.00 98.44 526 LEU A O 1
ATOM 4107 N N . LEU A 1 527 ? -5.342 -3.974 -10.006 1.00 97.56 527 LEU A N 1
ATOM 4108 C CA . LEU A 1 527 ? -5.202 -2.570 -9.637 1.00 97.56 527 LEU A CA 1
ATOM 4109 C C . LEU A 1 527 ? -4.759 -2.429 -8.178 1.00 97.56 527 LEU A C 1
ATOM 4111 O O . LEU A 1 527 ? -5.396 -2.937 -7.257 1.00 97.56 527 LEU A O 1
ATOM 4115 N N . LEU A 1 528 ? -3.688 -1.672 -7.966 1.00 97.56 528 LEU A N 1
ATOM 4116 C CA . LEU A 1 528 ? -3.190 -1.289 -6.653 1.00 97.56 528 LEU A CA 1
ATOM 4117 C C . LEU A 1 528 ? -3.376 0.204 -6.433 1.00 97.56 528 LEU A C 1
ATOM 4119 O O . LEU A 1 528 ? -2.685 1.015 -7.052 1.00 97.56 528 LEU A O 1
ATOM 4123 N N . LYS A 1 529 ? -4.262 0.584 -5.513 1.00 95.56 529 LYS A N 1
ATOM 4124 C CA . LYS A 1 529 ? -4.346 1.972 -5.061 1.00 95.56 529 LYS A CA 1
ATOM 4125 C C . LYS A 1 529 ? -3.398 2.182 -3.886 1.00 95.56 529 LYS A C 1
ATOM 4127 O O . LYS A 1 529 ? -3.616 1.649 -2.801 1.00 95.56 529 LYS A O 1
ATOM 4132 N N . MET A 1 530 ? -2.372 3.003 -4.095 1.00 89.50 530 MET A N 1
ATOM 4133 C CA . MET A 1 530 ? -1.357 3.280 -3.076 1.00 89.50 530 MET A CA 1
ATOM 4134 C C . MET A 1 530 ? -1.759 4.488 -2.224 1.00 89.50 530 MET A C 1
ATOM 4136 O O . MET A 1 530 ? -1.952 5.584 -2.763 1.00 89.50 530 MET A O 1
ATOM 4140 N N . THR A 1 531 ? -1.882 4.305 -0.908 1.00 84.06 531 THR A N 1
ATOM 4141 C CA . THR A 1 531 ? -2.228 5.351 0.072 1.00 84.06 531 THR A CA 1
ATOM 4142 C C . THR A 1 531 ? -0.972 5.891 0.753 1.00 84.06 531 THR A C 1
ATOM 4144 O O . THR A 1 531 ? -0.635 5.539 1.882 1.00 84.06 531 THR A O 1
ATOM 4147 N N . HIS A 1 532 ? -0.244 6.736 0.028 1.00 74.94 532 HIS A N 1
ATOM 4148 C CA . HIS A 1 532 ? 0.960 7.410 0.510 1.00 74.94 532 HIS A CA 1
ATOM 4149 C C . HIS A 1 532 ? 1.072 8.774 -0.178 1.00 74.94 532 HIS A C 1
ATOM 4151 O O . HIS A 1 532 ? 0.688 8.889 -1.341 1.00 74.94 532 HIS A O 1
ATOM 4157 N N . ASN A 1 533 ? 1.601 9.788 0.504 1.00 63.25 533 ASN A N 1
ATOM 4158 C CA . ASN A 1 533 ? 1.798 11.131 -0.063 1.00 63.25 533 ASN A CA 1
ATOM 4159 C C . ASN A 1 533 ? 2.941 11.198 -1.100 1.00 63.25 533 ASN A C 1
ATOM 4161 O O . ASN A 1 533 ? 2.892 11.982 -2.036 1.00 63.25 533 ASN A O 1
ATOM 4165 N N . LEU A 1 534 ? 3.966 10.359 -0.940 1.00 61.56 534 LEU A N 1
ATOM 4166 C CA . LEU A 1 534 ? 5.143 10.306 -1.818 1.00 61.56 534 LEU A CA 1
ATOM 4167 C C . LEU A 1 534 ? 5.177 9.038 -2.688 1.00 61.56 534 LEU A C 1
ATOM 4169 O O . LEU A 1 534 ? 5.310 7.936 -2.150 1.00 61.56 534 LEU A O 1
ATOM 4173 N N . GLN A 1 535 ? 5.154 9.168 -4.021 1.00 66.56 535 GLN A N 1
ATOM 4174 C CA . GLN A 1 535 ? 5.248 8.023 -4.949 1.00 66.56 535 GLN A CA 1
ATOM 4175 C C . GLN A 1 535 ? 6.594 7.290 -4.846 1.00 66.56 535 GLN A C 1
ATOM 4177 O O . GLN A 1 535 ? 6.652 6.058 -4.895 1.00 66.56 535 GLN A O 1
ATOM 4182 N N . ARG A 1 536 ? 7.682 8.048 -4.637 1.00 61.34 536 ARG A N 1
ATOM 4183 C CA . ARG A 1 536 ? 9.049 7.520 -4.461 1.00 61.34 536 ARG A CA 1
ATOM 4184 C C . ARG A 1 536 ? 9.170 6.494 -3.334 1.00 61.34 536 ARG A C 1
ATOM 4186 O O . ARG A 1 536 ? 10.115 5.715 -3.313 1.00 61.34 536 ARG A O 1
ATOM 4193 N N . SER A 1 537 ? 8.206 6.465 -2.411 1.00 62.22 537 SER A N 1
ATOM 4194 C CA . SER A 1 537 ? 8.225 5.559 -1.265 1.00 62.22 537 SER A CA 1
ATOM 4195 C C . SER A 1 537 ? 8.188 4.075 -1.646 1.00 62.22 537 SER A C 1
ATOM 4197 O O . SER A 1 537 ? 8.689 3.270 -0.863 1.00 62.22 537 SER A O 1
ATOM 4199 N N . TYR A 1 538 ? 7.653 3.717 -2.819 1.00 72.12 538 TYR A N 1
ATOM 4200 C CA . TYR A 1 538 ? 7.465 2.320 -3.237 1.00 72.12 538 TYR A CA 1
ATOM 4201 C C . TYR A 1 538 ? 7.792 2.042 -4.702 1.00 72.12 538 TYR A C 1
ATOM 4203 O O . TYR A 1 538 ? 8.001 0.888 -5.073 1.00 72.12 538 TYR A O 1
ATOM 4211 N N . ILE A 1 539 ? 7.824 3.071 -5.553 1.00 71.31 539 ILE A N 1
ATOM 4212 C CA . ILE A 1 539 ? 7.930 2.877 -7.001 1.00 71.31 539 ILE A CA 1
ATOM 4213 C C . ILE A 1 539 ? 9.187 2.095 -7.395 1.00 71.31 539 ILE A C 1
ATOM 4215 O O . ILE A 1 539 ? 9.175 1.326 -8.348 1.00 71.31 539 ILE A O 1
ATOM 4219 N N . PHE A 1 540 ? 10.270 2.245 -6.638 1.00 68.00 540 PHE A N 1
ATOM 4220 C CA . PHE A 1 540 ? 11.516 1.524 -6.866 1.00 68.00 540 PHE A CA 1
ATOM 4221 C C . PHE A 1 540 ? 11.408 0.036 -6.548 1.00 68.00 540 PHE A C 1
ATOM 4223 O O . PHE A 1 540 ? 11.839 -0.789 -7.349 1.00 68.00 540 PHE A O 1
ATOM 4230 N N . GLU A 1 541 ? 10.781 -0.315 -5.428 1.00 70.69 541 GLU A N 1
ATOM 4231 C CA . GLU A 1 541 ? 10.506 -1.713 -5.098 1.00 70.69 541 GLU A CA 1
ATOM 4232 C C . GLU A 1 541 ? 9.542 -2.337 -6.109 1.00 70.69 541 GLU A C 1
ATOM 4234 O O . GLU A 1 541 ? 9.718 -3.494 -6.483 1.00 70.69 541 GLU A O 1
ATOM 4239 N N . LEU A 1 542 ? 8.583 -1.564 -6.636 1.00 79.69 542 LEU A N 1
ATOM 4240 C CA . LEU A 1 542 ? 7.704 -2.028 -7.709 1.00 79.69 542 LEU A CA 1
ATOM 4241 C C . LEU A 1 542 ? 8.510 -2.380 -8.966 1.00 79.69 542 LEU A C 1
ATOM 4243 O O . LEU A 1 542 ? 8.348 -3.475 -9.493 1.00 79.69 542 LEU A O 1
ATOM 4247 N N . HIS A 1 543 ? 9.414 -1.508 -9.422 1.00 72.62 543 HIS A N 1
ATOM 4248 C CA . HIS A 1 543 ? 10.277 -1.812 -10.573 1.00 72.62 543 HIS A CA 1
ATOM 4249 C C . HIS A 1 543 ? 11.163 -3.031 -10.337 1.00 72.62 543 HIS A C 1
ATOM 4251 O O . HIS A 1 543 ? 11.248 -3.896 -11.207 1.00 72.62 543 HIS A O 1
ATOM 4257 N N . LYS A 1 544 ? 11.805 -3.116 -9.164 1.00 69.50 544 LYS A N 1
ATOM 4258 C CA . LYS A 1 544 ? 12.637 -4.268 -8.794 1.00 69.50 544 LYS A CA 1
ATOM 4259 C C . LYS A 1 544 ? 11.824 -5.556 -8.827 1.00 69.50 544 LYS A C 1
ATOM 4261 O O . LYS A 1 544 ? 12.309 -6.565 -9.326 1.00 69.50 544 LYS A O 1
ATOM 4266 N N . LEU A 1 545 ? 10.593 -5.524 -8.319 1.00 81.19 545 LEU A N 1
ATOM 4267 C CA . LEU A 1 545 ? 9.685 -6.659 -8.390 1.00 81.19 545 LEU A CA 1
ATOM 4268 C C . LEU A 1 545 ? 9.377 -7.019 -9.845 1.00 81.19 545 LEU A C 1
ATOM 4270 O O . LEU A 1 545 ? 9.583 -8.164 -10.225 1.00 81.19 545 LEU A O 1
ATOM 4274 N N . MET A 1 546 ? 8.965 -6.050 -10.666 1.00 79.44 546 MET A N 1
ATOM 4275 C CA . MET A 1 546 ? 8.643 -6.274 -12.081 1.00 79.44 546 MET A CA 1
ATOM 4276 C C . MET A 1 546 ? 9.810 -6.887 -12.868 1.00 79.44 546 MET A C 1
ATOM 4278 O O . MET A 1 546 ? 9.578 -7.775 -13.677 1.00 79.44 546 MET A O 1
ATOM 4282 N N . GLN A 1 547 ? 11.054 -6.473 -12.604 1.00 70.31 547 GLN A N 1
ATOM 4283 C CA . GLN A 1 547 ? 12.248 -7.025 -13.264 1.00 70.31 547 GLN A CA 1
ATOM 4284 C C . GLN A 1 547 ? 12.583 -8.457 -12.833 1.00 70.31 547 GLN A C 1
ATOM 4286 O O . GLN A 1 547 ? 13.182 -9.206 -13.599 1.00 70.31 547 GLN A O 1
ATOM 4291 N N . ARG A 1 548 ? 12.230 -8.832 -11.599 1.00 76.12 548 ARG A N 1
ATOM 4292 C CA . ARG A 1 548 ? 12.515 -10.161 -11.035 1.00 76.12 548 ARG A CA 1
ATOM 4293 C C . ARG A 1 548 ? 11.449 -11.198 -11.367 1.00 76.12 548 ARG A C 1
ATOM 4295 O O . ARG A 1 548 ? 11.684 -12.384 -11.141 1.00 76.12 548 ARG A O 1
ATOM 4302 N N . LEU A 1 549 ? 10.274 -10.765 -11.817 1.00 81.94 549 LEU A N 1
ATOM 4303 C CA . LEU A 1 549 ? 9.211 -11.676 -12.215 1.00 81.94 549 LEU A CA 1
ATOM 4304 C C . LEU A 1 549 ? 9.536 -12.302 -13.582 1.00 81.94 549 LEU A C 1
ATOM 4306 O O . LEU A 1 549 ? 10.080 -11.620 -14.452 1.00 81.94 549 LEU A O 1
ATOM 4310 N N . PRO A 1 550 ? 9.189 -13.585 -13.802 1.00 79.00 550 PRO A N 1
ATOM 4311 C CA . PRO A 1 550 ? 9.155 -14.164 -15.143 1.00 79.00 550 PRO A CA 1
ATOM 4312 C C . PRO A 1 550 ? 8.250 -13.348 -16.075 1.00 79.00 550 PRO A C 1
ATOM 4314 O O . PRO A 1 550 ? 7.421 -12.574 -15.606 1.00 79.00 550 PRO A O 1
ATOM 4317 N N . SER A 1 551 ? 8.370 -13.544 -17.391 1.00 83.19 551 SER A N 1
ATOM 4318 C CA . SER A 1 551 ? 7.496 -12.857 -18.351 1.00 83.19 551 SER A CA 1
ATOM 4319 C C . SER A 1 551 ? 6.015 -13.137 -18.056 1.00 83.19 551 SER A C 1
ATOM 4321 O O . SER A 1 551 ? 5.653 -14.278 -17.766 1.00 83.19 551 SER A O 1
ATOM 4323 N N . PHE A 1 552 ? 5.176 -12.099 -18.117 1.00 89.50 552 PHE A N 1
ATOM 4324 C CA . PHE A 1 552 ? 3.740 -12.185 -17.849 1.00 89.50 552 PHE A CA 1
ATOM 4325 C C . PHE A 1 552 ? 2.926 -11.269 -18.783 1.00 89.50 552 PHE A C 1
ATOM 4327 O O . PHE A 1 552 ? 3.278 -10.114 -19.047 1.00 89.50 552 PHE A O 1
ATOM 4334 N N . ALA A 1 553 ? 1.795 -11.776 -19.259 1.00 91.19 553 ALA A N 1
ATOM 4335 C CA . ALA A 1 553 ? 0.854 -11.106 -20.145 1.00 91.19 553 ALA A CA 1
ATOM 4336 C C . ALA A 1 553 ? -0.167 -10.259 -19.371 1.00 91.19 553 ALA A C 1
ATOM 4338 O O . ALA A 1 553 ? -0.546 -9.187 -19.847 1.00 91.19 553 ALA A O 1
ATOM 4339 N N . CYS A 1 554 ? -0.538 -10.676 -18.154 1.00 94.94 554 CYS A N 1
ATOM 4340 C CA . CYS A 1 554 ? -1.517 -9.972 -17.328 1.00 94.94 554 CYS A CA 1
ATOM 4341 C C . CYS A 1 554 ? -1.145 -8.519 -17.057 1.00 94.94 554 CYS A C 1
ATOM 4343 O O . CYS A 1 554 ? 0.021 -8.102 -17.107 1.00 94.94 554 CYS A O 1
ATOM 4345 N N . ARG A 1 555 ? -2.170 -7.733 -16.741 1.00 94.94 555 ARG A N 1
ATOM 4346 C CA . ARG A 1 555 ? -2.029 -6.303 -16.529 1.00 94.94 555 ARG A CA 1
ATOM 4347 C C . ARG A 1 555 ? -1.963 -5.985 -15.042 1.00 94.94 555 ARG A C 1
ATOM 4349 O O . ARG A 1 555 ? -2.895 -6.264 -14.299 1.00 94.94 555 ARG A O 1
ATOM 4356 N N . VAL A 1 556 ? -0.887 -5.335 -14.619 1.00 94.94 556 VAL A N 1
ATOM 4357 C CA . VAL A 1 556 ? -0.789 -4.677 -13.310 1.00 94.94 556 VAL A CA 1
ATOM 4358 C C . VAL A 1 556 ? -0.863 -3.167 -13.512 1.00 94.94 556 VAL A C 1
ATOM 4360 O O . VAL A 1 556 ? -0.168 -2.618 -14.373 1.00 94.94 556 VAL A O 1
ATOM 4363 N N . VAL A 1 557 ? -1.711 -2.511 -12.723 1.00 93.50 557 VAL A N 1
ATOM 4364 C CA . VAL A 1 557 ? -1.895 -1.060 -12.689 1.00 93.50 557 VAL A CA 1
ATOM 4365 C C . VAL A 1 557 ? -1.701 -0.566 -11.262 1.00 93.50 557 VAL A C 1
ATOM 4367 O O . VAL A 1 557 ? -2.307 -1.094 -10.334 1.00 93.50 557 VAL A O 1
ATOM 4370 N N . VAL A 1 558 ? -0.883 0.463 -11.068 1.00 92.31 558 VAL A N 1
ATOM 4371 C CA . VAL A 1 558 ? -0.662 1.095 -9.766 1.00 92.31 558 VAL A CA 1
ATOM 4372 C C . VAL A 1 558 ? -1.061 2.558 -9.836 1.00 92.31 558 VAL A C 1
ATOM 4374 O O . VAL A 1 558 ? -0.524 3.322 -10.633 1.00 92.31 558 VAL A O 1
ATOM 4377 N N . VAL A 1 559 ? -2.001 2.943 -8.979 1.00 90.25 559 VAL A N 1
ATOM 4378 C CA . VAL A 1 559 ? -2.592 4.278 -8.926 1.00 90.25 559 VAL A CA 1
ATOM 4379 C C . VAL A 1 559 ? -2.042 5.046 -7.725 1.00 90.25 559 VAL A C 1
ATOM 4381 O O . VAL A 1 559 ? -2.316 4.729 -6.559 1.00 90.25 559 VAL A O 1
ATOM 4384 N N . HIS A 1 560 ? -1.295 6.107 -8.008 1.00 84.50 560 HIS A N 1
ATOM 4385 C CA . HIS A 1 560 ? -0.817 7.093 -7.047 1.00 84.50 560 HIS A CA 1
ATOM 4386 C C . HIS A 1 560 ? -1.568 8.411 -7.221 1.00 84.50 560 HIS A C 1
ATOM 4388 O O . HIS A 1 560 ? -1.766 8.851 -8.343 1.00 84.50 560 HIS A O 1
ATOM 4394 N N . GLY A 1 561 ? -1.934 9.073 -6.128 1.00 75.31 561 GLY A N 1
ATOM 4395 C CA . GLY A 1 561 ? -2.733 10.302 -6.184 1.00 75.31 561 GLY A CA 1
ATOM 4396 C C . GLY A 1 561 ? -4.128 10.130 -5.603 1.00 75.31 561 GLY A C 1
ATOM 4397 O O . GLY A 1 561 ? -4.410 9.123 -4.945 1.00 75.31 561 GLY A O 1
ATOM 4398 N N . PHE A 1 562 ? -4.968 11.135 -5.792 1.00 72.38 562 PHE A N 1
ATOM 4399 C CA . PHE A 1 562 ? -6.282 11.210 -5.173 1.00 72.38 562 PHE A CA 1
ATOM 4400 C C . PHE A 1 562 ? -7.342 10.603 -6.097 1.00 72.38 562 PHE A C 1
ATOM 4402 O O . PHE A 1 562 ? -7.299 10.774 -7.313 1.00 72.38 562 PHE A O 1
ATOM 4409 N N . LEU A 1 563 ? -8.266 9.856 -5.502 1.00 85.38 563 LEU A N 1
ATOM 4410 C CA . LEU A 1 563 ? -9.540 9.509 -6.119 1.00 85.38 563 LEU A CA 1
ATOM 4411 C C . LEU A 1 563 ? -10.583 10.200 -5.256 1.00 85.38 563 LEU A C 1
ATOM 4413 O O . LEU A 1 563 ? -10.585 9.988 -4.039 1.00 85.38 563 LEU A O 1
ATOM 4417 N N . ASP A 1 564 ? -11.397 11.055 -5.862 1.00 86.12 564 ASP A N 1
ATOM 4418 C CA . ASP A 1 564 ? -12.536 11.615 -5.150 1.00 86.12 564 ASP A CA 1
ATOM 4419 C C . ASP A 1 564 ? -13.594 10.529 -4.891 1.00 86.12 564 ASP A C 1
ATOM 4421 O O . ASP A 1 564 ? -13.430 9.363 -5.257 1.00 86.12 564 ASP A O 1
ATOM 4425 N N . GLU A 1 565 ? -14.659 10.886 -4.182 1.00 87.00 565 GLU A N 1
ATOM 4426 C CA . GLU A 1 565 ? -15.692 9.927 -3.784 1.00 87.00 565 GLU A CA 1
ATOM 4427 C C . GLU A 1 565 ? -16.397 9.286 -4.989 1.00 87.00 565 GLU A C 1
ATOM 4429 O O . GLU A 1 565 ? -16.719 8.096 -4.954 1.00 87.00 565 GLU A O 1
ATOM 4434 N N . GLU A 1 566 ? -16.573 10.040 -6.077 1.00 87.50 566 GLU A N 1
ATOM 4435 C CA . GLU A 1 566 ? -17.177 9.532 -7.305 1.00 87.50 566 GLU A CA 1
ATOM 4436 C C . GLU A 1 566 ? -16.230 8.560 -8.016 1.00 87.50 566 GLU A C 1
ATOM 4438 O O . GLU A 1 566 ? -16.619 7.424 -8.288 1.00 87.50 566 GLU A O 1
ATOM 4443 N N . ASP A 1 567 ? -14.971 8.943 -8.230 1.00 89.12 567 ASP A N 1
ATOM 4444 C CA . ASP A 1 567 ? -13.960 8.105 -8.883 1.00 89.12 567 ASP A CA 1
ATOM 4445 C C . ASP A 1 567 ? -13.603 6.853 -8.068 1.00 89.12 567 ASP A C 1
ATOM 4447 O O . ASP A 1 567 ? -13.359 5.777 -8.624 1.00 89.12 567 ASP A O 1
ATOM 4451 N N . TYR A 1 568 ? -13.595 6.956 -6.739 1.00 93.31 568 TYR A N 1
ATOM 4452 C CA . TYR A 1 568 ? -13.414 5.807 -5.858 1.00 93.31 568 TYR A CA 1
ATOM 4453 C C . TYR A 1 568 ? -14.627 4.869 -5.907 1.00 93.31 568 TYR A C 1
ATOM 4455 O O . TYR A 1 568 ? -14.464 3.648 -5.978 1.00 93.31 568 TYR A O 1
ATOM 4463 N N . GLY A 1 569 ? -15.841 5.424 -5.958 1.00 92.81 569 GLY A N 1
ATOM 4464 C CA . GLY A 1 569 ? -17.060 4.667 -6.227 1.00 92.81 569 GLY A CA 1
ATOM 4465 C C . GLY A 1 569 ? -17.007 3.954 -7.581 1.00 92.81 569 GLY A C 1
ATOM 4466 O O . GLY A 1 569 ? -17.333 2.769 -7.663 1.00 92.81 569 GLY A O 1
ATOM 4467 N N . GLU A 1 570 ? -16.528 4.620 -8.638 1.00 90.88 570 GLU A N 1
ATOM 4468 C CA . GLU A 1 570 ? -16.284 3.989 -9.938 1.00 90.88 570 GLU A CA 1
ATOM 4469 C C . GLU A 1 570 ? -15.304 2.829 -9.828 1.00 90.88 570 GLU A C 1
ATOM 4471 O O . GLU A 1 570 ? -15.602 1.744 -10.329 1.00 90.88 570 GLU A O 1
ATOM 4476 N N . LEU A 1 571 ? -14.175 3.016 -9.140 1.00 94.31 571 LEU A N 1
ATOM 4477 C CA . LEU A 1 571 ? -13.213 1.944 -8.909 1.00 94.31 571 LEU A CA 1
ATOM 4478 C C . LEU A 1 571 ? -13.895 0.723 -8.283 1.00 94.31 571 LEU A C 1
ATOM 4480 O O . LEU A 1 571 ? -13.801 -0.364 -8.851 1.00 94.31 571 LEU A O 1
ATOM 4484 N N . ILE A 1 572 ? -14.646 0.906 -7.193 1.00 95.62 572 ILE A N 1
ATOM 4485 C CA . ILE A 1 572 ? -15.389 -0.186 -6.549 1.00 95.62 572 ILE A CA 1
ATOM 4486 C C . ILE A 1 572 ? -16.313 -0.871 -7.556 1.00 95.62 572 ILE A C 1
ATOM 4488 O O . ILE A 1 572 ? -16.292 -2.095 -7.675 1.00 95.62 572 ILE A O 1
ATOM 4492 N N . ARG A 1 573 ? -17.102 -0.110 -8.324 1.00 91.06 573 ARG A N 1
ATOM 4493 C CA . ARG A 1 573 ? -18.055 -0.676 -9.295 1.00 91.06 573 ARG A CA 1
ATOM 4494 C C . ARG A 1 573 ? -17.361 -1.491 -10.386 1.00 91.06 573 ARG A C 1
ATOM 4496 O O . ARG A 1 573 ? -17.917 -2.513 -10.795 1.00 91.06 573 ARG A O 1
ATOM 4503 N N . ARG A 1 574 ? -16.174 -1.068 -10.837 1.00 90.69 574 ARG A N 1
ATOM 4504 C CA . ARG A 1 574 ? -15.380 -1.741 -11.884 1.00 90.69 574 ARG A CA 1
ATOM 4505 C C . ARG A 1 574 ? -14.543 -2.915 -11.382 1.00 90.69 574 ARG A C 1
ATOM 4507 O O . ARG A 1 574 ? -14.044 -3.665 -12.214 1.00 90.69 574 ARG A O 1
ATOM 4514 N N . THR A 1 575 ? -14.391 -3.084 -10.076 1.00 95.81 575 THR A N 1
ATOM 4515 C CA . THR A 1 575 ? -13.705 -4.232 -9.479 1.00 95.81 575 THR A CA 1
ATOM 4516 C C . THR A 1 575 ? -14.620 -5.452 -9.430 1.00 95.81 575 THR A C 1
ATOM 4518 O O . THR A 1 575 ? -15.795 -5.334 -9.095 1.00 95.81 575 THR A O 1
ATOM 4521 N N . ASP A 1 576 ? -14.085 -6.637 -9.710 1.00 97.31 576 ASP A N 1
ATOM 4522 C CA . ASP A 1 576 ? -14.797 -7.913 -9.575 1.00 97.31 576 ASP A CA 1
ATOM 4523 C C . ASP A 1 576 ? -14.496 -8.591 -8.233 1.00 97.31 576 ASP A C 1
ATOM 4525 O O . ASP A 1 576 ? -15.399 -9.149 -7.607 1.00 97.31 576 ASP A O 1
ATOM 4529 N N . PHE A 1 577 ? -13.249 -8.492 -7.758 1.00 98.56 577 PHE A N 1
ATOM 4530 C CA . PHE A 1 577 ? -12.818 -9.009 -6.458 1.00 98.56 577 PHE A CA 1
ATOM 4531 C C . PHE A 1 577 ? -11.896 -8.031 -5.729 1.00 98.56 577 PHE A C 1
ATOM 4533 O O . PHE A 1 577 ? -10.969 -7.470 -6.322 1.00 98.56 577 PHE A O 1
ATOM 4540 N N . TYR A 1 578 ? -12.091 -7.895 -4.419 1.00 98.75 578 TYR A N 1
ATOM 4541 C CA . TYR A 1 578 ? -11.102 -7.260 -3.553 1.00 98.75 578 TYR A CA 1
ATOM 4542 C C . TYR A 1 578 ? -10.107 -8.310 -3.054 1.00 98.75 578 TYR A C 1
ATOM 4544 O O . TYR A 1 578 ? -10.508 -9.406 -2.664 1.00 98.75 578 TYR A O 1
ATOM 4552 N N . VAL A 1 579 ? -8.815 -7.990 -3.031 1.00 98.75 579 VAL A N 1
ATOM 4553 C CA . VAL A 1 579 ? -7.777 -8.91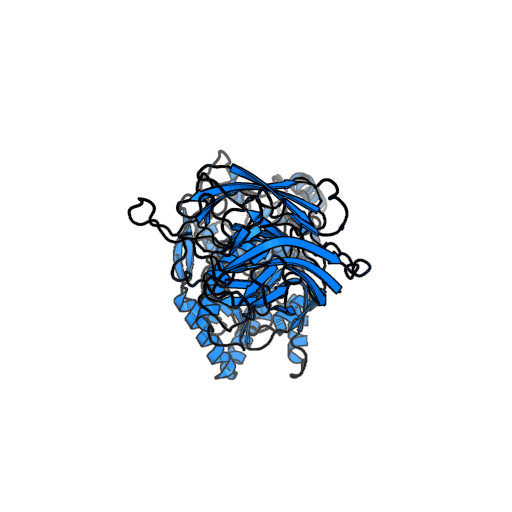0 -2.550 1.00 98.75 579 VAL A CA 1
ATOM 4554 C C . VAL A 1 579 ? -7.055 -8.307 -1.355 1.00 98.75 579 VAL A C 1
ATOM 4556 O O . VAL A 1 579 ? -6.548 -7.192 -1.425 1.00 98.75 579 VAL A O 1
ATOM 4559 N N . ASN A 1 580 ? -6.975 -9.060 -0.264 1.00 98.44 580 ASN A N 1
ATOM 4560 C CA . ASN A 1 580 ? -6.195 -8.716 0.917 1.00 98.44 580 ASN A CA 1
ATOM 4561 C C . ASN A 1 580 ? -5.209 -9.859 1.194 1.00 98.44 580 ASN A C 1
ATOM 4563 O O . ASN A 1 580 ? -5.617 -11.005 1.310 1.00 98.44 580 ASN A O 1
ATOM 4567 N N . VAL A 1 581 ? -3.913 -9.568 1.294 1.00 98.19 581 VAL A N 1
ATOM 4568 C CA . VAL A 1 581 ? -2.879 -10.558 1.668 1.00 98.19 581 VAL A CA 1
ATOM 4569 C C . VAL A 1 581 ? -2.070 -10.090 2.876 1.00 98.19 581 VAL A C 1
ATOM 4571 O O . VAL A 1 581 ? -0.893 -10.431 3.031 1.00 98.19 581 VAL A O 1
ATOM 4574 N N . SER A 1 582 ? -2.691 -9.264 3.715 1.00 97.31 582 SER A N 1
ATOM 4575 C CA . SER A 1 582 ? -2.042 -8.677 4.873 1.00 97.31 582 SER A CA 1
ATOM 4576 C C . SER A 1 582 ? -1.641 -9.753 5.883 1.00 97.31 582 SER A C 1
ATOM 4578 O O . SER A 1 582 ? -2.410 -10.663 6.160 1.00 97.31 582 SER A O 1
ATOM 4580 N N . LYS A 1 583 ? -0.465 -9.607 6.497 1.00 96.56 583 LYS A N 1
ATOM 4581 C CA . LYS A 1 583 ? 0.047 -10.462 7.585 1.00 96.56 583 LYS A CA 1
ATOM 4582 C C . LYS A 1 583 ? -0.761 -10.325 8.878 1.00 96.56 583 LYS A C 1
ATOM 4584 O O . LYS A 1 583 ? -0.747 -11.210 9.726 1.00 96.56 583 LYS A O 1
ATOM 4589 N N . ALA A 1 584 ? -1.418 -9.182 9.056 1.00 95.06 584 ALA A N 1
ATOM 4590 C CA . ALA A 1 584 ? -2.267 -8.862 10.196 1.00 95.06 584 ALA A CA 1
ATOM 4591 C C . ALA A 1 584 ? -3.096 -7.607 9.874 1.00 95.06 584 ALA A C 1
ATOM 4593 O O . ALA A 1 584 ? -2.561 -6.668 9.277 1.00 95.06 584 ALA A O 1
ATOM 4594 N N . GLU A 1 585 ? -4.367 -7.565 10.280 1.00 94.62 585 GLU A N 1
ATOM 4595 C CA . GLU A 1 585 ? -5.245 -6.394 10.136 1.00 94.62 585 GLU A CA 1
ATOM 4596 C C . GLU A 1 585 ? -5.999 -6.098 11.431 1.00 94.62 585 GLU A C 1
ATOM 4598 O O . GLU A 1 585 ? -6.592 -6.998 12.030 1.00 94.62 585 GLU A O 1
ATOM 4603 N N . GLY A 1 586 ? -6.023 -4.826 11.835 1.00 92.19 586 GLY A N 1
ATOM 4604 C CA . GLY A 1 586 ? -6.780 -4.369 13.007 1.00 92.19 586 GLY A CA 1
ATOM 4605 C C . GLY A 1 586 ? -8.219 -4.042 12.625 1.00 92.19 586 GLY A C 1
ATOM 4606 O O . GLY A 1 586 ? -9.138 -4.247 13.413 1.00 92.19 586 GLY A O 1
ATOM 4607 N N . LEU A 1 587 ? -8.374 -3.587 11.379 1.00 93.12 587 LEU A N 1
ATOM 4608 C CA . LEU A 1 587 ? -9.584 -3.514 10.573 1.00 93.12 587 LEU A CA 1
ATOM 4609 C C . LEU A 1 587 ? -9.156 -3.215 9.123 1.00 93.12 587 LEU A C 1
ATOM 4611 O O . LEU A 1 587 ? -8.133 -2.561 8.912 1.00 93.12 587 LEU A O 1
ATOM 4615 N N . CYS A 1 588 ? -9.938 -3.621 8.122 1.00 95.12 588 CYS A N 1
ATOM 4616 C CA . CYS A 1 588 ? -9.684 -3.268 6.724 1.00 95.12 588 CYS A CA 1
ATOM 4617 C C . CYS A 1 588 ? -10.868 -2.488 6.136 1.00 95.12 588 CYS A C 1
ATOM 4619 O O . CYS A 1 588 ? -11.750 -3.070 5.511 1.00 95.12 588 CYS A O 1
ATOM 4621 N N . ILE A 1 589 ? -10.871 -1.162 6.329 1.00 95.44 589 ILE A N 1
ATOM 4622 C CA . ILE A 1 589 ? -11.936 -0.278 5.818 1.00 95.44 589 ILE A CA 1
ATOM 4623 C C . ILE A 1 589 ? -12.147 -0.464 4.304 1.00 95.44 589 ILE A C 1
ATOM 4625 O O . ILE A 1 589 ? -13.289 -0.703 3.919 1.00 95.44 589 ILE A O 1
ATOM 4629 N N . PRO A 1 590 ? -11.102 -0.473 3.445 1.00 96.62 590 PRO A N 1
ATOM 4630 C CA . PRO A 1 590 ? -11.323 -0.661 2.015 1.00 96.62 590 PRO A CA 1
ATOM 4631 C C . PRO A 1 590 ? -11.976 -1.997 1.669 1.00 96.62 590 PRO A C 1
ATOM 4633 O O . PRO A 1 590 ? -12.886 -2.047 0.856 1.00 96.62 590 PRO A O 1
ATOM 4636 N N . LEU A 1 591 ? -11.588 -3.093 2.323 1.00 97.94 591 LEU A N 1
ATOM 4637 C CA . LEU A 1 591 ? -12.245 -4.376 2.080 1.00 97.94 591 LEU A CA 1
ATOM 4638 C C . LEU A 1 591 ? -13.743 -4.314 2.428 1.00 97.94 591 LEU A C 1
ATOM 4640 O O . LEU A 1 591 ? -14.573 -4.770 1.644 1.00 97.94 591 LEU A O 1
ATOM 4644 N N . MET A 1 592 ? -14.096 -3.706 3.564 1.00 97.94 592 MET A N 1
ATOM 4645 C CA . MET A 1 592 ? -15.492 -3.547 3.982 1.00 97.94 592 MET A CA 1
ATOM 4646 C C . MET A 1 592 ? -16.304 -2.668 3.017 1.00 97.94 592 MET A C 1
ATOM 4648 O O . MET A 1 592 ? -17.470 -2.966 2.756 1.00 97.94 592 MET A O 1
ATOM 4652 N N . GLU A 1 593 ? -15.712 -1.610 2.456 1.00 97.81 593 GLU A N 1
ATOM 4653 C CA . GLU A 1 593 ? -16.346 -0.759 1.436 1.00 97.81 593 GLU A CA 1
ATOM 4654 C C . GLU A 1 593 ? -16.708 -1.567 0.185 1.00 97.81 593 GLU A C 1
ATOM 4656 O O . GLU A 1 593 ? -17.842 -1.519 -0.294 1.00 97.81 593 GLU A O 1
ATOM 4661 N N . PHE A 1 594 ? -15.765 -2.367 -0.314 1.00 98.25 594 PHE A N 1
ATOM 4662 C CA . PHE A 1 594 ? -15.962 -3.193 -1.503 1.00 98.25 594 PHE A CA 1
ATOM 4663 C C . PHE A 1 594 ? -16.979 -4.312 -1.248 1.00 98.25 594 PHE A C 1
ATOM 4665 O O . PHE A 1 594 ? -17.884 -4.517 -2.060 1.00 98.25 594 PHE A O 1
ATOM 4672 N N . MET A 1 595 ? -16.897 -4.987 -0.097 1.00 98.38 595 MET A N 1
ATOM 4673 C CA . MET A 1 595 ? -17.883 -5.994 0.310 1.00 98.38 595 MET A CA 1
ATOM 4674 C C . MET A 1 595 ? -19.282 -5.399 0.469 1.00 98.38 595 MET A C 1
ATOM 4676 O O . MET A 1 595 ? -20.260 -6.030 0.072 1.00 98.38 595 MET A O 1
ATOM 4680 N N . SER A 1 596 ? -19.388 -4.165 0.975 1.00 97.94 596 SER A N 1
ATOM 4681 C CA . SER A 1 596 ? -20.667 -3.455 1.084 1.00 97.94 596 SER A CA 1
ATOM 4682 C C . SER A 1 596 ? -21.305 -3.237 -0.284 1.00 97.94 596 SER A C 1
ATOM 4684 O O . SER A 1 596 ? -22.523 -3.207 -0.384 1.00 97.94 596 SER A O 1
ATOM 4686 N N . CYS A 1 597 ? -20.505 -3.136 -1.346 1.00 97.12 597 CYS A N 1
ATOM 4687 C CA . CYS A 1 597 ? -20.964 -3.055 -2.732 1.00 97.12 597 CYS A CA 1
ATOM 4688 C C . CYS A 1 597 ? -21.022 -4.419 -3.443 1.00 97.12 597 CYS A C 1
ATOM 4690 O O . CYS A 1 597 ? -21.032 -4.478 -4.674 1.00 97.12 597 CYS A O 1
ATOM 4692 N N . GLY A 1 598 ? -21.048 -5.516 -2.681 1.00 96.62 598 GLY A N 1
ATOM 4693 C CA . GLY A 1 598 ? -21.207 -6.873 -3.194 1.00 96.62 598 GLY A CA 1
ATOM 4694 C C . GLY A 1 598 ? -19.977 -7.432 -3.906 1.00 96.62 598 GLY A C 1
ATOM 4695 O O . GLY A 1 598 ? -20.117 -8.347 -4.715 1.00 96.62 598 GLY A O 1
ATOM 4696 N N . LYS A 1 599 ? -18.778 -6.892 -3.645 1.00 97.50 599 LYS A N 1
ATOM 4697 C CA . LYS A 1 599 ? -17.519 -7.404 -4.205 1.00 97.50 599 LYS A CA 1
ATOM 4698 C C . LYS A 1 599 ? -16.908 -8.437 -3.253 1.00 97.50 599 LYS A C 1
ATOM 4700 O O . LYS A 1 599 ? -16.520 -8.064 -2.144 1.00 97.50 599 LYS A O 1
ATOM 4705 N N . PRO A 1 600 ? -16.812 -9.720 -3.646 1.00 97.62 600 PRO A N 1
ATOM 4706 C CA . PRO A 1 600 ? -16.243 -10.742 -2.779 1.00 97.62 600 PRO A CA 1
ATOM 4707 C C . PRO A 1 600 ? -14.750 -10.551 -2.508 1.00 97.62 600 PRO A C 1
ATOM 4709 O O . PRO A 1 600 ? -14.026 -9.941 -3.302 1.00 97.62 600 PRO A O 1
ATOM 4712 N N . ALA A 1 601 ? -14.288 -11.140 -1.406 1.00 98.19 601 ALA A N 1
ATOM 4713 C CA . ALA A 1 601 ? -12.900 -11.059 -0.967 1.00 98.19 601 ALA A CA 1
ATOM 4714 C C . ALA A 1 601 ? -12.077 -12.291 -1.379 1.00 98.19 601 ALA A C 1
ATOM 4716 O O . ALA A 1 601 ? -12.539 -13.425 -1.255 1.00 98.19 601 ALA A O 1
ATOM 4717 N N . LEU A 1 602 ? -10.821 -12.082 -1.771 1.00 98.69 602 LEU A N 1
ATOM 4718 C CA . LEU A 1 602 ? -9.752 -13.079 -1.677 1.00 98.69 602 LEU A CA 1
ATOM 4719 C C . LEU A 1 602 ? -8.872 -12.660 -0.508 1.00 98.69 602 LEU A C 1
ATOM 4721 O O . LEU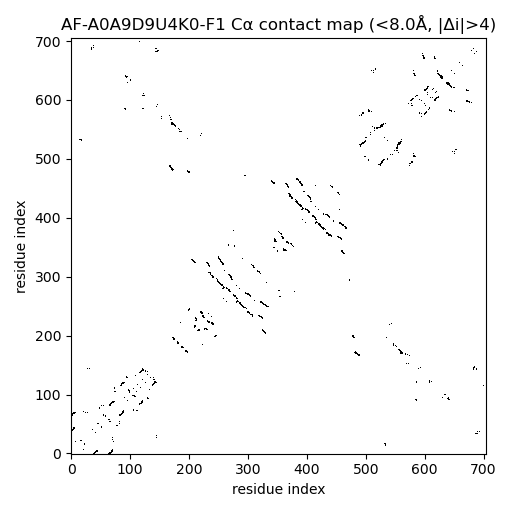 A 1 602 ? -8.179 -11.645 -0.599 1.00 98.69 602 LEU A O 1
ATOM 4725 N N . ALA A 1 603 ? -8.936 -13.391 0.597 1.00 98.38 603 ALA A N 1
ATOM 4726 C CA . ALA A 1 603 ? -8.276 -12.951 1.815 1.00 98.38 603 ALA A CA 1
ATOM 4727 C C . ALA A 1 603 ? -7.949 -14.100 2.763 1.00 98.38 603 ALA A C 1
ATOM 4729 O O . ALA A 1 603 ? -8.659 -15.113 2.787 1.00 98.38 603 ALA A O 1
ATOM 4730 N N . PRO A 1 604 ? -6.898 -13.954 3.585 1.00 97.12 604 PRO A N 1
ATOM 4731 C CA . PRO A 1 604 ? -6.697 -14.852 4.694 1.00 97.12 604 PRO A CA 1
ATOM 4732 C C . PRO A 1 604 ? -7.727 -14.576 5.792 1.00 97.12 604 PRO A C 1
ATOM 4734 O O . PRO A 1 604 ? -8.182 -13.450 5.991 1.00 97.12 604 PRO A O 1
ATOM 4737 N N . ARG A 1 605 ? -8.102 -15.622 6.528 1.00 94.00 605 ARG A N 1
ATOM 4738 C CA . ARG A 1 605 ? -9.067 -15.526 7.630 1.00 94.00 605 ARG A CA 1
ATOM 4739 C C . ARG A 1 605 ? -8.348 -15.541 8.970 1.00 94.00 605 ARG A C 1
ATOM 4741 O O . ARG A 1 605 ? -8.311 -16.552 9.663 1.00 94.00 605 ARG A O 1
ATOM 4748 N N . HIS A 1 606 ? -7.749 -14.409 9.320 1.00 96.38 606 HIS A N 1
ATOM 4749 C CA . HIS A 1 606 ? -7.111 -14.196 10.617 1.00 96.38 606 HIS A CA 1
ATOM 4750 C C . HIS A 1 606 ? -7.334 -12.773 11.126 1.00 96.38 606 HIS A C 1
ATOM 4752 O O . HIS A 1 606 ? -7.741 -11.882 10.378 1.00 96.38 606 HIS A O 1
ATOM 4758 N N . THR A 1 607 ? -6.975 -12.525 12.388 1.00 96.38 607 THR A N 1
ATOM 4759 C CA . THR A 1 607 ? -7.062 -11.195 13.022 1.00 96.38 607 THR A CA 1
ATOM 4760 C C . THR A 1 607 ? -8.477 -10.609 12.887 1.00 96.38 607 THR A C 1
ATOM 4762 O O . THR A 1 607 ? -9.438 -11.365 12.999 1.00 96.38 607 THR A O 1
ATOM 4765 N N . SER A 1 608 ? -8.633 -9.308 12.617 1.00 96.44 608 SER A N 1
ATOM 4766 C CA . SER A 1 608 ? -9.958 -8.686 12.445 1.00 96.44 608 SER A CA 1
ATOM 4767 C C . SER A 1 608 ? -10.763 -9.205 11.252 1.00 96.44 608 SER A C 1
ATOM 4769 O O . SER A 1 608 ? -11.978 -9.052 11.233 1.00 96.44 608 SER A O 1
ATOM 4771 N N . LEU A 1 609 ? -10.119 -9.827 10.258 1.00 97.50 609 LEU A N 1
ATOM 4772 C CA . LEU A 1 609 ? -10.813 -10.326 9.069 1.00 97.50 609 LEU A CA 1
ATOM 4773 C C . LEU A 1 609 ? -11.777 -11.476 9.411 1.00 97.50 609 LEU A C 1
ATOM 4775 O O . LEU A 1 609 ? -12.768 -11.670 8.717 1.00 97.50 609 LEU A O 1
ATOM 4779 N N . LEU A 1 610 ? -11.520 -12.216 10.497 1.00 96.44 610 LEU A N 1
ATOM 4780 C CA . LEU A 1 610 ? -12.399 -13.290 10.978 1.00 96.44 610 LEU A CA 1
ATOM 4781 C C . LEU A 1 610 ? -13.769 -12.799 11.449 1.00 96.44 610 LEU A C 1
ATOM 4783 O O . LEU A 1 610 ? -14.711 -13.585 11.464 1.00 96.44 610 LEU A O 1
ATOM 4787 N N . ASP A 1 611 ? -13.889 -11.526 11.822 1.00 97.06 611 ASP A N 1
ATOM 4788 C CA . ASP A 1 611 ? -15.136 -10.987 12.364 1.00 97.06 611 ASP A CA 1
ATOM 4789 C C . ASP A 1 611 ? -16.238 -10.892 11.292 1.00 97.06 611 ASP A C 1
ATOM 4791 O O . ASP A 1 611 ? -17.418 -10.802 11.631 1.00 97.06 611 ASP A O 1
ATOM 4795 N N . TYR A 1 612 ? -15.867 -10.905 10.005 1.00 96.88 612 TYR A N 1
ATOM 4796 C CA . TYR A 1 612 ? -16.806 -10.720 8.896 1.00 96.88 612 TYR A CA 1
ATOM 4797 C C . TYR A 1 612 ? -16.512 -11.545 7.632 1.00 96.88 612 TYR A C 1
ATOM 4799 O O . TYR A 1 612 ? -17.319 -11.516 6.700 1.00 96.88 612 TYR A O 1
ATOM 4807 N N . LEU A 1 613 ? -15.405 -12.293 7.562 1.00 98.06 613 LEU A N 1
ATOM 4808 C CA . LEU A 1 613 ? -15.121 -13.189 6.435 1.00 98.06 613 LEU A CA 1
ATOM 4809 C C . LEU A 1 613 ? -15.465 -14.646 6.743 1.00 98.06 613 LEU A C 1
ATOM 4811 O O . LEU A 1 613 ? -14.997 -15.223 7.724 1.00 98.06 613 LEU A O 1
ATOM 4815 N N . ASP A 1 614 ? -16.194 -15.273 5.823 1.00 97.75 614 ASP A N 1
ATOM 4816 C CA . ASP A 1 614 ? -16.578 -16.685 5.877 1.00 97.75 614 ASP A CA 1
ATOM 4817 C C . ASP A 1 614 ? -16.584 -17.329 4.476 1.00 97.75 614 ASP A C 1
ATOM 4819 O O . ASP A 1 614 ? -16.239 -16.693 3.475 1.00 97.75 614 ASP A O 1
ATOM 4823 N N . ASP A 1 615 ? -16.937 -18.616 4.396 1.00 97.00 615 ASP A N 1
ATOM 4824 C CA . ASP A 1 615 ? -17.010 -19.367 3.129 1.00 97.00 615 ASP A CA 1
ATOM 4825 C C . ASP A 1 615 ? -18.122 -18.904 2.190 1.00 97.00 615 ASP A C 1
ATOM 4827 O O . ASP A 1 615 ? -18.068 -19.201 0.996 1.00 97.00 615 ASP A O 1
ATOM 4831 N N . ALA A 1 616 ? -19.121 -18.184 2.699 1.00 97.94 616 ALA A N 1
ATOM 4832 C CA . ALA A 1 616 ? -20.210 -17.675 1.886 1.00 97.94 616 ALA A CA 1
ATOM 4833 C C . ALA A 1 616 ? -19.808 -16.399 1.138 1.00 97.94 616 ALA A C 1
ATOM 4835 O O . ALA A 1 616 ? -20.312 -16.180 0.041 1.00 97.94 616 ALA A O 1
ATOM 4836 N N . ASN A 1 617 ? -18.909 -15.579 1.693 1.00 98.06 617 ASN A N 1
ATOM 4837 C CA . ASN A 1 617 ? -18.581 -14.252 1.157 1.00 98.06 617 ASN A CA 1
ATOM 4838 C C . ASN A 1 617 ? -17.134 -14.073 0.652 1.00 98.06 617 ASN A C 1
ATOM 4840 O O . ASN A 1 617 ? -16.806 -13.029 0.079 1.00 98.06 617 ASN A O 1
ATOM 4844 N N . SER A 1 618 ? -16.267 -15.072 0.840 1.00 97.94 618 SER A N 1
ATOM 4845 C CA . SER A 1 618 ? -14.844 -14.966 0.505 1.00 97.94 618 SER A CA 1
ATOM 4846 C C . SER A 1 618 ? -14.229 -16.272 0.010 1.00 97.94 618 SER A C 1
ATOM 4848 O O . SER A 1 618 ? -14.636 -17.371 0.392 1.00 97.94 618 SER A O 1
ATOM 4850 N N . ILE A 1 619 ? -13.173 -16.150 -0.793 1.00 98.56 619 ILE A N 1
ATOM 4851 C CA . ILE A 1 619 ? -12.251 -17.241 -1.107 1.00 98.56 619 ILE A CA 1
ATOM 4852 C C . ILE A 1 619 ? -11.059 -17.128 -0.155 1.00 98.56 619 ILE A C 1
ATOM 4854 O O . ILE A 1 619 ? -10.302 -16.158 -0.198 1.00 98.56 619 ILE A O 1
ATOM 4858 N N . ALA A 1 620 ? -10.911 -18.130 0.712 1.00 97.88 620 ALA A N 1
ATOM 4859 C CA . ALA A 1 620 ? -9.866 -18.152 1.724 1.00 97.88 620 ALA A CA 1
ATOM 4860 C C . ALA A 1 620 ? -8.463 -18.296 1.114 1.00 97.88 620 ALA A C 1
ATOM 4862 O O . ALA A 1 620 ? -8.251 -19.079 0.185 1.00 97.88 620 ALA A O 1
ATOM 4863 N N . ILE A 1 621 ? -7.511 -17.577 1.703 1.00 98.62 621 ILE A N 1
ATOM 4864 C CA . ILE A 1 621 ? -6.072 -17.752 1.504 1.00 98.62 621 ILE A CA 1
ATOM 4865 C C . ILE A 1 621 ? -5.492 -18.336 2.793 1.00 98.62 621 ILE A C 1
ATOM 4867 O O . ILE A 1 621 ? -5.761 -17.852 3.892 1.00 98.62 621 ILE A O 1
ATOM 4871 N N . GLU A 1 622 ? -4.697 -19.391 2.677 1.00 98.38 622 GLU A N 1
ATOM 4872 C CA . GLU A 1 622 ? -4.066 -20.019 3.834 1.00 98.38 622 GLU A CA 1
ATOM 4873 C C . GLU A 1 622 ? -2.981 -19.121 4.433 1.00 98.38 622 GLU A C 1
ATOM 4875 O O . GLU A 1 622 ? -2.223 -18.454 3.723 1.00 98.38 622 GLU A O 1
ATOM 4880 N N . ALA A 1 623 ? -2.883 -19.131 5.759 1.00 97.44 623 ALA A N 1
ATOM 4881 C CA . ALA A 1 623 ? -1.845 -18.429 6.492 1.00 97.44 623 ALA A CA 1
ATOM 4882 C C . ALA A 1 623 ? -1.515 -19.169 7.792 1.00 97.44 623 ALA A C 1
ATOM 4884 O O . ALA A 1 623 ? -2.381 -19.794 8.404 1.00 97.44 623 ALA A O 1
ATOM 4885 N N . THR A 1 624 ? -0.267 -19.067 8.236 1.00 97.19 624 THR A N 1
ATOM 4886 C CA . THR A 1 624 ? 0.220 -19.687 9.478 1.00 97.19 624 THR A CA 1
ATOM 4887 C C . THR A 1 624 ? 0.814 -18.637 10.398 1.00 97.19 624 THR A C 1
ATOM 4889 O O . THR A 1 624 ? 1.431 -17.691 9.922 1.00 97.19 624 THR A O 1
ATOM 4892 N N . THR A 1 625 ? 0.690 -18.803 11.710 1.00 97.00 625 THR A N 1
ATOM 4893 C CA . THR A 1 625 ? 1.270 -17.861 12.677 1.00 97.00 625 THR A CA 1
ATOM 4894 C C . THR A 1 625 ? 2.799 -17.867 12.651 1.00 97.00 625 THR A C 1
ATOM 4896 O O . THR A 1 625 ? 3.411 -18.932 12.562 1.00 97.00 625 THR A O 1
ATOM 4899 N N . GLU A 1 626 ? 3.413 -16.701 12.827 1.00 95.44 626 GLU A N 1
ATOM 4900 C CA . GLU A 1 626 ? 4.854 -16.532 13.024 1.00 95.44 626 GLU A CA 1
ATOM 4901 C C . GLU A 1 626 ? 5.151 -15.477 14.111 1.00 95.44 626 GLU A C 1
ATOM 4903 O O . GLU A 1 626 ? 4.383 -14.521 14.261 1.00 95.44 626 GLU A O 1
ATOM 4908 N N . PRO A 1 627 ? 6.247 -15.619 14.882 1.00 96.62 627 PRO A N 1
ATOM 4909 C CA . PRO A 1 627 ? 6.669 -14.596 15.836 1.00 96.62 627 PRO A CA 1
ATOM 4910 C C . PRO A 1 627 ? 7.052 -13.279 15.155 1.00 96.62 627 PRO A C 1
ATOM 4912 O O . PRO A 1 627 ? 7.740 -13.280 14.136 1.00 96.62 627 PRO A O 1
ATOM 4915 N N . CYS A 1 628 ? 6.683 -12.153 15.762 1.00 94.50 628 CYS A N 1
ATOM 4916 C CA . CYS A 1 628 ? 7.077 -10.823 15.307 1.00 94.50 628 CYS A CA 1
ATOM 4917 C C . CYS A 1 628 ? 7.302 -9.840 16.466 1.00 94.50 628 CYS A C 1
ATOM 4919 O O . CYS A 1 628 ? 7.060 -10.131 17.645 1.00 94.50 628 CYS A O 1
ATOM 4921 N N . ILE A 1 629 ? 7.810 -8.664 16.104 1.00 93.06 629 ILE A N 1
ATOM 4922 C CA . ILE A 1 629 ? 8.034 -7.533 17.008 1.00 93.06 629 ILE A CA 1
ATOM 4923 C C . ILE A 1 629 ? 6.738 -6.741 17.207 1.00 93.06 629 ILE A C 1
ATOM 4925 O O . ILE A 1 629 ? 5.831 -6.813 16.374 1.00 93.06 629 ILE A O 1
ATOM 4929 N N . TRP A 1 630 ? 6.656 -5.939 18.270 1.00 91.94 630 TRP A N 1
ATOM 4930 C CA . TRP A 1 630 ? 5.675 -4.853 18.293 1.00 91.94 630 TRP A CA 1
ATOM 4931 C C . TRP A 1 630 ? 6.115 -3.738 17.331 1.00 91.94 630 TRP A C 1
ATOM 4933 O O . TRP A 1 630 ? 7.296 -3.392 17.325 1.00 91.94 630 TRP A O 1
ATOM 4943 N N . PRO A 1 631 ? 5.202 -3.128 16.551 1.00 83.31 631 PRO A N 1
ATOM 4944 C CA . PRO A 1 631 ? 5.582 -2.201 15.477 1.00 83.31 631 PRO A CA 1
ATOM 4945 C C . PRO A 1 631 ? 6.398 -0.974 15.899 1.00 83.31 631 PRO A C 1
ATOM 4947 O O . PRO A 1 631 ? 7.121 -0.421 15.080 1.00 83.31 631 PRO A O 1
ATOM 4950 N N . HIS A 1 632 ? 6.248 -0.523 17.147 1.00 82.19 632 HIS A N 1
ATOM 4951 C CA . HIS A 1 632 ? 6.918 0.663 17.695 1.00 82.19 632 HIS A CA 1
ATOM 4952 C C . HIS A 1 632 ? 7.995 0.311 18.735 1.00 82.19 632 HIS A C 1
ATOM 4954 O O . HIS A 1 632 ? 8.495 1.197 19.426 1.00 82.19 632 HIS A O 1
ATOM 4960 N N . ASP A 1 633 ? 8.345 -0.973 18.869 1.00 86.38 633 ASP A N 1
ATOM 4961 C CA . ASP A 1 633 ? 9.436 -1.408 19.739 1.00 86.38 633 ASP A CA 1
ATOM 4962 C C . ASP A 1 633 ? 10.769 -1.386 18.979 1.00 86.38 633 ASP A C 1
ATOM 4964 O O . ASP A 1 633 ? 11.100 -2.298 18.218 1.00 86.38 633 ASP A O 1
ATOM 4968 N N . GLU A 1 634 ? 11.557 -0.340 19.222 1.00 81.19 634 GLU A N 1
ATOM 4969 C CA . GLU A 1 634 ? 12.877 -0.118 18.615 1.00 81.19 634 GLU A CA 1
ATOM 4970 C C . GLU A 1 634 ? 13.906 -1.200 18.973 1.00 81.19 634 GLU A C 1
ATOM 4972 O O . GLU A 1 634 ? 14.905 -1.363 18.274 1.00 81.19 634 GLU A O 1
ATOM 4977 N N . ARG A 1 635 ? 13.668 -1.980 20.038 1.00 85.81 635 ARG A N 1
ATOM 4978 C CA . ARG A 1 635 ? 14.543 -3.097 20.426 1.00 85.81 635 ARG A CA 1
ATOM 4979 C C . ARG A 1 635 ? 14.437 -4.275 19.454 1.00 85.81 635 ARG A C 1
ATOM 4981 O O . ARG A 1 635 ? 15.276 -5.171 19.506 1.00 85.81 635 ARG A O 1
ATOM 4988 N N . ALA A 1 636 ? 13.393 -4.296 18.617 1.00 84.25 636 ALA A N 1
ATOM 4989 C CA . ALA A 1 636 ? 13.090 -5.354 17.657 1.00 84.25 636 ALA A CA 1
ATOM 4990 C C . ALA A 1 636 ? 13.025 -6.760 18.289 1.00 84.25 636 ALA A C 1
ATOM 4992 O O . ALA A 1 636 ? 13.488 -7.751 17.719 1.00 84.25 636 ALA A O 1
ATOM 4993 N N . VAL A 1 637 ? 12.436 -6.860 19.484 1.00 90.88 637 VAL A N 1
ATOM 4994 C CA . VAL A 1 637 ? 12.335 -8.121 20.221 1.00 90.88 637 VAL A CA 1
ATOM 4995 C C . VAL A 1 637 ? 11.047 -8.857 19.848 1.00 90.88 637 VAL A C 1
ATOM 4997 O O . VAL A 1 637 ? 9.962 -8.280 19.852 1.00 90.88 637 VAL A O 1
ATOM 5000 N N . LEU A 1 638 ? 11.152 -10.156 19.555 1.00 94.12 638 LEU A N 1
ATOM 5001 C CA . LEU A 1 638 ? 9.997 -10.995 19.223 1.00 94.12 638 LEU A CA 1
ATOM 5002 C C . LEU A 1 638 ? 9.116 -11.192 20.469 1.00 94.12 638 LEU A C 1
ATOM 5004 O O . LEU A 1 638 ? 9.511 -11.867 21.428 1.00 94.12 638 LEU A O 1
ATOM 5008 N N . ARG A 1 639 ? 7.935 -10.566 20.476 1.00 94.50 639 ARG A N 1
ATOM 5009 C CA . ARG A 1 639 ? 7.026 -10.502 21.640 1.00 94.50 639 ARG A CA 1
ATOM 5010 C C . ARG A 1 639 ? 5.574 -10.824 21.325 1.00 94.50 639 ARG A C 1
ATOM 5012 O O . ARG A 1 639 ? 4.806 -11.129 22.237 1.00 94.50 639 ARG A O 1
ATOM 5019 N N . THR A 1 640 ? 5.194 -10.836 20.059 1.00 95.56 640 THR A N 1
ATOM 5020 C CA . THR A 1 640 ? 3.818 -11.094 19.634 1.00 95.56 640 THR A CA 1
ATOM 5021 C C . THR A 1 640 ? 3.808 -11.978 18.390 1.00 95.56 640 THR A C 1
ATOM 5023 O O . THR A 1 640 ? 4.868 -12.420 17.941 1.00 95.56 640 THR A O 1
ATOM 5026 N N . LEU A 1 641 ? 2.625 -12.286 17.866 1.00 96.06 641 LEU A N 1
ATOM 5027 C CA . LEU A 1 641 ? 2.464 -13.070 16.644 1.00 96.06 641 LEU A CA 1
ATOM 5028 C C . LEU A 1 641 ? 1.813 -12.233 15.543 1.00 96.06 641 LEU A C 1
ATOM 5030 O O . LEU A 1 641 ? 0.927 -11.416 15.809 1.00 96.06 641 LEU A O 1
ATOM 5034 N N . GLN A 1 642 ? 2.222 -12.520 14.311 1.00 94.81 642 GLN A N 1
ATOM 5035 C CA . GLN A 1 642 ? 1.538 -12.159 13.069 1.00 94.81 642 GLN A CA 1
ATOM 5036 C C . GLN A 1 642 ? 1.323 -13.425 12.227 1.00 94.81 642 GLN A C 1
ATOM 5038 O O . GLN A 1 642 ? 1.587 -14.536 12.694 1.00 94.81 642 GLN A O 1
ATOM 5043 N N . TYR A 1 643 ? 0.859 -13.277 10.986 1.00 97.06 643 TYR A N 1
ATOM 5044 C CA . TYR A 1 643 ? 0.637 -14.393 10.076 1.00 97.06 643 TYR A CA 1
ATOM 5045 C C . TYR A 1 643 ? 1.519 -14.311 8.831 1.00 97.06 643 TYR A C 1
ATOM 5047 O O . TYR A 1 643 ? 1.642 -13.278 8.174 1.00 97.06 643 TYR A O 1
ATOM 5055 N N . ARG A 1 644 ? 2.077 -15.459 8.463 1.00 97.00 644 ARG A N 1
ATOM 5056 C CA . ARG A 1 644 ? 2.715 -15.719 7.183 1.00 97.00 644 ARG A CA 1
ATOM 5057 C C . ARG A 1 644 ? 1.672 -16.238 6.202 1.00 97.00 644 ARG A C 1
ATOM 5059 O O . ARG A 1 644 ? 1.231 -17.380 6.310 1.00 97.00 644 ARG A O 1
ATOM 5066 N N . VAL A 1 645 ? 1.296 -15.399 5.245 1.00 98.06 645 VAL A N 1
ATOM 5067 C CA . VAL A 1 645 ? 0.362 -15.755 4.167 1.00 98.06 645 VAL A CA 1
ATOM 5068 C C . VAL A 1 645 ? 1.043 -16.697 3.166 1.00 98.06 645 VAL A C 1
ATOM 5070 O O . VAL A 1 645 ? 2.186 -16.456 2.767 1.00 98.06 645 VAL A O 1
ATOM 5073 N N . SER A 1 646 ? 0.359 -17.771 2.757 1.00 98.44 646 SER A N 1
ATOM 5074 C CA . SER A 1 646 ? 0.857 -18.718 1.753 1.00 98.44 646 SER A CA 1
ATOM 5075 C C . SER A 1 646 ? 0.764 -18.115 0.354 1.00 98.44 646 SER A C 1
ATOM 5077 O O . SER A 1 646 ? -0.311 -17.743 -0.131 1.00 98.44 646 SER A O 1
ATOM 5079 N N . TRP A 1 647 ? 1.907 -18.060 -0.324 1.00 98.25 647 TRP A N 1
ATOM 5080 C CA . TRP A 1 647 ? 1.980 -17.622 -1.712 1.00 98.25 647 TRP A CA 1
ATOM 5081 C C . TRP A 1 647 ? 1.258 -18.612 -2.639 1.00 98.25 647 TRP A C 1
ATOM 5083 O O . TRP A 1 647 ? 0.477 -18.198 -3.493 1.00 98.25 647 TRP A O 1
ATOM 5093 N N . GLU A 1 648 ? 1.433 -19.917 -2.418 1.00 98.50 648 GLU A N 1
ATOM 5094 C CA . GLU A 1 648 ? 0.808 -20.986 -3.202 1.00 98.50 648 GLU A CA 1
ATOM 5095 C C . GLU A 1 648 ? -0.719 -20.937 -3.095 1.00 98.50 648 GLU A C 1
ATOM 5097 O O . GLU A 1 648 ? -1.421 -20.994 -4.107 1.00 98.50 648 GLU A O 1
ATOM 5102 N N . SER A 1 649 ? -1.237 -20.764 -1.876 1.00 98.56 649 SER A N 1
ATOM 5103 C CA . SER A 1 649 ? -2.671 -20.608 -1.637 1.00 98.56 649 SER A CA 1
ATOM 5104 C C . SER A 1 649 ? -3.216 -19.328 -2.275 1.00 98.56 649 SER A C 1
ATOM 5106 O O . SER A 1 649 ? -4.300 -19.342 -2.853 1.00 98.56 649 SER A O 1
ATOM 5108 N N . THR A 1 650 ? -2.438 -18.239 -2.281 1.00 98.81 650 THR A N 1
ATOM 5109 C CA . THR A 1 650 ? -2.815 -16.990 -2.966 1.00 98.81 650 THR A CA 1
ATOM 5110 C C . THR A 1 650 ? -2.942 -17.198 -4.481 1.00 98.81 650 THR A C 1
ATOM 5112 O O . THR A 1 650 ? -3.932 -16.781 -5.084 1.00 98.81 650 THR A O 1
ATOM 5115 N N . VAL A 1 651 ? -1.989 -17.897 -5.111 1.00 98.81 651 VAL A N 1
ATOM 5116 C CA . VAL A 1 651 ? -2.059 -18.268 -6.539 1.00 98.81 651 VAL A CA 1
ATOM 5117 C C . VAL A 1 651 ? -3.292 -19.134 -6.820 1.00 98.81 651 VAL A C 1
ATOM 5119 O O . VAL A 1 651 ? -4.004 -18.908 -7.804 1.00 98.81 651 VAL A O 1
ATOM 5122 N N . ALA A 1 652 ? -3.575 -20.113 -5.956 1.00 98.81 652 ALA A N 1
ATOM 5123 C CA . ALA A 1 652 ? -4.751 -20.971 -6.079 1.00 98.81 652 ALA A CA 1
ATOM 5124 C C . ALA A 1 652 ? -6.065 -20.184 -5.928 1.00 98.81 652 ALA A C 1
ATOM 5126 O O . ALA A 1 652 ? -6.995 -20.397 -6.709 1.00 98.81 652 ALA A O 1
ATOM 5127 N N . ALA A 1 653 ? -6.133 -19.240 -4.986 1.00 98.81 653 ALA A N 1
ATOM 5128 C CA . ALA A 1 653 ? -7.286 -18.371 -4.777 1.00 98.81 653 ALA A CA 1
ATOM 5129 C C . ALA A 1 653 ? -7.572 -17.499 -6.008 1.00 98.81 653 ALA A C 1
ATOM 5131 O O . ALA A 1 653 ? -8.721 -17.423 -6.445 1.00 98.81 653 ALA A O 1
ATOM 5132 N N . PHE A 1 654 ? -6.537 -16.923 -6.633 1.00 98.81 654 PHE A N 1
ATOM 5133 C CA . PHE A 1 654 ? -6.681 -16.195 -7.897 1.00 98.81 654 PHE A CA 1
ATOM 5134 C C . PHE A 1 654 ? -7.285 -17.073 -8.996 1.00 98.81 654 PHE A C 1
ATOM 5136 O O . PHE A 1 654 ? -8.326 -16.726 -9.554 1.00 98.81 654 PHE A O 1
ATOM 5143 N N . ARG A 1 655 ? -6.711 -18.252 -9.255 1.00 98.62 655 ARG A N 1
ATOM 5144 C CA . ARG A 1 655 ? -7.224 -19.180 -10.281 1.00 98.62 655 ARG A CA 1
ATOM 5145 C C . ARG A 1 655 ? -8.659 -19.630 -9.999 1.00 98.62 655 ARG A C 1
ATOM 5147 O O . ARG A 1 655 ? -9.492 -19.652 -10.906 1.00 98.62 655 ARG A O 1
ATOM 5154 N N . ARG A 1 656 ? -8.974 -19.935 -8.735 1.00 98.44 656 ARG A N 1
ATOM 5155 C CA . ARG A 1 656 ? -10.325 -20.318 -8.304 1.00 98.44 656 ARG A CA 1
ATOM 5156 C C . ARG A 1 656 ? -11.320 -19.182 -8.504 1.00 98.44 656 ARG A C 1
ATOM 5158 O O . ARG A 1 656 ? -12.393 -19.424 -9.039 1.00 98.44 656 ARG A O 1
ATOM 5165 N N . SER A 1 657 ? -10.973 -17.962 -8.102 1.00 98.31 657 SER A N 1
ATOM 5166 C CA . SER A 1 657 ? -11.850 -16.796 -8.259 1.00 98.31 657 SER A CA 1
ATOM 5167 C C . SER A 1 657 ? -12.174 -16.512 -9.722 1.00 98.31 657 SER A C 1
ATOM 5169 O O . SER A 1 657 ? -13.330 -16.269 -10.054 1.00 98.31 657 SER A O 1
ATOM 5171 N N . PHE A 1 658 ? -11.177 -16.636 -10.601 1.00 98.19 658 PHE A N 1
ATOM 5172 C CA . PHE A 1 658 ? -11.351 -16.469 -12.035 1.00 98.19 658 PHE A CA 1
ATOM 5173 C C . PHE A 1 658 ? -12.306 -17.522 -12.609 1.00 98.19 658 PHE A C 1
ATOM 5175 O O . PHE A 1 658 ? -13.244 -17.181 -13.325 1.00 98.19 658 PHE A O 1
ATOM 5182 N N . SER A 1 659 ? -12.111 -18.788 -12.225 1.00 97.94 659 SER A N 1
ATOM 5183 C CA . SER A 1 659 ? -12.985 -19.893 -12.639 1.00 97.94 659 SER A CA 1
ATOM 5184 C C . SER A 1 659 ? -14.417 -19.674 -12.141 1.00 97.94 659 SER A C 1
ATOM 5186 O O . SER A 1 659 ? -15.357 -19.749 -12.918 1.00 97.94 659 SER A O 1
ATOM 5188 N N . VAL A 1 660 ? -14.603 -19.303 -10.868 1.00 96.94 660 VAL A N 1
ATOM 5189 C CA . VAL A 1 660 ? -15.933 -19.005 -10.303 1.00 96.94 660 VAL A CA 1
ATOM 5190 C C . VAL A 1 660 ? -16.611 -17.852 -11.044 1.00 96.94 660 VAL A C 1
ATOM 5192 O O . VAL A 1 660 ? -17.798 -17.933 -11.328 1.00 96.94 660 VAL A O 1
ATOM 5195 N N . TYR A 1 661 ? -15.881 -16.792 -11.385 1.00 96.06 661 TYR A N 1
ATOM 5196 C CA . TYR A 1 661 ? -16.457 -15.634 -12.067 1.00 96.06 661 TYR A CA 1
ATOM 5197 C C . TYR A 1 661 ? -16.958 -15.958 -13.482 1.00 96.06 661 TYR A C 1
ATOM 5199 O O . TYR A 1 661 ? -18.045 -15.521 -13.858 1.00 96.06 661 TYR A O 1
ATOM 5207 N N . HIS A 1 662 ? -16.192 -16.736 -14.253 1.00 95.62 662 HIS A N 1
ATOM 5208 C CA . HIS A 1 662 ? -16.503 -17.022 -15.660 1.00 95.62 662 HIS A CA 1
ATOM 5209 C C . HIS A 1 662 ? -17.316 -18.302 -15.873 1.00 95.62 662 HIS A C 1
ATOM 5211 O O . HIS A 1 662 ? -18.164 -18.347 -16.761 1.00 95.62 662 HIS A O 1
ATOM 5217 N N . GLU A 1 663 ? -17.073 -19.338 -15.075 1.00 97.75 663 GLU A N 1
ATOM 5218 C CA . GLU A 1 663 ? -17.656 -20.673 -15.257 1.00 97.75 663 GLU A CA 1
ATOM 5219 C C . GLU A 1 663 ? -18.855 -20.923 -14.328 1.00 97.75 663 GLU A C 1
ATOM 5221 O O . GLU A 1 663 ? -19.738 -21.706 -14.674 1.00 97.75 663 GLU A O 1
ATOM 5226 N N . ASP A 1 664 ? -18.944 -20.224 -13.185 1.00 96.94 664 ASP A N 1
ATOM 5227 C CA . ASP A 1 664 ? -20.080 -20.304 -12.252 1.00 96.94 664 ASP A CA 1
ATOM 5228 C C . ASP A 1 664 ? -20.588 -18.919 -11.772 1.00 96.94 664 ASP A C 1
ATOM 5230 O O . ASP A 1 664 ? -20.520 -18.571 -10.580 1.00 96.94 664 ASP A O 1
ATOM 5234 N N . PRO A 1 665 ? -21.182 -18.110 -12.676 1.00 94.88 665 PRO A N 1
ATOM 5235 C CA . PRO A 1 665 ? -21.668 -16.772 -12.335 1.00 94.88 665 PRO A CA 1
ATOM 5236 C C . PRO A 1 665 ? -22.748 -16.759 -11.243 1.00 94.88 665 PRO A C 1
ATOM 5238 O O . PRO A 1 665 ? -22.954 -15.741 -10.579 1.00 94.88 665 PRO A O 1
ATOM 5241 N N . GLN A 1 666 ? -23.477 -17.865 -11.045 1.00 96.94 666 GLN A N 1
ATOM 5242 C CA . GLN A 1 666 ? -24.486 -17.956 -9.989 1.00 96.94 666 GLN A CA 1
ATOM 5243 C C . GLN A 1 666 ? -23.833 -18.038 -8.609 1.00 96.94 666 GLN A C 1
ATOM 5245 O O . GLN A 1 666 ? -24.308 -17.390 -7.672 1.00 96.94 666 GLN A O 1
ATOM 5250 N N . SER A 1 667 ? -22.759 -18.811 -8.459 1.00 96.62 667 SER A N 1
ATOM 5251 C CA . SER A 1 667 ? -21.986 -18.829 -7.217 1.00 96.62 667 SER A CA 1
ATOM 5252 C C . SER A 1 667 ? -21.300 -17.497 -6.952 1.00 96.62 667 SER A C 1
ATOM 5254 O O . SER A 1 667 ? -21.365 -17.028 -5.819 1.00 96.62 667 SER A O 1
ATOM 5256 N N . TYR A 1 668 ? -20.754 -16.827 -7.974 1.00 97.94 668 TYR A N 1
ATOM 5257 C CA . TYR A 1 668 ? -20.220 -15.469 -7.812 1.00 97.94 668 TYR A CA 1
ATOM 5258 C C . TYR A 1 668 ? -21.284 -14.486 -7.290 1.00 97.94 668 TYR A C 1
ATOM 5260 O O . TYR A 1 668 ? -21.060 -13.809 -6.288 1.00 97.94 668 TYR A O 1
ATOM 5268 N N . ARG A 1 669 ? -22.481 -14.458 -7.898 1.00 97.56 669 ARG A N 1
ATOM 5269 C CA . ARG A 1 669 ? -23.584 -13.589 -7.442 1.00 97.56 669 ARG A CA 1
ATOM 5270 C C . ARG A 1 669 ? -24.022 -13.886 -6.008 1.00 97.56 669 ARG A C 1
ATOM 5272 O O . ARG A 1 669 ? -24.271 -12.954 -5.250 1.00 97.56 669 ARG A O 1
ATOM 5279 N N . ARG A 1 670 ? -24.099 -15.165 -5.623 1.00 98.25 670 ARG A N 1
ATOM 5280 C CA . ARG A 1 670 ? -24.400 -15.562 -4.235 1.00 98.25 670 ARG A CA 1
ATOM 5281 C C . ARG A 1 670 ? -23.324 -15.077 -3.267 1.00 98.25 670 ARG A C 1
ATOM 5283 O O . ARG A 1 670 ? -23.666 -14.573 -2.204 1.00 98.25 670 ARG A O 1
ATOM 5290 N N . MET A 1 671 ? -22.056 -15.177 -3.661 1.00 98.38 671 MET A N 1
ATOM 5291 C CA . MET A 1 671 ? -20.928 -14.709 -2.860 1.00 98.38 671 MET A CA 1
ATOM 5292 C C . MET A 1 671 ? -20.960 -13.189 -2.660 1.00 98.38 671 MET A C 1
ATOM 5294 O O . MET A 1 671 ? -20.778 -12.708 -1.544 1.00 98.38 671 MET A O 1
ATOM 5298 N N . GLY A 1 672 ? -21.268 -12.434 -3.718 1.00 98.06 672 GLY A N 1
ATOM 5299 C CA . GLY A 1 672 ? -21.442 -10.982 -3.641 1.00 98.06 672 GLY A CA 1
ATOM 5300 C C . GLY A 1 672 ? -22.623 -10.569 -2.758 1.00 98.06 672 GLY A C 1
ATOM 5301 O O . GLY A 1 672 ? -22.483 -9.683 -1.918 1.00 98.06 672 GLY A O 1
ATOM 5302 N N . ALA A 1 673 ? -23.767 -11.250 -2.880 1.00 98.19 673 ALA A N 1
ATOM 5303 C CA . ALA A 1 673 ? -24.928 -11.000 -2.026 1.00 98.19 673 ALA A CA 1
ATOM 5304 C C . ALA A 1 673 ? -24.624 -11.278 -0.544 1.00 98.19 673 ALA A C 1
ATOM 5306 O O . ALA A 1 673 ? -24.943 -10.451 0.309 1.00 98.19 673 ALA A O 1
ATOM 5307 N N . ALA A 1 674 ? -23.944 -12.390 -0.245 1.00 98.62 674 ALA A N 1
ATOM 5308 C CA . ALA A 1 674 ? -23.523 -12.726 1.112 1.00 98.62 674 ALA A CA 1
ATOM 5309 C C . ALA A 1 674 ? -22.552 -11.684 1.694 1.00 98.62 674 ALA A C 1
ATOM 5311 O O . ALA A 1 674 ? -22.671 -11.324 2.864 1.00 98.62 674 ALA A O 1
ATOM 5312 N N . ALA A 1 675 ? -21.624 -11.156 0.885 1.00 98.25 675 ALA A N 1
ATOM 5313 C CA . ALA A 1 675 ? -20.718 -10.089 1.310 1.00 98.25 675 ALA A CA 1
ATOM 5314 C C . ALA A 1 675 ? -21.480 -8.817 1.720 1.00 98.25 675 ALA A C 1
ATOM 5316 O O . ALA A 1 675 ? -21.247 -8.287 2.808 1.00 98.25 675 ALA A O 1
ATOM 5317 N N . ALA A 1 676 ? -22.432 -8.370 0.895 1.00 98.00 676 ALA A N 1
ATOM 5318 C CA . ALA A 1 676 ? -23.236 -7.185 1.185 1.00 98.00 676 ALA A CA 1
ATOM 5319 C C . ALA A 1 676 ? -24.140 -7.386 2.414 1.00 98.00 676 ALA A C 1
ATOM 5321 O O . ALA A 1 676 ? -24.213 -6.513 3.274 1.00 98.00 676 ALA A O 1
ATOM 5322 N N . GLU A 1 677 ? -24.786 -8.548 2.539 1.00 98.19 677 GLU A N 1
ATOM 5323 C CA . GLU A 1 677 ? -25.648 -8.877 3.680 1.00 98.19 677 GLU A CA 1
ATOM 5324 C C . GLU A 1 677 ? -24.861 -8.929 5.000 1.00 98.19 677 GLU A C 1
ATOM 5326 O O . GLU A 1 677 ? -25.315 -8.422 6.029 1.00 98.19 677 GLU A O 1
ATOM 5331 N N . THR A 1 678 ? -23.654 -9.498 4.976 1.00 98.25 678 THR A N 1
ATOM 5332 C CA . THR A 1 678 ? -22.767 -9.504 6.140 1.00 98.25 678 THR A CA 1
ATOM 5333 C C . THR A 1 678 ? -22.337 -8.095 6.525 1.00 98.25 678 THR A C 1
ATOM 5335 O O . THR A 1 678 ? -22.386 -7.775 7.710 1.00 98.25 678 THR A O 1
ATOM 5338 N N . MET A 1 679 ? -21.999 -7.224 5.567 1.00 98.12 679 MET A N 1
ATOM 5339 C CA . MET A 1 679 ? -21.679 -5.823 5.868 1.00 98.12 679 MET A CA 1
ATOM 5340 C C . MET A 1 679 ? -22.875 -5.062 6.443 1.00 98.12 679 MET A C 1
ATOM 5342 O O . MET A 1 679 ? -22.720 -4.395 7.460 1.00 98.12 679 MET A O 1
ATOM 5346 N N . ALA A 1 680 ? -24.078 -5.228 5.889 1.00 97.38 680 ALA A N 1
ATOM 5347 C CA . ALA A 1 680 ? -25.284 -4.588 6.417 1.00 97.38 680 ALA A CA 1
ATOM 5348 C C . ALA A 1 680 ? -25.520 -4.910 7.902 1.00 97.38 680 ALA A C 1
ATOM 5350 O O . ALA A 1 680 ? -25.869 -4.029 8.686 1.00 97.38 680 ALA A O 1
ATOM 5351 N N . ARG A 1 681 ? -25.293 -6.169 8.302 1.00 96.81 681 ARG A N 1
ATOM 5352 C CA . ARG A 1 681 ? -25.398 -6.593 9.707 1.00 96.81 681 ARG A CA 1
ATOM 5353 C C . ARG A 1 681 ? -24.225 -6.136 10.564 1.00 96.81 681 ARG A C 1
ATOM 5355 O O . ARG A 1 681 ? -24.432 -5.757 11.710 1.00 96.81 681 ARG A O 1
ATOM 5362 N N . TYR A 1 682 ? -23.006 -6.249 10.044 1.00 96.88 682 TYR A N 1
ATOM 5363 C CA . TYR A 1 682 ? -21.786 -6.032 10.813 1.00 96.88 682 TYR A CA 1
ATOM 5364 C C . TYR A 1 682 ? -21.522 -4.541 11.041 1.00 96.88 682 TYR A C 1
ATOM 5366 O O . TYR A 1 682 ? -21.284 -4.140 12.173 1.00 96.88 682 TYR A O 1
ATOM 5374 N N . CYS A 1 683 ? -21.605 -3.712 9.996 1.00 96.69 683 CYS A N 1
ATOM 5375 C CA . CYS A 1 683 ? -21.205 -2.303 10.020 1.00 96.69 683 CYS A CA 1
ATOM 5376 C C . CYS A 1 683 ? -22.346 -1.301 9.767 1.00 96.69 683 CYS A C 1
ATOM 5378 O O . CYS A 1 683 ? -22.084 -0.160 9.378 1.00 96.69 683 CYS A O 1
ATOM 5380 N N . GLY A 1 684 ? -23.599 -1.708 9.992 1.00 97.25 684 GLY A N 1
ATOM 5381 C CA . GLY A 1 684 ? -24.756 -0.807 9.993 1.00 97.25 684 GLY A CA 1
ATOM 5382 C C . GLY A 1 684 ? -24.721 0.174 11.168 1.00 97.25 684 GLY A C 1
ATOM 5383 O O . GLY A 1 684 ? -24.466 -0.222 12.312 1.00 97.25 684 GLY A O 1
ATOM 5384 N N . ILE A 1 685 ? -24.999 1.453 10.905 1.00 96.19 685 ILE A N 1
ATOM 5385 C CA . ILE A 1 685 ? -24.865 2.519 11.910 1.00 96.19 685 ILE A CA 1
ATOM 5386 C C . ILE A 1 685 ? -25.762 2.310 13.135 1.00 96.19 685 ILE A C 1
ATOM 5388 O O . ILE A 1 685 ? -25.333 2.596 14.248 1.00 96.19 685 ILE A O 1
ATOM 5392 N N . ASP A 1 686 ? -26.971 1.768 12.967 1.00 96.25 686 ASP A N 1
ATOM 5393 C CA . ASP A 1 686 ? -27.916 1.569 14.074 1.00 96.25 686 ASP A CA 1
ATOM 5394 C C . ASP A 1 686 ? -27.363 0.593 15.122 1.00 96.25 686 ASP A C 1
ATOM 5396 O O . ASP A 1 686 ? -27.392 0.875 16.322 1.00 96.25 686 ASP A O 1
ATOM 5400 N N . GLY A 1 687 ? -26.804 -0.535 14.668 1.00 95.56 687 GLY A N 1
ATOM 5401 C CA . GLY A 1 687 ? -26.202 -1.543 15.542 1.00 95.56 687 GLY A CA 1
ATOM 5402 C C . GLY A 1 687 ? -24.943 -1.027 16.237 1.00 95.56 687 GLY A C 1
ATOM 5403 O O . GLY A 1 687 ? -24.777 -1.218 17.443 1.00 95.56 687 GLY A O 1
ATOM 5404 N N . VAL A 1 688 ? -24.088 -0.313 15.498 1.00 96.62 688 VAL A N 1
ATOM 5405 C CA . VAL A 1 688 ? -22.869 0.313 16.033 1.00 96.62 688 VAL A CA 1
ATOM 5406 C C . VAL A 1 688 ? -23.207 1.359 17.098 1.00 96.62 688 VAL A C 1
ATOM 5408 O O . VAL A 1 688 ? -22.667 1.309 18.203 1.00 96.62 688 VAL A O 1
ATOM 5411 N N . THR A 1 689 ? -24.135 2.274 16.806 1.00 97.19 689 THR A N 1
ATOM 5412 C CA . THR A 1 689 ? -24.590 3.316 17.736 1.00 97.19 689 THR A CA 1
ATOM 5413 C C . THR A 1 689 ? -25.189 2.710 19.003 1.00 97.19 689 THR A C 1
ATOM 5415 O O . THR A 1 689 ? -24.818 3.123 20.102 1.00 97.19 689 THR A O 1
ATOM 5418 N N . ALA A 1 690 ? -26.067 1.709 18.876 1.00 96.62 690 ALA A N 1
ATOM 5419 C CA . ALA A 1 690 ? -26.673 1.044 20.028 1.00 96.62 690 ALA A CA 1
ATOM 5420 C C . ALA A 1 690 ? -25.622 0.360 20.921 1.00 96.62 690 ALA A C 1
ATOM 5422 O O . ALA A 1 690 ? -25.674 0.493 22.144 1.00 96.62 690 ALA A O 1
ATOM 5423 N N . GLY A 1 691 ? -24.640 -0.320 20.316 1.00 96.81 691 GLY A N 1
ATOM 5424 C CA . GLY A 1 691 ? -23.546 -0.972 21.039 1.00 96.81 691 GLY A CA 1
ATOM 5425 C C . GLY A 1 691 ? -22.651 0.013 21.795 1.00 96.81 691 GLY A C 1
ATOM 5426 O O . GLY A 1 691 ? -22.336 -0.221 22.961 1.00 96.81 691 GLY A O 1
ATOM 5427 N N . ILE A 1 692 ? -22.282 1.135 21.165 1.00 97.38 692 ILE A N 1
ATOM 5428 C CA . ILE A 1 692 ? -21.485 2.191 21.812 1.00 97.38 692 ILE A CA 1
ATOM 5429 C C . ILE A 1 692 ? -22.262 2.822 22.971 1.00 97.38 692 ILE A C 1
ATOM 5431 O O . ILE A 1 692 ? -21.710 2.958 24.061 1.00 97.38 692 ILE A O 1
ATOM 5435 N N . GLY A 1 693 ? -23.531 3.186 22.760 1.00 96.31 693 GLY A N 1
ATOM 5436 C CA . GLY A 1 693 ? -24.361 3.818 23.788 1.00 96.31 693 GLY A CA 1
ATOM 5437 C C . GLY A 1 693 ? -24.491 2.951 25.041 1.00 96.31 693 GLY A C 1
ATOM 5438 O O . GLY A 1 693 ? -24.128 3.391 26.129 1.00 96.31 693 GLY A O 1
ATOM 5439 N N . ALA A 1 694 ? -24.906 1.691 24.871 1.00 96.06 694 ALA A N 1
ATOM 5440 C CA . ALA A 1 694 ? -25.066 0.753 25.982 1.00 96.06 694 ALA A CA 1
ATOM 5441 C C . ALA A 1 694 ? -23.755 0.519 26.751 1.00 96.06 694 ALA A C 1
ATOM 5443 O O . ALA A 1 694 ? -23.755 0.468 27.978 1.00 96.06 694 ALA A O 1
ATOM 5444 N N . PHE A 1 695 ? -22.631 0.412 26.038 1.00 96.75 695 PHE A N 1
ATOM 5445 C CA . PHE A 1 695 ? -21.322 0.225 26.658 1.00 96.75 695 PHE A CA 1
ATOM 5446 C C . PHE A 1 695 ? -20.876 1.434 27.482 1.00 96.75 695 PHE A C 1
ATOM 5448 O O . PHE A 1 695 ? -20.366 1.268 28.586 1.00 96.75 695 PHE A O 1
ATOM 5455 N N . LEU A 1 696 ? -21.055 2.651 26.962 1.00 95.38 696 LEU A N 1
ATOM 5456 C CA . LEU A 1 696 ? -20.651 3.865 27.670 1.00 95.38 696 LEU A CA 1
ATOM 5457 C C . LEU A 1 696 ? -21.556 4.173 28.866 1.00 95.38 696 LEU A C 1
ATOM 5459 O O . LEU A 1 696 ? -21.085 4.760 29.838 1.00 95.38 696 LEU A O 1
ATOM 5463 N N . ASP A 1 697 ? -22.830 3.791 28.822 1.00 92.69 697 ASP A N 1
ATOM 5464 C CA . ASP A 1 697 ? -23.724 3.929 29.973 1.00 92.69 697 ASP A CA 1
ATOM 5465 C C . ASP A 1 697 ? -23.352 2.980 31.119 1.00 92.69 697 ASP A C 1
ATOM 5467 O O . ASP A 1 697 ? -23.396 3.397 32.275 1.00 92.69 697 ASP A O 1
ATOM 5471 N N . ASP A 1 698 ? -22.912 1.758 30.808 1.00 92.31 698 ASP A N 1
ATOM 5472 C CA . ASP A 1 698 ? -22.421 0.788 31.797 1.00 92.31 698 ASP A CA 1
ATOM 5473 C C . ASP A 1 698 ? -21.032 1.166 32.345 1.00 92.31 698 ASP A C 1
ATOM 5475 O O . ASP A 1 698 ? -20.803 1.182 33.553 1.00 92.31 698 ASP A O 1
ATOM 5479 N N . ALA A 1 699 ? -20.099 1.528 31.459 1.00 90.88 699 ALA A N 1
ATOM 5480 C CA . ALA A 1 699 ? -18.702 1.760 31.825 1.00 90.88 699 ALA A CA 1
ATOM 5481 C C . ALA A 1 699 ? -18.417 3.148 32.429 1.00 90.88 699 ALA A C 1
ATOM 5483 O O . ALA A 1 699 ? -17.380 3.334 33.068 1.00 90.88 699 ALA A O 1
ATOM 5484 N N . LEU A 1 700 ? -19.291 4.136 32.210 1.00 88.06 700 LEU A N 1
ATOM 5485 C CA . LEU A 1 700 ? -19.144 5.505 32.721 1.00 88.06 700 LEU A CA 1
ATOM 5486 C C . LEU A 1 700 ? -20.404 5.932 33.491 1.00 88.06 700 LEU A C 1
ATOM 5488 O O . LEU A 1 700 ? -21.099 6.848 33.031 1.00 88.06 700 LEU A O 1
ATOM 5492 N N . PRO A 1 701 ? -20.727 5.306 34.638 1.00 70.75 701 PRO A N 1
ATOM 5493 C CA . PRO A 1 701 ? -21.936 5.634 35.384 1.00 70.75 701 PRO A CA 1
ATOM 5494 C C . PRO A 1 701 ? -21.985 7.133 35.711 1.00 70.75 701 PRO A C 1
ATOM 5496 O O . PRO A 1 701 ? -20.973 7.752 36.051 1.00 70.75 701 PRO A O 1
ATOM 5499 N N . GLY A 1 702 ? -23.162 7.742 35.535 1.00 63.28 702 GLY A N 1
ATOM 5500 C CA . GLY A 1 702 ? -23.384 9.144 35.886 1.00 63.28 702 GLY A CA 1
ATOM 5501 C C . GLY A 1 702 ? -23.084 9.346 37.368 1.00 63.28 702 GLY A C 1
ATOM 5502 O O . GLY A 1 702 ? -23.626 8.625 38.198 1.00 63.28 702 GLY A O 1
ATOM 5503 N N . GLY A 1 703 ? -22.181 10.275 37.688 1.00 52.44 703 GLY A N 1
ATOM 5504 C CA . GLY A 1 703 ? -21.797 10.561 39.067 1.00 52.44 703 GLY A CA 1
ATOM 5505 C C . GLY A 1 703 ? -22.944 11.203 39.843 1.00 52.44 703 GLY A C 1
ATOM 5506 O O . GLY A 1 703 ? -23.023 12.425 39.875 1.00 52.44 703 GLY A O 1
ATOM 5507 N N . ASP A 1 704 ? -23.783 10.365 40.448 1.00 42.66 704 ASP A N 1
ATOM 5508 C CA . ASP A 1 704 ? -24.726 10.677 41.530 1.00 42.66 704 ASP A CA 1
ATOM 5509 C C . ASP A 1 704 ? -24.444 9.759 42.748 1.00 42.66 704 ASP A C 1
ATOM 5511 O O . ASP A 1 704 ? -25.360 9.208 43.359 1.00 42.66 704 ASP A O 1
ATOM 5515 N N . GLU A 1 705 ? -23.163 9.591 43.105 1.00 33.25 705 GLU A N 1
ATOM 5516 C CA . GLU A 1 705 ? -22.728 9.146 44.445 1.00 33.25 705 GLU A CA 1
ATOM 5517 C C . GLU A 1 705 ? -21.756 10.146 45.079 1.00 33.25 705 GLU A C 1
ATOM 5519 O O . GLU A 1 705 ? -20.772 10.543 44.403 1.00 33.25 705 GLU A O 1
#

Sequence (705 aa):
MNFLLYSRINAGNIGCSLGAPEYSYYFLLKEFRAAFERLGTVTLVEDPASEADALFDRCRAQGERCVLIAFTAPQNLPEVRRCPVVPVIAWEFERIPDETWGGNPRNDWRFALAGCACVITLSQYAAAAVKRTMGSQFPVLSVPVPLWERMGDVRERGDRAGEADARRICVDGAVFDTRDFEKGPDRLRCNRPYAAYALELWDGQEHALDFRLLSPDAGALLGFYRPEPWGAWSRNDEVWIALPWLLHGDVEMELELRAYGRNQGRPLVAGLGDAYRPLRIGGGEELHTLRFRLDRPARMLHITGIDPRPLAGAAEERSIGVGITSLRLLPAAESPSRGPIRLELRAGYPEGGLLQEFWAPESWGTWSASATPWLMLPRPVQGRVTLRVGIIGYAHNVETPITFYLGGQTCTVVPRADVQALKLDFDLPEPAQVLGFTGVSSRPAAESADPRTLGIGLCCVAIDELGPPVEPEDPPRPVSAHVRQQLALNGTVYTSVLNPRDDRKNWILLVSAFCTAFADREDVTLLLKMTHNLQRSYIFELHKLMQRLPSFACRVVVVHGFLDEEDYGELIRRTDFYVNVSKAEGLCIPLMEFMSCGKPALAPRHTSLLDYLDDANSIAIEATTEPCIWPHDERAVLRTLQYRVSWESTVAAFRRSFSVYHEDPQSYRRMGAAAAETMARYCGIDGVTAGIGAFLDDALPGGDE

Mean predicted aligned error: 14.39 Å

Secondary structure (DSSP, 8-state):
-EEEEEESS-TTTHHHHTTSTTTHHHHHHHHHHHHHHHHSEEEE-S-HHHHHHHHHHHHHHTT--EEEEEES-GGG----SSS-EEEEE---SSS---S-BTTBGGGSHHHHHHTSS-EEESSHHHHHHHHHHH-TTS-EEE-----TTTTHHHHHHHTT--SSS--EEEEEEEEEEGGGEEEETTEEEES-TTTS---PBP-SS-EEEE-STT-TT--EEESBPPPBTTBEEB-SSEEEEEEEEEEEEEEEEEEEEEE-GGGTT--EEEEETTEEEEE---SS-EEEEEEEEEEEEEEEEEEE----PPPTT-S--S---EEEEEEEEEEPP-PPPSPPEEEE-SSSPPTT-EEESBPPP-SS-EEB-SSS-EEEEEEEEEEEEEEEEEEEE-GGGTTS-EEEEETTEEEEE---SS-EEEEEEEEEEEEEEEEEEES---PPPTT-S--S---EEEEEEEEEE-SS----SSPPP---S--EEEEE--SEEEEEEE-TT-GGG-HHHHHHHHHHHTTT-SSEEEEEEE--S-GGGTHHHHHHHHHHSPP--SEEEEEEEE--HHHHHHHHHH-SEEE---S--S--HHHHHHHHTT--EEEE--GGGGGT--TTTEEEE-EEEEEEE-TT-TT--EEEEEEEE-HHHHHHHHHHHHHHHHH-HHHHHHHHHHHHHHHHHHS-HHHHHHHHHHHHHHHS-----

Nearest PDB structures (foldseek):
  6zj4-assembly1_AAA  TM=8.025E-01  e=4.737E-06  Thermoproteus uzoniensis
  2xa1-assembly2_B  TM=7.768E-01  e=3.785E-05  Pyrococcus horikoshii
  2xa1-assembly1_A  TM=7.773E-01  e=4.480E-05  Pyrococcus horikoshii
  2xa9-assembly1_A  TM=7.187E-01  e=5.933E-05  Pyrococcus horikoshii
  5i45-assembly1_A  TM=7.103E-01  e=1.457E-04  Francisella tularensis subsp. tularensis SCHU S4

Foldseek 3Di:
DEEEEDAQDEPVCLLVCFLPPLSVLRVLSVQCVVLVVVVHHYDYDNQCLPPVQVVCVVCVVVVHQYAYEYSDQLLPDHDDDPHAYEYEDFDWFQAQAQDDDPPRCSSRSLVSLVSHLAYEFQFPSVQNNCCVRNPVPGHYHHAHRQCLVVLVVLQVVLVVDDDPDDQKFKFFAAKDKQVQFDAAQLGTHGVPVPRHDQAFAPPQAKDKAFAAPPDPRHFFKRQWDRHHRQFIFGQDQKIKGFARHFYAAKKKKKWFKAWDDPLAQDWKWKDWVQWIFTDHHHRDGDIDIDITGHLATGGIIMIHRFQQCDDPPDPDRGSGTMTTGMMMIHRDDDDDDPDKFKFFLAPFHGVQKDKDQWDTGYNQFIFGQDQKIKMFTSGWDAAKKKKKWWKAFDAVQAQFWKWKDWANDIDIDHHHNDTDTDIDIDGHHDTTGMIMMHPWDQDDHPPDPDPGRGTMTTRMIIMDHDDDPPNPPDHPDNSPTTDTDMDRDFAAEEEEEDAQLPCQQVVLLLVLLLQVLAQPHQRYEYEYEHRDSDPVSCVSVVVVSSNNHHHGNYMYMYRDHDRPPVSVSSVLSSHQAYETQGQTTSDDPVNLSSLLSLRAYAEACDGRNVVQDDPQQYDHWDKDKDFFDDPPPPVRDGDIITIDTDSVSSSVRSNVSSCCVPVPVVSSNRNSVSSSVSSCVRNHSVVSSVSVSVSCCVSPPSPPD